Protein AF-0000000078080533 (afdb_homodimer)

Sequence (484 aa):
MEKITTISEMCEMDQYIIDLDPEKTILFFDIDNTLLRTKSDIGSVEWVRWQENLIKTFGGKHEHSVSDSFNEMYRLYQKWLNTSNCETELLEEYVDKLIHKYIDMGFKVVLITARDKCTAETTFNQLSRHYDISKFFSGDLYFKNNKILYKNGVYFATGTKKGECIENLLQIIKLIFDFDPENIVFIDDSTHECNNVASKFKEHGVKAKVFNYLHGLKYQEIFDMLDKHHLHQKWIHFNKVNMEKITTISEMCEMDQYIIDLDPEKTILFFDIDNTLLRTKSDIGSVEWVRWQENLIKTFGGKHEHSVSDSFNEMYRLYQKWLNTSNCETELLEEYVDKLIHKYIDMGFKVVLITARDKCTAETTFNQLSRHYDISKFFSGDLYFKNNKILYKNGVYFATGTKKGECIENLLQIIKLIFDFDPENIVFIDDSTHECNNVASKFKEHGVKAKVFNYLHGLKYQEIFDMLDKHHLHQKWIHFNKVN

Nearest PDB structures (foldseek):
  3s3n-assembly1_A-2  TM=4.703E-01  e=6.501E-01  Human spumaretrovirus
  4fw2-assembly1_B  TM=4.573E-01  e=8.235E-01  Rous sarcoma virus - Prague C
  3n2b-assembly2_D  TM=2.301E-01  e=9.813E-02  Vibrio cholerae O1 biovar El Tor str. N16961
  2x78-assembly1_B  TM=4.760E-01  e=3.021E+00  Human spumaretrovirus
  3bed-assembly1_A  TM=4.146E-01  e=7.777E+00  Enterococcus faecalis V583

InterPro domains:
  IPR022565 Protein of unknown function DUF2608 [PF11019] (9-224)
  IPR023214 HAD superfamily [G3DSA:3.40.50.1000] (23-210)
  IPR036412 HAD-like superfamily [SSF56784] (21-192)

Secondary structure (DSSP, 8-state):
---EEEESSGGGGHHHHHTS-GGGEEEEEESBTTTEEESSSTTSHHHHHHHHHHHHHHTT-STT-S-SSHHHHHHHHHHHHHHS---EEESSTTHHHHHHHHHHTT-EEEEEESS-GGGHHHHHHHHHTTS-GGGSS-TTEEEE-SSEEEETTEEEETTS-HHHHHHHHHHHHHHHH----SEEEEEES-HHHHHHHHHHTTTSSSEEEEEEE-TTHHHHHHHHHS-HHHHHHHHHHHHHH-/---EEEESSGGGGHHHHHTS-GGGEEEEE-SBTTTEEESSSTTSHHHHHHHHHHHHHHTT-STT-S-SSHHHHHHHHHHHHHHS---EEESSTTHHHHHHHHHHTT-EEEEEESS-GGGHHHHHHHHHTTS-GGGSS-TTEEEE-SSEEEETTEEEETTS-HHHHHHHHHHHHHHHH----SEEEEEES-HHHHHHHHHHTTTSSSEEEEEEE-TTHHHHHHHHHS-HHHHHHHHHHHHHH-

Radius of gyration: 27.7 Å; Cα contacts (8 Å, |Δi|>4): 844; chains: 2; bounding box: 48×80×62 Å

Organism: NCBI:txid2126985

pLDDT: mean 94.08, std 6.26, range [39.41, 98.75]

Structure (mmCIF, N/CA/C/O backbone):
data_AF-0000000078080533-model_v1
#
loop_
_entity.id
_entity.type
_entity.pdbx_description
1 polymer 'Uncharacterized protein'
#
loop_
_atom_site.group_PDB
_atom_site.id
_atom_site.type_symbol
_atom_site.label_atom_id
_atom_site.label_alt_id
_atom_site.label_comp_id
_atom_site.label_asym_id
_atom_site.label_entity_id
_atom_site.label_seq_id
_atom_site.pdbx_PDB_ins_code
_atom_site.Cartn_x
_atom_site.Cartn_y
_atom_site.Cartn_z
_atom_site.occupancy
_atom_site.B_iso_or_equiv
_atom_site.auth_seq_id
_atom_site.auth_comp_id
_atom_site.auth_asym_id
_atom_site.auth_atom_id
_atom_site.pdbx_PDB_model_num
ATOM 1 N N . MET A 1 1 ? -3.285 -30.219 12.883 1 39.41 1 MET A N 1
ATOM 2 C CA . MET A 1 1 ? -2.475 -30.344 11.68 1 39.41 1 MET A CA 1
ATOM 3 C C . MET A 1 1 ? -3.131 -29.625 10.5 1 39.41 1 MET A C 1
ATOM 5 O O . MET A 1 1 ? -4.234 -30 10.086 1 39.41 1 MET A O 1
ATOM 9 N N . GLU A 1 2 ? -3.164 -28.312 10.328 1 52.59 2 GLU A N 1
ATOM 10 C CA . GLU A 1 2 ? -3.912 -27.484 9.375 1 52.59 2 GLU A CA 1
ATOM 11 C C . GLU A 1 2 ? -3.717 -27.984 7.945 1 52.59 2 GLU A C 1
ATOM 13 O O . GLU A 1 2 ? -2.613 -28.391 7.57 1 52.59 2 GLU A O 1
ATOM 18 N N . LYS A 1 3 ? -4.863 -28.656 7.184 1 71.94 3 LYS A N 1
ATOM 19 C CA . LYS A 1 3 ? -5.227 -29.797 6.34 1 71.94 3 LYS A CA 1
ATOM 20 C C . LYS A 1 3 ? -5.199 -29.422 4.863 1 71.94 3 LYS A C 1
ATOM 22 O O . LYS A 1 3 ? -5.801 -28.422 4.461 1 71.94 3 LYS A O 1
ATOM 27 N N . ILE A 1 4 ? -4.094 -29.719 4.219 1 94.69 4 ILE A N 1
ATOM 28 C CA . ILE A 1 4 ? -4.082 -29.672 2.76 1 94.69 4 ILE A CA 1
ATOM 29 C C . ILE A 1 4 ? -5.062 -30.703 2.203 1 94.69 4 ILE A C 1
ATOM 31 O O . ILE A 1 4 ? -5.066 -31.859 2.631 1 94.69 4 ILE A O 1
ATOM 35 N N . THR A 1 5 ? -6.008 -30.297 1.465 1 97.69 5 THR A N 1
ATOM 36 C CA . THR A 1 5 ? -6.934 -31.172 0.756 1 97.69 5 THR A CA 1
ATOM 37 C C . THR A 1 5 ? -6.625 -31.188 -0.739 1 97.69 5 THR A C 1
ATOM 39 O O . THR A 1 5 ? -6.551 -30.141 -1.373 1 97.69 5 THR A O 1
ATOM 42 N N . THR A 1 6 ? -6.418 -32.344 -1.243 1 97.62 6 THR A N 1
ATOM 43 C CA . THR A 1 6 ? -6.18 -32.469 -2.678 1 97.62 6 THR A CA 1
ATOM 44 C C . THR A 1 6 ? -7.5 -32.531 -3.441 1 97.62 6 THR A C 1
ATOM 46 O O . THR A 1 6 ? -8.414 -33.25 -3.041 1 97.62 6 THR A O 1
ATOM 49 N N . ILE A 1 7 ? -7.559 -31.766 -4.531 1 97.5 7 ILE A N 1
ATOM 50 C CA . ILE A 1 7 ? -8.773 -31.781 -5.344 1 97.5 7 ILE A CA 1
ATOM 51 C C . ILE A 1 7 ? -8.406 -31.922 -6.82 1 97.5 7 ILE A C 1
ATOM 53 O O . ILE A 1 7 ? -7.332 -31.469 -7.242 1 97.5 7 ILE A O 1
ATOM 57 N N . SER A 1 8 ? -9.312 -32.531 -7.656 1 96.38 8 SER A N 1
ATOM 58 C CA . SER A 1 8 ? -9.102 -32.688 -9.094 1 96.38 8 SER A CA 1
ATOM 59 C C . SER A 1 8 ? -9.984 -31.734 -9.891 1 96.38 8 SER A C 1
ATOM 61 O O . SER A 1 8 ? -9.664 -31.391 -11.031 1 96.38 8 SER A O 1
ATOM 63 N N . GLU A 1 9 ? -11.07 -31.359 -9.281 1 96.88 9 GLU A N 1
ATOM 64 C CA . GLU A 1 9 ? -11.977 -30.375 -9.844 1 96.88 9 GLU A CA 1
ATOM 65 C C . GLU A 1 9 ? -12.188 -29.203 -8.883 1 96.88 9 GLU A C 1
ATOM 67 O O . GLU A 1 9 ? -12.32 -29.406 -7.676 1 96.88 9 GLU A O 1
ATOM 72 N N . MET A 1 10 ? -12.227 -28.016 -9.43 1 96.38 10 MET A N 1
ATOM 73 C CA . MET A 1 10 ? -12.273 -26.828 -8.586 1 96.38 10 MET A CA 1
ATOM 74 C C . MET A 1 10 ? -13.555 -26.797 -7.766 1 96.38 10 MET A C 1
ATOM 76 O O . MET A 1 10 ? -13.562 -26.312 -6.633 1 96.38 10 MET A O 1
ATOM 80 N N . CYS A 1 11 ? -14.609 -27.266 -8.32 1 95.06 11 CYS A N 1
ATOM 81 C CA . CYS A 1 11 ? -15.914 -27.188 -7.676 1 95.06 11 CYS A CA 1
ATOM 82 C C . CYS A 1 11 ? -15.945 -28 -6.391 1 95.06 11 CYS A C 1
ATOM 84 O O . CYS A 1 11 ? -16.859 -27.844 -5.57 1 95.06 11 CYS A O 1
ATOM 86 N N . GLU A 1 12 ? -14.953 -28.875 -6.211 1 96.69 12 GLU A N 1
ATOM 87 C CA . GLU A 1 12 ? -14.883 -29.703 -5.012 1 96.69 12 GLU A CA 1
ATOM 88 C C . GLU A 1 12 ? -14.695 -28.844 -3.762 1 96.69 12 GLU A C 1
ATOM 90 O O . GLU A 1 12 ? -14.977 -29.297 -2.648 1 96.69 12 GLU A O 1
ATOM 95 N N . MET A 1 13 ? -14.203 -27.672 -3.928 1 96.38 13 MET A N 1
ATOM 96 C CA . MET A 1 13 ? -13.992 -26.797 -2.775 1 96.38 13 MET A CA 1
ATOM 97 C C . MET A 1 13 ? -15.219 -25.922 -2.527 1 96.38 13 MET A C 1
ATOM 99 O O . MET A 1 13 ? -15.289 -25.219 -1.517 1 96.38 13 MET A O 1
ATOM 103 N N . ASP A 1 14 ? -16.156 -25.969 -3.428 1 96.69 14 ASP A N 1
ATOM 104 C CA . ASP A 1 14 ? -17.266 -25 -3.469 1 96.69 14 ASP A CA 1
ATOM 105 C C . ASP A 1 14 ? -18.047 -25 -2.156 1 96.69 14 ASP A C 1
ATOM 107 O O . ASP A 1 14 ? -18.234 -23.953 -1.544 1 96.69 14 ASP A O 1
ATOM 111 N N . GLN A 1 15 ? -18.453 -26.172 -1.748 1 95.38 15 GLN A N 1
ATOM 112 C CA . GLN A 1 15 ? -19.266 -26.266 -0.539 1 95.38 15 GLN A CA 1
ATOM 113 C C . GLN A 1 15 ? -18.516 -25.703 0.668 1 95.38 15 GLN A C 1
ATOM 115 O O . GLN A 1 15 ? -19.109 -25 1.496 1 95.38 15 GLN A O 1
ATOM 120 N N . TYR A 1 16 ? -17.25 -26.016 0.794 1 97.12 16 TYR A N 1
ATOM 121 C CA . TYR A 1 16 ? -16.453 -25.516 1.903 1 97.12 16 TYR A CA 1
ATOM 122 C C . TYR A 1 16 ? -16.453 -24 1.921 1 97.12 16 TYR A C 1
ATOM 124 O O . TYR A 1 16 ? -16.641 -23.375 2.973 1 97.12 16 TYR A O 1
ATOM 132 N N . ILE A 1 17 ? -16.234 -23.359 0.789 1 97.69 17 ILE A N 1
ATOM 133 C CA . ILE A 1 17 ? -16.094 -21.906 0.682 1 97.69 17 ILE A CA 1
ATOM 134 C C . ILE A 1 17 ? -17.453 -21.25 0.957 1 97.69 17 ILE A C 1
ATOM 136 O O . ILE A 1 17 ? -17.516 -20.266 1.697 1 97.69 17 ILE A O 1
ATOM 140 N N . ILE A 1 18 ? -18.484 -21.828 0.407 1 96.69 18 ILE A N 1
ATOM 141 C CA . ILE A 1 18 ? -19.812 -21.219 0.533 1 96.69 18 ILE A CA 1
ATOM 142 C C . ILE A 1 18 ? -20.234 -21.219 1.999 1 96.69 18 ILE A C 1
ATOM 144 O O . ILE A 1 18 ? -20.969 -20.328 2.43 1 96.69 18 ILE A O 1
ATOM 148 N N . ASP A 1 19 ? -19.719 -22.109 2.752 1 97.38 19 ASP A N 1
ATOM 149 C CA . ASP A 1 19 ? -20.078 -22.219 4.16 1 97.38 19 ASP A CA 1
ATOM 150 C C . ASP A 1 19 ? -19.328 -21.203 5.012 1 97.38 19 ASP A C 1
ATOM 152 O O . ASP A 1 19 ? -19.656 -21 6.18 1 97.38 19 ASP A O 1
ATOM 156 N N . LEU A 1 20 ? -18.344 -20.594 4.477 1 98 20 LEU A N 1
ATOM 157 C CA . LEU A 1 20 ? -17.547 -19.625 5.219 1 98 20 LEU A CA 1
ATOM 158 C C . LEU A 1 20 ? -18.219 -18.25 5.199 1 98 20 LEU A C 1
ATOM 160 O O . LEU A 1 20 ? -19.016 -17.953 4.301 1 98 20 LEU A O 1
ATOM 164 N N . ASP A 1 21 ? -17.922 -17.469 6.133 1 98.06 21 ASP A N 1
ATOM 165 C CA . ASP A 1 21 ? -18.359 -16.078 6.18 1 98.06 21 ASP A CA 1
ATOM 166 C C . ASP A 1 21 ? -17.484 -15.203 5.281 1 98.06 21 ASP A C 1
ATOM 168 O O . ASP A 1 21 ? -16.297 -15.023 5.539 1 98.06 21 ASP A O 1
ATOM 172 N N . PRO A 1 22 ? -18.094 -14.609 4.25 1 97.69 22 PRO A N 1
ATOM 173 C CA . PRO A 1 22 ? -17.297 -13.789 3.33 1 97.69 22 PRO A CA 1
ATOM 174 C C . PRO A 1 22 ? -16.609 -12.609 4.023 1 97.69 22 PRO A C 1
ATOM 176 O O . PRO A 1 22 ? -15.531 -12.188 3.609 1 97.69 22 PRO A O 1
ATOM 179 N N . GLU A 1 23 ? -17.125 -12.078 5.086 1 96.75 23 GLU A N 1
ATOM 180 C CA . GLU A 1 23 ? -16.594 -10.906 5.777 1 96.75 23 GLU A CA 1
ATOM 181 C C . GLU A 1 23 ? -15.383 -11.273 6.637 1 96.75 23 GLU A C 1
ATOM 183 O O . GLU A 1 23 ? -14.648 -10.391 7.09 1 96.75 23 GLU A O 1
ATOM 188 N N . LYS A 1 24 ? -15.211 -12.555 6.742 1 97.81 24 LYS A N 1
ATOM 189 C CA . LYS A 1 24 ? -14.125 -13.016 7.605 1 97.81 24 LYS A CA 1
ATOM 190 C C . LYS A 1 24 ? -13.172 -13.938 6.848 1 97.81 24 LYS A C 1
ATOM 192 O O . LYS A 1 24 ? -12.398 -14.68 7.457 1 97.81 24 LYS A O 1
ATOM 197 N N . THR A 1 25 ? -13.328 -13.93 5.5 1 98.31 25 THR A N 1
ATOM 198 C CA . THR A 1 25 ? -12.562 -14.883 4.715 1 98.31 25 THR A CA 1
ATOM 199 C C . THR A 1 25 ? -11.914 -14.203 3.51 1 98.31 25 THR A C 1
ATOM 201 O O . THR A 1 25 ? -12.531 -13.344 2.871 1 98.31 25 THR A O 1
ATOM 204 N N . ILE A 1 26 ? -10.711 -14.539 3.26 1 98.38 26 ILE A N 1
ATOM 205 C CA . ILE A 1 26 ? -10.039 -14.102 2.041 1 98.38 26 ILE A CA 1
ATOM 206 C C . ILE A 1 26 ? -9.547 -15.32 1.259 1 98.38 26 ILE A C 1
ATOM 208 O O . ILE A 1 26 ? -9.047 -16.281 1.845 1 98.38 26 ILE A O 1
ATOM 212 N N . LEU A 1 27 ? -9.812 -15.336 -0.041 1 98.75 27 LEU A N 1
ATOM 213 C CA . LEU A 1 27 ? -9.445 -16.438 -0.925 1 98.75 27 LEU A CA 1
ATOM 214 C C . LEU A 1 27 ? -8.227 -16.078 -1.768 1 98.75 27 LEU A C 1
ATOM 216 O O . LEU A 1 27 ? -8.18 -14.992 -2.355 1 98.75 27 LEU A O 1
ATOM 220 N N . PHE A 1 28 ? -7.258 -16.969 -1.836 1 98.75 28 PHE A N 1
ATOM 221 C CA . PHE A 1 28 ? -6.074 -16.812 -2.672 1 98.75 28 PHE A CA 1
ATOM 222 C C . PHE A 1 28 ? -6.02 -17.891 -3.746 1 98.75 28 PHE A C 1
ATOM 224 O O . PHE A 1 28 ? -6.074 -19.094 -3.439 1 98.75 28 PHE A O 1
ATOM 231 N N . PHE A 1 29 ? -5.934 -17.453 -4.984 1 98.69 29 PHE A N 1
ATOM 232 C CA . PHE A 1 29 ? -5.809 -18.391 -6.098 1 98.69 29 PHE A CA 1
ATOM 233 C C . PHE A 1 29 ? -4.512 -18.156 -6.855 1 98.69 29 PHE A C 1
ATOM 235 O O . PHE A 1 29 ? -4.176 -17.016 -7.184 1 98.69 29 PHE A O 1
ATOM 242 N N . ASP A 1 30 ? -3.828 -19.219 -7.105 1 98.06 30 ASP A N 1
ATOM 243 C CA . ASP A 1 30 ? -2.746 -19.156 -8.086 1 98.06 30 ASP A CA 1
ATOM 244 C C . ASP A 1 30 ? -3.293 -18.938 -9.492 1 98.06 30 ASP A C 1
ATOM 246 O O . ASP A 1 30 ? -4.492 -19.109 -9.734 1 98.06 30 ASP A O 1
ATOM 250 N N . ILE A 1 31 ? -2.41 -18.531 -10.414 1 97.5 31 ILE A N 1
ATOM 251 C CA . ILE A 1 31 ? -2.869 -18.25 -11.766 1 97.5 31 ILE A CA 1
ATOM 252 C C . ILE A 1 31 ? -2.512 -19.422 -12.688 1 97.5 31 ILE A C 1
ATOM 254 O O . ILE A 1 31 ? -3.393 -20.156 -13.133 1 97.5 31 ILE A O 1
ATOM 258 N N . ASP A 1 32 ? -1.198 -19.734 -12.742 1 96.06 32 ASP A N 1
ATOM 259 C CA . ASP A 1 32 ? -0.736 -20.719 -13.719 1 96.06 32 ASP A CA 1
ATOM 260 C C . ASP A 1 32 ? -1.052 -22.141 -13.258 1 96.06 32 ASP A C 1
ATOM 262 O O . ASP A 1 32 ? -0.651 -22.547 -12.164 1 96.06 32 ASP A O 1
ATOM 266 N N . ASN A 1 33 ? -1.788 -22.828 -14.172 1 96.5 33 ASN A N 1
ATOM 267 C CA . ASN A 1 33 ? -2.188 -24.219 -13.93 1 96.5 33 ASN A CA 1
ATOM 268 C C . ASN A 1 33 ? -3.117 -24.328 -12.727 1 96.5 33 ASN A C 1
ATOM 270 O O . ASN A 1 33 ? -3.098 -25.328 -12.016 1 96.5 33 ASN A O 1
ATOM 274 N N . THR A 1 34 ? -3.742 -23.234 -12.461 1 97.5 34 THR A N 1
ATOM 275 C CA . THR A 1 34 ? -4.82 -23.172 -11.484 1 97.5 34 THR A CA 1
ATOM 276 C C . THR A 1 34 ? -6.047 -22.484 -12.07 1 97.5 34 THR A C 1
ATOM 278 O O . THR A 1 34 ? -7.07 -23.125 -12.32 1 97.5 34 THR A O 1
ATOM 281 N N . LEU A 1 35 ? -5.883 -21.25 -12.484 1 98.06 35 LEU A N 1
ATOM 282 C CA . LEU A 1 35 ? -6.973 -20.562 -13.164 1 98.06 35 LEU A CA 1
ATOM 283 C C . LEU A 1 35 ? -6.801 -20.625 -14.68 1 98.06 35 LEU A C 1
ATOM 285 O O . LEU A 1 35 ? -7.762 -20.875 -15.406 1 98.06 35 LEU A O 1
ATOM 289 N N . LEU A 1 36 ? -5.547 -20.406 -15.062 1 97.56 36 LEU A N 1
ATOM 290 C CA . LEU A 1 36 ? -5.223 -20.344 -16.484 1 97.56 36 LEU A CA 1
ATOM 291 C C . LEU A 1 36 ? -4.152 -21.359 -16.844 1 97.56 36 LEU A C 1
ATOM 293 O O . LEU A 1 36 ? -3.387 -21.797 -15.977 1 97.56 36 LEU A O 1
ATOM 297 N N . ARG A 1 37 ? -4.125 -21.719 -18.078 1 95.88 37 ARG A N 1
ATOM 298 C CA . ARG A 1 37 ? -3.021 -22.484 -18.641 1 95.88 37 ARG A CA 1
ATOM 299 C C . ARG A 1 37 ? -2.625 -21.938 -20.016 1 95.88 37 ARG A C 1
ATOM 301 O O . ARG A 1 37 ? -3.473 -21.453 -20.75 1 95.88 37 ARG A O 1
ATOM 308 N N . THR A 1 38 ? -1.39 -22.031 -20.25 1 93.25 38 THR A N 1
ATOM 309 C CA . THR A 1 38 ? -0.87 -21.656 -21.562 1 93.25 38 THR A CA 1
ATOM 310 C C . THR A 1 38 ? -1.222 -22.734 -22.594 1 93.25 38 THR A C 1
ATOM 312 O O . THR A 1 38 ? -1.068 -23.922 -22.344 1 93.25 38 THR A O 1
ATOM 315 N N . LYS A 1 39 ? -1.632 -22.297 -23.75 1 93.06 39 LYS A N 1
ATOM 316 C CA . LYS A 1 39 ? -2.014 -23.234 -24.812 1 93.06 39 LYS A CA 1
ATOM 317 C C . LYS A 1 39 ? -0.784 -23.859 -25.469 1 93.06 39 LYS A C 1
ATOM 319 O O . LYS A 1 39 ? -0.832 -24.984 -25.938 1 93.06 39 LYS A O 1
ATOM 324 N N . SER A 1 40 ? 0.23 -23.125 -25.469 1 92.5 40 SER A N 1
ATOM 325 C CA . SER A 1 40 ? 1.479 -23.609 -26.062 1 92.5 40 SER A CA 1
ATOM 326 C C . SER A 1 40 ? 2.174 -24.609 -25.125 1 92.5 40 SER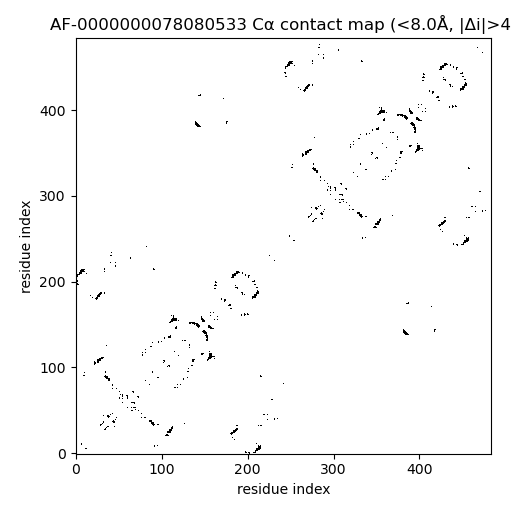 A C 1
ATOM 328 O O . SER A 1 40 ? 2.094 -24.484 -23.906 1 92.5 40 SER A O 1
ATOM 330 N N . ASP A 1 41 ? 2.846 -25.531 -25.781 1 93.19 41 ASP A N 1
ATOM 331 C CA . ASP A 1 41 ? 3.648 -26.438 -24.984 1 93.19 41 ASP A CA 1
ATOM 332 C C . ASP A 1 41 ? 4.852 -25.734 -24.359 1 93.19 41 ASP A C 1
ATOM 334 O O . ASP A 1 41 ? 5.188 -25.969 -23.203 1 93.19 41 ASP A O 1
ATOM 338 N N . ILE A 1 42 ? 5.379 -24.906 -25.219 1 93.19 42 ILE A N 1
ATOM 339 C CA . ILE A 1 42 ? 6.477 -24.094 -24.703 1 93.19 42 ILE A CA 1
ATOM 340 C C . ILE A 1 42 ? 5.934 -23.031 -23.734 1 93.19 42 ILE A C 1
ATOM 342 O O . ILE A 1 42 ? 4.922 -22.391 -24.016 1 93.19 42 ILE A O 1
ATOM 346 N N . GLY A 1 43 ? 6.574 -23 -22.625 1 92.5 43 GLY A N 1
ATOM 347 C CA . GLY A 1 43 ? 6.168 -21.984 -21.656 1 92.5 43 GLY A CA 1
ATOM 348 C C . GLY A 1 43 ? 5.074 -22.453 -20.719 1 92.5 43 GLY A C 1
ATOM 349 O O . GLY A 1 43 ? 4.703 -21.734 -19.781 1 92.5 43 GLY A O 1
ATOM 350 N N . SER A 1 44 ? 4.504 -23.625 -21.016 1 94.06 44 SER A N 1
ATOM 351 C CA . SER A 1 44 ? 3.551 -24.203 -20.078 1 94.06 44 SER A CA 1
ATOM 352 C C . SER A 1 44 ? 4.223 -24.547 -18.75 1 94.06 44 SER A C 1
ATOM 354 O O . SER A 1 44 ? 5.453 -24.547 -18.656 1 94.06 44 SER A O 1
ATOM 356 N N . VAL A 1 45 ? 3.43 -24.75 -17.781 1 93.38 45 VAL A N 1
ATOM 357 C CA . VAL A 1 45 ? 3.955 -25.156 -16.469 1 93.38 45 VAL A CA 1
ATOM 358 C C . VAL A 1 45 ? 4.727 -26.469 -16.609 1 93.38 45 VAL A C 1
ATOM 360 O O . VAL A 1 45 ? 5.766 -26.641 -15.969 1 93.38 45 VAL A O 1
ATOM 363 N N . GLU A 1 46 ? 4.262 -27.359 -17.453 1 95 46 GLU A N 1
ATOM 364 C CA . GLU A 1 46 ? 4.93 -28.641 -17.703 1 95 46 GLU A CA 1
ATOM 365 C C . GLU A 1 46 ? 6.316 -28.422 -18.297 1 95 46 GLU A C 1
ATOM 367 O O . GLU A 1 46 ? 7.27 -29.109 -17.938 1 95 46 GLU A O 1
ATOM 372 N N . TRP A 1 47 ? 6.344 -27.531 -19.172 1 96.25 47 TRP A N 1
ATOM 373 C CA . TRP A 1 47 ? 7.621 -27.203 -19.797 1 96.25 47 TRP A CA 1
ATOM 374 C C . TRP A 1 47 ? 8.602 -26.656 -18.766 1 96.25 47 TRP A C 1
ATOM 376 O O . TRP A 1 47 ? 9.773 -27.047 -18.75 1 96.25 47 TRP A O 1
ATOM 386 N N . VAL A 1 48 ? 8.102 -25.734 -17.938 1 94.69 48 VAL A N 1
ATOM 387 C CA . VAL A 1 48 ? 8.945 -25.156 -16.906 1 94.69 48 VAL A CA 1
ATOM 388 C C . VAL A 1 48 ? 9.461 -26.234 -15.961 1 94.69 48 VAL A C 1
ATOM 390 O O . VAL A 1 48 ? 10.656 -26.297 -15.656 1 94.69 48 VAL A O 1
ATOM 393 N N . ARG A 1 49 ? 8.586 -27.094 -15.594 1 93.88 49 ARG A N 1
ATOM 394 C CA . ARG A 1 49 ? 8.961 -28.203 -14.719 1 93.88 49 ARG A CA 1
ATOM 395 C C . ARG A 1 49 ? 10.008 -29.094 -15.375 1 93.88 49 ARG A C 1
ATOM 397 O O . ARG A 1 49 ? 10.945 -29.547 -14.719 1 93.88 49 ARG A O 1
ATOM 404 N N . TRP A 1 50 ? 9.82 -29.344 -16.625 1 96.44 50 TRP A N 1
ATOM 405 C CA . TRP A 1 50 ? 10.773 -30.125 -17.406 1 96.44 50 TRP A CA 1
ATOM 406 C C . TRP A 1 50 ? 12.148 -29.469 -17.406 1 96.44 50 TRP A C 1
ATOM 408 O O . TRP A 1 50 ? 13.156 -30.125 -17.125 1 96.44 50 TRP A O 1
ATOM 418 N N . GLN A 1 51 ? 12.188 -28.203 -17.578 1 96.62 51 GLN A N 1
ATOM 419 C CA . GLN A 1 51 ? 13.445 -27.469 -17.609 1 96.62 51 GLN A CA 1
ATOM 420 C C . GLN A 1 51 ? 14.094 -27.422 -16.234 1 96.62 51 GLN A C 1
ATOM 422 O O . GLN A 1 51 ? 15.312 -27.547 -16.109 1 96.62 51 GLN A O 1
ATOM 427 N N . GLU A 1 52 ? 13.258 -27.281 -15.227 1 94.94 52 GLU A N 1
ATOM 428 C CA . GLU A 1 52 ? 13.781 -27.328 -13.859 1 94.94 52 GLU A CA 1
ATOM 429 C C . GLU A 1 52 ? 14.43 -28.688 -13.57 1 94.94 52 GLU A C 1
ATOM 431 O O . GLU A 1 52 ? 15.5 -28.75 -12.961 1 94.94 52 GLU A O 1
ATOM 436 N N . ASN A 1 53 ? 13.766 -29.703 -13.992 1 95.31 53 ASN A N 1
ATOM 437 C CA . ASN A 1 53 ? 14.266 -31.047 -13.758 1 95.31 53 ASN A CA 1
ATOM 438 C C . ASN A 1 53 ? 15.594 -31.297 -14.469 1 95.31 53 ASN A C 1
ATOM 440 O O . ASN A 1 53 ? 16.469 -31.984 -13.953 1 95.31 53 ASN A O 1
ATOM 444 N N . LEU A 1 54 ? 15.727 -30.719 -15.625 1 96.81 54 LEU A N 1
ATOM 445 C CA . LEU A 1 54 ? 16.969 -30.859 -16.375 1 96.81 54 LEU A CA 1
ATOM 446 C C . LEU A 1 54 ? 18.125 -30.172 -15.648 1 96.81 54 LEU A C 1
ATOM 448 O O . LEU A 1 54 ? 19.25 -30.688 -15.641 1 96.81 54 LEU A O 1
ATOM 452 N N . ILE A 1 55 ? 17.812 -29.062 -15.047 1 96.31 55 ILE A N 1
ATOM 453 C CA . ILE A 1 55 ? 18.844 -28.344 -14.281 1 96.31 55 ILE A CA 1
ATOM 454 C C . ILE A 1 55 ? 19.188 -29.156 -13.031 1 96.31 55 ILE A C 1
ATOM 456 O O . ILE A 1 55 ? 20.359 -29.344 -12.719 1 96.31 55 ILE A O 1
ATOM 460 N N . LYS A 1 56 ? 18.25 -29.688 -12.375 1 95.62 56 LYS A N 1
ATOM 461 C CA . LYS A 1 56 ? 18.469 -30.438 -11.133 1 95.62 56 LYS A CA 1
ATOM 462 C C . LYS A 1 56 ? 19.234 -31.719 -11.391 1 95.62 56 LYS A C 1
ATOM 464 O O . LYS A 1 56 ? 20.109 -32.094 -10.602 1 95.62 56 LYS A O 1
ATOM 469 N N . THR A 1 57 ? 18.938 -32.344 -12.469 1 96.25 57 THR A N 1
ATOM 470 C CA . THR A 1 57 ? 19.453 -33.688 -12.727 1 96.25 57 THR A CA 1
ATOM 471 C C . THR A 1 57 ? 20.797 -33.625 -13.453 1 96.25 57 THR A C 1
ATOM 473 O O . THR A 1 57 ? 21.688 -34.438 -13.188 1 96.25 57 THR A O 1
ATOM 476 N N . PHE A 1 58 ? 20.922 -32.625 -14.336 1 96.12 58 PHE A N 1
ATOM 477 C CA . PHE A 1 58 ? 22.094 -32.656 -15.219 1 96.12 58 PHE A CA 1
ATOM 478 C C . PHE A 1 58 ? 22.906 -31.375 -15.039 1 96.12 58 PHE A C 1
ATOM 480 O O . PHE A 1 58 ? 23.859 -31.125 -15.789 1 96.12 58 PHE A O 1
ATOM 487 N N . GLY A 1 59 ? 22.469 -30.516 -14.18 1 93.12 59 GLY A N 1
ATOM 488 C CA . GLY A 1 59 ? 23.156 -29.25 -13.984 1 93.12 59 GLY A CA 1
ATOM 489 C C . GLY A 1 59 ? 23.016 -28.297 -15.156 1 93.12 59 GLY A C 1
ATOM 490 O O . GLY A 1 59 ? 23.891 -27.469 -15.406 1 93.12 59 GLY A O 1
ATOM 491 N N . GLY A 1 60 ? 22.078 -28.609 -15.977 1 89.94 60 GLY A N 1
ATOM 492 C CA . GLY A 1 60 ? 21.812 -27.766 -17.125 1 89.94 60 GLY A CA 1
ATOM 493 C C . GLY A 1 60 ? 22.641 -28.141 -18.344 1 89.94 60 GLY A C 1
ATOM 494 O O . GLY A 1 60 ? 22.719 -27.391 -19.312 1 89.94 60 GLY A O 1
ATOM 495 N N . LYS A 1 61 ? 23.234 -29.281 -18.328 1 92.38 61 LYS A N 1
ATOM 496 C CA . LYS A 1 61 ? 24.125 -29.688 -19.406 1 92.38 61 LYS A CA 1
ATOM 497 C C . LYS A 1 61 ? 23.438 -30.641 -20.375 1 92.38 61 LYS A C 1
ATOM 499 O O . LYS A 1 61 ? 24.047 -31.094 -21.344 1 92.38 61 LYS A O 1
ATOM 504 N N . HIS A 1 62 ? 22.219 -30.906 -20.125 1 95.25 62 HIS A N 1
ATOM 505 C CA . HIS A 1 62 ? 21.453 -31.734 -21.047 1 95.25 62 HIS A CA 1
ATOM 506 C C . HIS A 1 62 ? 21.234 -31.016 -22.375 1 95.25 62 HIS A C 1
ATOM 508 O O . HIS A 1 62 ? 21.109 -29.781 -22.406 1 95.25 62 HIS A O 1
ATOM 514 N N . GLU A 1 63 ? 21.109 -31.719 -23.391 1 95.31 63 GLU A N 1
ATOM 515 C CA . GLU A 1 63 ? 21.016 -31.141 -24.734 1 95.31 63 GLU A CA 1
ATOM 516 C C . GLU A 1 63 ? 19.75 -30.312 -24.891 1 95.31 63 GLU A C 1
ATOM 518 O O . GLU A 1 63 ? 19.703 -29.391 -25.719 1 95.31 63 GLU A O 1
ATOM 523 N N . HIS A 1 64 ? 18.75 -30.547 -24.062 1 96.56 64 HIS A N 1
ATOM 524 C CA . HIS A 1 64 ? 17.484 -29.828 -24.203 1 96.56 64 HIS A CA 1
ATOM 525 C C . HIS A 1 64 ? 17.344 -28.734 -23.141 1 96.56 64 HIS A C 1
ATOM 527 O O . HIS A 1 64 ? 16.297 -28.109 -23.016 1 96.56 64 HIS A O 1
ATOM 533 N N . SER A 1 65 ? 18.391 -28.547 -22.359 1 96.44 65 SER A N 1
ATOM 534 C CA . SER A 1 65 ? 18.359 -27.484 -21.359 1 96.44 65 SER A CA 1
ATOM 535 C C . SER A 1 65 ? 18.484 -26.109 -22 1 96.44 65 SER A C 1
ATOM 537 O O . SER A 1 65 ? 19.312 -25.891 -22.891 1 96.44 65 SER A O 1
ATOM 539 N N . VAL A 1 66 ? 17.672 -25.219 -21.531 1 95.56 66 VAL A N 1
ATOM 540 C CA . VAL A 1 66 ? 17.703 -23.891 -22.109 1 95.56 66 VAL A CA 1
ATOM 541 C C . VAL A 1 66 ? 18.703 -23.016 -21.344 1 95.56 66 VAL A C 1
ATOM 543 O O . VAL A 1 66 ? 19.078 -21.938 -21.812 1 95.56 66 VAL A O 1
ATOM 546 N N . SER A 1 67 ? 19.078 -23.453 -20.172 1 94.19 67 SER A N 1
ATOM 547 C CA . SER A 1 67 ? 20.016 -22.75 -19.312 1 94.19 67 SER A CA 1
ATOM 548 C C . SER A 1 67 ? 20.688 -23.719 -18.344 1 94.19 67 SER A C 1
ATOM 550 O O . SER A 1 67 ? 20.25 -24.859 -18.188 1 94.19 67 SER A O 1
ATOM 552 N N . ASP A 1 68 ? 21.781 -23.172 -17.703 1 93.75 68 ASP A N 1
ATOM 553 C CA . ASP A 1 68 ? 22.469 -24 -16.734 1 93.75 68 ASP A CA 1
ATOM 554 C C . ASP A 1 68 ? 22.172 -23.547 -15.305 1 93.75 68 ASP A C 1
ATOM 556 O O . ASP A 1 68 ? 22.75 -24.062 -14.352 1 93.75 68 ASP A O 1
ATOM 560 N N . SER A 1 69 ? 21.297 -22.562 -15.227 1 94.44 69 SER A N 1
ATOM 561 C CA . SER A 1 69 ? 20.906 -22.078 -13.906 1 94.44 69 SER A CA 1
ATOM 562 C C . SER A 1 69 ? 19.422 -21.75 -13.852 1 94.44 69 SER A C 1
ATOM 564 O O . SER A 1 69 ? 18.828 -21.375 -14.867 1 94.44 69 SER A O 1
ATOM 566 N N . PHE A 1 70 ? 18.891 -21.891 -12.625 1 91.88 70 PHE A N 1
ATOM 567 C CA . PHE A 1 70 ? 17.484 -21.578 -12.414 1 91.88 70 PHE A CA 1
ATOM 568 C C . PHE A 1 70 ? 17.188 -20.109 -12.719 1 91.88 70 PHE A C 1
ATOM 570 O O . PHE A 1 70 ? 16.219 -19.797 -13.406 1 91.88 70 PHE A O 1
ATOM 577 N N . ASN A 1 71 ? 18.078 -19.25 -12.273 1 91.25 71 ASN A N 1
ATOM 578 C CA . ASN A 1 71 ? 17.891 -17.828 -12.461 1 91.25 71 ASN A CA 1
ATOM 579 C C . ASN A 1 71 ? 17.781 -17.469 -13.945 1 91.25 71 ASN A C 1
ATOM 581 O O . ASN A 1 71 ? 16.891 -16.719 -14.344 1 91.25 71 ASN A O 1
ATOM 585 N N . GLU A 1 72 ? 18.656 -18 -14.648 1 92.69 72 GLU A N 1
ATOM 586 C CA . GLU A 1 72 ? 18.656 -17.703 -16.078 1 92.69 72 GLU A CA 1
ATOM 587 C C . GLU A 1 72 ? 17.453 -18.344 -16.781 1 92.69 72 GLU A C 1
ATOM 589 O O . GLU A 1 72 ? 16.859 -17.75 -17.688 1 92.69 72 GLU A O 1
ATOM 594 N N . MET A 1 73 ? 17.125 -19.547 -16.422 1 93.94 73 MET A N 1
ATOM 595 C CA . MET A 1 73 ? 15.953 -20.219 -16.984 1 93.94 73 MET A CA 1
ATOM 596 C C . MET A 1 73 ? 14.695 -19.375 -16.781 1 93.94 73 MET A C 1
ATOM 598 O O . MET A 1 73 ? 13.93 -19.172 -17.719 1 93.94 73 MET A O 1
ATOM 602 N N . TYR A 1 74 ? 14.539 -18.859 -15.586 1 91.62 74 TYR A N 1
ATOM 603 C CA . TYR A 1 74 ? 13.352 -18.062 -15.281 1 91.62 74 TYR A CA 1
ATOM 604 C C . TYR A 1 74 ? 13.375 -16.734 -16.016 1 91.62 74 TYR A C 1
ATOM 606 O O . TYR A 1 74 ? 12.336 -16.219 -16.438 1 91.62 74 TYR A O 1
ATOM 614 N N . ARG A 1 75 ? 14.539 -16.188 -16.125 1 91.31 75 ARG A N 1
ATOM 615 C CA . ARG A 1 75 ? 14.672 -14.961 -16.922 1 91.31 75 ARG A CA 1
ATOM 616 C C . ARG A 1 75 ? 14.203 -15.188 -18.359 1 91.31 75 ARG A C 1
ATOM 618 O O . ARG A 1 75 ? 13.445 -14.383 -18.906 1 91.31 75 ARG A O 1
ATOM 625 N N . LEU A 1 76 ? 14.641 -16.281 -18.953 1 91.88 76 LEU A N 1
ATOM 626 C CA . LEU A 1 76 ? 14.25 -16.625 -20.312 1 91.88 76 LEU A CA 1
ATOM 627 C C . LEU A 1 76 ? 12.75 -16.906 -20.391 1 91.88 76 LEU A C 1
ATOM 629 O O . LEU A 1 76 ? 12.102 -16.5 -21.375 1 91.88 76 LEU A O 1
ATOM 633 N N . TYR A 1 77 ? 12.281 -17.531 -19.406 1 92.56 77 TYR A N 1
ATOM 634 C CA . TYR A 1 77 ? 10.859 -17.844 -19.359 1 92.56 77 TYR A CA 1
ATOM 635 C C . TYR A 1 77 ? 10.023 -16.562 -19.328 1 92.56 77 TYR A C 1
ATOM 637 O O . TYR A 1 77 ? 9.047 -16.438 -20.062 1 92.56 77 TYR A O 1
ATOM 645 N N . GLN A 1 78 ? 10.422 -15.641 -18.516 1 91.81 78 GLN A N 1
ATOM 646 C CA . GLN A 1 78 ? 9.703 -14.375 -18.422 1 91.81 78 GLN A CA 1
ATOM 647 C C . GLN A 1 78 ? 9.75 -13.609 -19.734 1 91.81 78 GLN A C 1
ATOM 649 O O . GLN A 1 78 ? 8.766 -13 -20.141 1 91.81 78 GLN A O 1
ATOM 654 N N . LYS A 1 79 ? 10.898 -13.617 -20.312 1 91.19 79 LYS A N 1
ATOM 655 C CA . LYS A 1 79 ? 11.031 -13 -21.625 1 91.19 79 LYS A CA 1
ATOM 656 C C . LYS A 1 79 ? 10.078 -13.641 -22.625 1 91.19 79 LYS A C 1
ATOM 658 O O . LYS A 1 79 ? 9.414 -12.945 -23.391 1 91.19 79 LYS A O 1
ATOM 663 N N . TRP A 1 80 ? 10.062 -14.93 -22.609 1 92.69 80 TRP A N 1
ATOM 664 C CA . TRP A 1 80 ? 9.172 -15.656 -23.5 1 92.69 80 TRP A CA 1
ATOM 665 C C . TRP A 1 80 ? 7.715 -15.281 -23.234 1 92.69 80 TRP A C 1
ATOM 667 O O . TRP A 1 80 ? 6.957 -15.023 -24.172 1 92.69 80 TRP A O 1
ATOM 677 N N . LEU A 1 81 ? 7.355 -15.219 -21.984 1 92 81 LEU A N 1
ATOM 678 C CA . LEU A 1 81 ? 5.992 -14.859 -21.609 1 92 81 LEU A CA 1
ATOM 679 C C . LEU A 1 81 ? 5.621 -13.492 -22.172 1 92 81 LEU A C 1
ATOM 681 O O . LEU A 1 81 ? 4.5 -13.297 -22.656 1 92 81 LEU A O 1
ATOM 685 N N . ASN A 1 82 ? 6.5 -12.609 -22.188 1 91.56 82 ASN A N 1
ATOM 686 C CA . ASN A 1 82 ? 6.242 -11.227 -22.594 1 91.56 82 ASN A CA 1
ATOM 687 C C . ASN A 1 82 ? 6.23 -11.078 -24.109 1 91.56 82 ASN A C 1
ATOM 689 O O . ASN A 1 82 ? 5.578 -10.172 -24.641 1 91.56 82 ASN A O 1
ATOM 693 N N . THR A 1 83 ? 6.938 -11.945 -24.75 1 91.12 83 THR A N 1
ATOM 694 C CA . THR A 1 83 ? 7.176 -11.656 -26.156 1 91.12 83 THR A CA 1
ATOM 695 C C . THR A 1 83 ? 6.438 -12.656 -27.047 1 91.12 83 THR A C 1
ATOM 697 O O . THR A 1 83 ? 6.234 -12.406 -28.234 1 91.12 83 THR A O 1
ATOM 700 N N . SER A 1 84 ? 6.043 -13.719 -26.516 1 87.56 84 SER A N 1
ATOM 701 C CA . SER A 1 84 ? 5.496 -14.797 -27.344 1 87.56 84 SER A CA 1
ATOM 702 C C . SER A 1 84 ? 4.039 -14.531 -27.703 1 87.56 84 SER A C 1
ATOM 704 O O . SER A 1 84 ? 3.494 -15.164 -28.609 1 87.56 84 SER A O 1
ATOM 706 N N . ASN A 1 85 ? 3.389 -13.547 -27.047 1 83.25 85 ASN A N 1
ATOM 707 C CA . ASN A 1 85 ? 1.953 -13.352 -27.203 1 83.25 85 ASN A CA 1
ATOM 708 C C . ASN A 1 85 ? 1.185 -14.656 -27.047 1 83.25 85 ASN A C 1
ATOM 710 O O . ASN A 1 85 ? 0.251 -14.938 -27.797 1 83.25 85 ASN A O 1
ATOM 714 N N . CYS A 1 86 ? 1.632 -15.422 -26.188 1 86.75 86 CYS A N 1
ATOM 715 C CA . CYS A 1 86 ? 1.041 -16.734 -25.984 1 86.75 86 CYS A CA 1
ATOM 716 C C . CYS A 1 86 ? -0.396 -16.625 -25.484 1 86.75 86 CYS A C 1
ATOM 718 O O . CYS A 1 86 ? -0.69 -15.805 -24.609 1 86.75 86 CYS A O 1
ATOM 720 N N . GLU A 1 87 ? -1.156 -17.469 -26.109 1 92.19 87 GLU A N 1
ATOM 721 C CA . GLU A 1 87 ? -2.559 -17.516 -25.703 1 92.19 87 GLU A CA 1
ATOM 722 C C . GLU A 1 87 ? -2.748 -18.375 -24.453 1 92.19 87 GLU A C 1
ATOM 724 O O . GLU A 1 87 ? -2.01 -19.328 -24.25 1 92.19 87 GLU A O 1
ATOM 729 N N . THR A 1 88 ? -3.693 -17.938 -23.656 1 95.56 88 THR A N 1
ATOM 730 C CA . THR A 1 88 ? -4.059 -18.719 -22.484 1 95.56 88 THR A CA 1
ATOM 731 C C . THR A 1 88 ? -5.531 -19.109 -22.531 1 95.56 88 THR A C 1
ATOM 733 O O . THR A 1 88 ? -6.305 -18.547 -23.297 1 95.56 88 THR A O 1
ATOM 736 N N . GLU A 1 89 ? -5.84 -20.156 -21.875 1 96.62 89 GLU A N 1
ATOM 737 C CA . GLU A 1 89 ? -7.219 -20.609 -21.688 1 96.62 89 GLU A CA 1
ATOM 738 C C . GLU A 1 89 ? -7.484 -20.969 -20.219 1 96.62 89 GLU A C 1
ATOM 740 O O . GLU A 1 89 ? -6.547 -21.078 -19.422 1 96.62 89 GLU A O 1
ATOM 745 N N . LEU A 1 90 ? -8.758 -21.047 -19.859 1 97.69 90 LEU A N 1
ATOM 746 C CA . LEU A 1 90 ? -9.109 -21.516 -18.531 1 97.69 90 LEU A CA 1
ATOM 747 C C . LEU A 1 90 ? -8.602 -22.938 -18.312 1 97.69 90 LEU A C 1
ATOM 749 O O . LEU A 1 90 ? -8.695 -23.781 -19.219 1 97.69 90 LEU A O 1
ATOM 753 N N . LEU A 1 91 ? -8.016 -23.203 -17.188 1 96.75 91 LEU A N 1
ATOM 754 C CA . LEU A 1 91 ? -7.547 -24.562 -16.906 1 96.75 91 LEU A CA 1
ATOM 755 C C . LEU A 1 91 ? -8.695 -25.547 -16.938 1 96.75 91 LEU A C 1
ATOM 757 O O . LEU A 1 91 ? -8.539 -26.672 -17.422 1 96.75 91 LEU A O 1
ATOM 761 N N . GLU A 1 92 ? -9.742 -25.188 -16.312 1 95.25 92 GLU A N 1
ATOM 762 C CA . GLU A 1 92 ? -10.977 -25.969 -16.234 1 95.25 92 GLU A CA 1
ATOM 763 C C . GLU A 1 92 ? -12.18 -25.125 -16.656 1 95.25 92 GLU A C 1
ATOM 765 O O . GLU A 1 92 ? -12.242 -23.938 -16.359 1 95.25 92 GLU A O 1
ATOM 770 N N . GLU A 1 93 ? -13.094 -25.875 -17.297 1 91.31 93 GLU A N 1
ATOM 771 C CA . GLU A 1 93 ? -14.281 -25.172 -17.781 1 91.31 93 GLU A CA 1
ATOM 772 C C . GLU A 1 93 ? -15.039 -24.531 -16.609 1 91.31 93 GLU A C 1
ATOM 774 O O . GLU A 1 93 ? -15.172 -25.141 -15.547 1 91.31 93 GLU A O 1
ATOM 779 N N . TYR A 1 94 ? -15.391 -23.297 -16.672 1 89.69 94 TYR A N 1
ATOM 780 C CA . TYR A 1 94 ? -16.312 -22.531 -15.828 1 89.69 94 TYR A CA 1
ATOM 781 C C . TYR A 1 94 ? -15.633 -22.125 -14.523 1 89.69 94 TYR A C 1
ATOM 783 O O . TYR A 1 94 ? -16.312 -21.766 -13.555 1 89.69 94 TYR A O 1
ATOM 791 N N . VAL A 1 95 ? -14.352 -22.25 -14.484 1 95.69 95 VAL A N 1
ATOM 792 C CA . VAL A 1 95 ? -13.648 -21.781 -13.297 1 95.69 95 VAL A CA 1
ATOM 793 C C . VAL A 1 95 ? -13.836 -20.281 -13.125 1 95.69 95 VAL A C 1
ATOM 795 O O . VAL A 1 95 ? -13.945 -19.781 -12.008 1 95.69 95 VAL A O 1
ATOM 798 N N . ASP A 1 96 ? -13.93 -19.594 -14.266 1 96.5 96 ASP A N 1
ATOM 799 C CA . ASP A 1 96 ? -14.148 -18.141 -14.211 1 96.5 96 ASP A CA 1
ATOM 800 C C . ASP A 1 96 ? -15.484 -17.812 -13.547 1 96.5 96 ASP A C 1
ATOM 802 O O . ASP A 1 96 ? -15.562 -16.922 -12.711 1 96.5 96 ASP A O 1
ATOM 806 N N . LYS A 1 97 ? -16.531 -18.594 -13.891 1 96.25 97 LYS A N 1
ATOM 807 C CA . LYS A 1 97 ? -17.844 -18.391 -13.289 1 96.25 97 LYS A CA 1
ATOM 808 C C . LYS A 1 97 ? -17.812 -18.656 -11.789 1 96.25 97 LYS A C 1
ATOM 810 O O . LYS A 1 97 ? -18.453 -17.953 -11.008 1 96.25 97 LYS A O 1
ATOM 815 N N . LEU A 1 98 ? -17.109 -19.641 -11.406 1 96.94 98 LEU A N 1
ATOM 816 C CA . LEU A 1 98 ? -16.984 -20.016 -10 1 96.94 98 LEU A CA 1
ATOM 817 C C . LEU A 1 98 ? -16.312 -18.906 -9.203 1 96.94 98 LEU A C 1
ATOM 819 O O . LEU A 1 98 ? -16.766 -18.547 -8.109 1 96.94 98 LEU A O 1
ATOM 823 N N . ILE A 1 99 ? -15.258 -18.344 -9.68 1 97.69 99 ILE A N 1
ATOM 824 C CA . ILE A 1 99 ? -14.531 -17.266 -9.016 1 97.69 99 ILE A CA 1
ATOM 825 C C . ILE A 1 99 ? -15.422 -16.031 -8.906 1 97.69 99 ILE A C 1
ATOM 827 O O . ILE A 1 99 ? -15.492 -15.406 -7.848 1 97.69 99 ILE A O 1
ATOM 831 N N . HIS A 1 100 ? -16.125 -15.703 -9.977 1 97.12 100 HIS A N 1
ATOM 832 C CA . HIS A 1 100 ? -17.031 -14.555 -9.961 1 97.12 100 HIS A CA 1
ATOM 833 C C . HIS A 1 100 ? -18.156 -14.758 -8.953 1 97.12 100 HIS A C 1
ATOM 835 O O . HIS A 1 100 ? -18.609 -13.805 -8.312 1 97.12 100 HIS A O 1
ATOM 841 N N . LYS A 1 101 ? -18.578 -16.016 -8.922 1 97.25 101 LYS A N 1
ATOM 842 C CA . LYS A 1 101 ? -19.594 -16.344 -7.922 1 97.25 101 LYS A CA 1
ATOM 843 C C . LYS A 1 101 ? -19.109 -16 -6.516 1 97.25 101 LYS A C 1
ATOM 845 O O . LYS A 1 101 ? -19.859 -15.383 -5.742 1 97.25 101 LYS A O 1
ATOM 850 N N . TYR A 1 102 ? -17.891 -16.359 -6.125 1 98 102 TYR A N 1
ATOM 851 C CA . TYR A 1 102 ? -17.344 -16.062 -4.805 1 98 102 TYR A CA 1
ATOM 852 C C . TYR A 1 102 ? -17.234 -14.562 -4.578 1 98 102 TYR A C 1
ATOM 854 O O . TYR A 1 102 ? -17.531 -14.07 -3.488 1 98 102 TYR A O 1
ATOM 862 N N . ILE A 1 103 ? -16.844 -13.82 -5.598 1 97.62 103 ILE A N 1
ATOM 863 C CA . ILE A 1 103 ? -16.734 -12.367 -5.508 1 97.62 103 ILE A CA 1
ATOM 864 C C . ILE A 1 103 ? -18.125 -11.766 -5.266 1 97.62 103 ILE A C 1
ATOM 866 O O . ILE A 1 103 ? -18.281 -10.914 -4.391 1 97.62 103 ILE A O 1
ATOM 870 N N . ASP A 1 104 ? -19.094 -12.25 -6.012 1 97.19 104 ASP A N 1
ATOM 871 C CA . ASP A 1 104 ? -20.453 -11.75 -5.898 1 97.19 104 ASP A CA 1
ATOM 872 C C . ASP A 1 104 ? -21.031 -12.039 -4.516 1 97.19 104 ASP A C 1
ATOM 874 O O . ASP A 1 104 ? -21.875 -11.297 -4.02 1 97.19 104 ASP A O 1
ATOM 878 N N . MET A 1 105 ? -20.594 -13.086 -3.941 1 97.88 105 MET A N 1
ATOM 879 C CA . MET A 1 105 ? -21.047 -13.461 -2.605 1 97.88 105 MET A CA 1
ATOM 880 C C . MET A 1 105 ? -20.406 -12.562 -1.546 1 97.88 105 MET A C 1
ATOM 882 O O . MET A 1 105 ? -20.797 -12.602 -0.379 1 97.88 105 MET A O 1
ATOM 886 N N . GLY A 1 106 ? -19.328 -11.836 -1.938 1 97.31 106 GLY A N 1
ATOM 887 C CA . GLY A 1 106 ? -18.75 -10.867 -1.026 1 97.31 106 GLY A CA 1
ATOM 888 C C . GLY A 1 106 ? -17.344 -11.25 -0.579 1 97.31 106 GLY A C 1
ATOM 889 O O . GLY A 1 106 ? -16.719 -10.523 0.191 1 97.31 106 GLY A O 1
ATOM 890 N N . PHE A 1 107 ? -16.844 -12.398 -1.084 1 98.19 107 PHE A N 1
ATOM 891 C CA . PHE A 1 107 ? -15.508 -12.82 -0.69 1 98.19 107 PHE A CA 1
ATOM 892 C C . PHE A 1 107 ? -14.453 -11.891 -1.289 1 98.19 107 PHE A C 1
ATOM 894 O O . PHE A 1 107 ? -14.578 -11.461 -2.436 1 98.19 107 PHE A O 1
ATOM 901 N N . LYS A 1 108 ? -13.461 -11.586 -0.546 1 97.81 108 LYS A N 1
ATOM 902 C CA . LYS A 1 108 ? -12.25 -10.992 -1.096 1 97.81 108 LYS A CA 1
ATOM 903 C C . LYS A 1 108 ? -11.383 -12.039 -1.785 1 97.81 108 LYS A C 1
ATOM 905 O O . LYS A 1 108 ? -11.008 -13.039 -1.173 1 97.81 108 LYS A O 1
ATOM 910 N N . VAL A 1 109 ? -11.164 -11.82 -3.039 1 98.5 109 VAL A N 1
ATOM 911 C CA . VAL A 1 109 ? -10.375 -12.766 -3.826 1 98.5 109 VAL A CA 1
ATOM 912 C C . VAL A 1 109 ? -9.094 -12.094 -4.309 1 98.5 109 VAL A C 1
ATOM 914 O O . VAL A 1 109 ? -9.133 -11.031 -4.926 1 98.5 109 VAL A O 1
ATOM 917 N N . VAL A 1 110 ? -7.965 -12.719 -4.008 1 98.62 110 VAL A N 1
ATOM 918 C CA . VAL A 1 110 ? -6.648 -12.266 -4.441 1 98.62 110 VAL A CA 1
ATOM 919 C C . VAL A 1 110 ? -5.984 -13.352 -5.289 1 98.62 110 VAL A C 1
ATOM 921 O O . VAL A 1 110 ? -6.047 -14.539 -4.957 1 98.62 110 VAL A O 1
ATOM 924 N N . LEU A 1 111 ? -5.434 -12.898 -6.371 1 98.56 111 LEU A N 1
ATOM 925 C CA . LEU A 1 111 ? -4.598 -13.797 -7.152 1 98.56 111 LEU A CA 1
ATOM 926 C C . LEU A 1 111 ? -3.129 -13.641 -6.773 1 98.56 111 LEU A C 1
ATOM 928 O O . LEU A 1 111 ? -2.664 -12.523 -6.531 1 98.56 111 LEU A O 1
ATOM 932 N N . ILE A 1 112 ? -2.428 -14.789 -6.684 1 98.38 112 ILE A N 1
ATOM 933 C CA . ILE A 1 112 ? -1.008 -14.758 -6.348 1 98.38 112 ILE A CA 1
ATOM 934 C C . ILE A 1 112 ? -0.234 -15.656 -7.309 1 98.38 112 ILE A C 1
ATOM 936 O O . ILE A 1 112 ? -0.642 -16.797 -7.574 1 98.38 112 ILE A O 1
ATOM 940 N N . THR A 1 113 ? 0.864 -15.148 -7.898 1 97.06 113 THR A N 1
ATOM 941 C CA . THR A 1 113 ? 1.603 -15.859 -8.938 1 97.06 113 THR A CA 1
ATOM 942 C C . THR A 1 113 ? 3.107 -15.75 -8.703 1 97.06 113 THR A C 1
ATOM 944 O O . THR A 1 113 ? 3.576 -14.781 -8.094 1 97.06 113 THR A O 1
ATOM 947 N N . ALA A 1 114 ? 3.787 -16.734 -9.18 1 92.94 114 ALA A N 1
ATOM 948 C CA . ALA A 1 114 ? 5.246 -16.703 -9.102 1 92.94 114 ALA A CA 1
ATOM 949 C C . ALA A 1 114 ? 5.844 -15.938 -10.281 1 92.94 114 ALA A C 1
ATOM 951 O O . ALA A 1 114 ? 7.059 -15.75 -10.352 1 92.94 114 ALA A O 1
ATOM 952 N N . ARG A 1 115 ? 5 -15.523 -11.211 1 93.12 115 ARG A N 1
ATOM 953 C CA . ARG A 1 115 ? 5.492 -14.719 -12.328 1 93.12 115 ARG A CA 1
ATOM 954 C C . ARG A 1 115 ? 6.188 -13.461 -11.828 1 93.12 115 ARG A C 1
ATOM 956 O O . ARG A 1 115 ? 5.832 -12.922 -10.781 1 93.12 115 ARG A O 1
ATOM 963 N N . ASP A 1 116 ? 7.105 -13.062 -12.578 1 94.19 116 ASP A N 1
ATOM 964 C CA . ASP A 1 116 ? 7.816 -11.828 -12.25 1 94.19 116 ASP A CA 1
ATOM 965 C C . ASP A 1 116 ? 6.945 -10.602 -12.531 1 94.19 116 ASP A C 1
ATOM 967 O O . ASP A 1 116 ? 6.141 -10.609 -13.461 1 94.19 116 ASP A O 1
ATOM 971 N N . LYS A 1 117 ? 7.148 -9.578 -11.734 1 95.25 117 LYS A N 1
ATOM 972 C CA . LYS A 1 117 ? 6.391 -8.336 -11.891 1 95.25 117 LYS A CA 1
ATOM 973 C C . LYS A 1 117 ? 6.602 -7.734 -13.281 1 95.25 117 LYS A C 1
ATOM 975 O O . LYS A 1 117 ? 5.742 -7.012 -13.781 1 95.25 117 LYS A O 1
ATOM 980 N N . CYS A 1 118 ? 7.719 -8.078 -13.977 1 94.25 118 CYS A N 1
ATOM 981 C CA . CYS A 1 118 ? 7.969 -7.555 -15.312 1 94.25 118 CYS A CA 1
ATOM 982 C C . CYS A 1 118 ? 6.969 -8.117 -16.312 1 94.25 118 CYS A C 1
ATOM 984 O O . CYS A 1 118 ? 6.84 -7.602 -17.422 1 94.25 118 CYS A O 1
ATOM 986 N N . THR A 1 119 ? 6.219 -9.156 -15.938 1 95.25 119 THR A N 1
ATOM 987 C CA . THR A 1 119 ? 5.234 -9.766 -16.828 1 95.25 119 THR A CA 1
ATOM 988 C C . THR A 1 119 ? 3.826 -9.297 -16.469 1 95.25 119 THR A C 1
ATOM 990 O O . THR A 1 119 ? 2.84 -9.891 -16.922 1 95.25 119 THR A O 1
ATOM 993 N N . ALA A 1 120 ? 3.734 -8.297 -15.633 1 96.19 120 ALA A N 1
ATOM 994 C CA . ALA A 1 120 ? 2.447 -7.871 -15.086 1 96.19 120 ALA A CA 1
ATOM 995 C C . ALA A 1 120 ? 1.47 -7.516 -16.203 1 96.19 120 ALA A C 1
ATOM 997 O O . ALA A 1 120 ? 0.321 -7.965 -16.188 1 96.19 120 ALA A O 1
ATOM 998 N N . GLU A 1 121 ? 1.906 -6.77 -17.172 1 95.75 121 GLU A N 1
ATOM 999 C CA . GLU A 1 121 ? 1.024 -6.355 -18.266 1 95.75 121 GLU A CA 1
ATOM 1000 C C . GLU A 1 121 ? 0.483 -7.562 -19.031 1 95.75 121 GLU A C 1
ATOM 1002 O O . GLU A 1 121 ? -0.721 -7.66 -19.266 1 95.75 121 GLU A O 1
ATOM 1007 N N . THR A 1 122 ? 1.374 -8.445 -19.375 1 95.94 122 THR A N 1
ATOM 1008 C CA . THR A 1 122 ? 0.985 -9.664 -20.062 1 95.94 122 THR A CA 1
ATOM 1009 C C . THR A 1 122 ? 0.008 -10.477 -19.219 1 95.94 122 THR A C 1
ATOM 1011 O O . THR A 1 122 ? -0.992 -10.984 -19.734 1 95.94 122 THR A O 1
ATOM 1014 N N . THR A 1 123 ? 0.263 -10.586 -17.953 1 96.56 123 THR A N 1
ATOM 1015 C CA . THR A 1 123 ? -0.577 -11.352 -17.031 1 96.56 123 THR A CA 1
ATOM 1016 C C . THR A 1 123 ? -1.978 -10.75 -16.953 1 96.56 123 THR A C 1
ATOM 1018 O O . THR A 1 123 ? -2.975 -11.469 -17.062 1 96.56 123 THR A O 1
ATOM 1021 N N . PHE A 1 124 ? -2.047 -9.422 -16.859 1 96.94 124 PHE A N 1
ATOM 1022 C CA . PHE A 1 124 ? -3.338 -8.75 -16.766 1 96.94 124 PHE A CA 1
ATOM 1023 C C . PHE A 1 124 ? -4.121 -8.922 -18.062 1 96.94 124 PHE A C 1
ATOM 1025 O O . PHE A 1 124 ? -5.336 -9.133 -18.031 1 96.94 124 PHE A O 1
ATOM 1032 N N . ASN A 1 125 ? -3.41 -8.852 -19.141 1 96.44 125 ASN A N 1
ATOM 1033 C CA . ASN A 1 125 ? -4.066 -9.062 -20.422 1 96.44 125 ASN A CA 1
ATOM 1034 C C . ASN A 1 125 ? -4.664 -10.469 -20.531 1 96.44 125 ASN A C 1
ATOM 1036 O O . ASN A 1 125 ? -5.797 -10.633 -20.984 1 96.44 125 ASN A O 1
ATOM 1040 N N . GLN A 1 126 ? -3.953 -11.422 -20.125 1 96.06 126 GLN A N 1
ATOM 1041 C CA . GLN A 1 126 ? -4.414 -12.812 -20.172 1 96.06 126 GLN A CA 1
ATOM 1042 C C . GLN A 1 126 ? -5.594 -13.023 -19.234 1 96.06 126 GLN A C 1
ATOM 1044 O O . GLN A 1 126 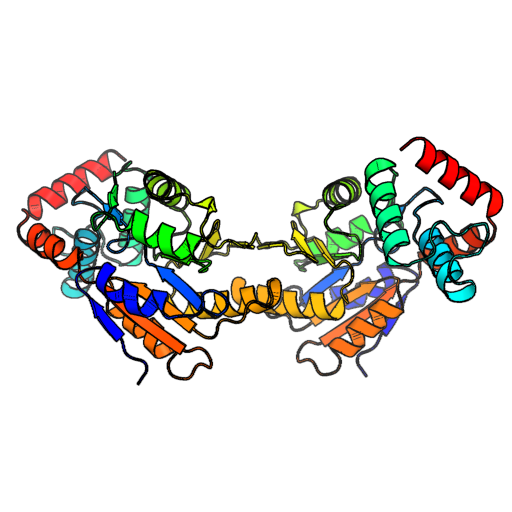? -6.57 -13.68 -19.594 1 96.06 126 GLN A O 1
ATOM 1049 N N . LEU A 1 127 ? -5.516 -12.445 -18.078 1 97.25 127 LEU A N 1
ATOM 1050 C CA . LEU A 1 127 ? -6.59 -12.562 -17.094 1 97.25 127 LEU A CA 1
ATOM 1051 C C . LEU A 1 127 ? -7.855 -11.875 -17.578 1 97.25 127 LEU A C 1
ATOM 1053 O O . LEU A 1 127 ? -8.961 -12.391 -17.406 1 97.25 127 LEU A O 1
ATOM 1057 N N . SER A 1 128 ? -7.703 -10.75 -18.234 1 96.5 128 SER A N 1
ATOM 1058 C CA . SER A 1 128 ? -8.828 -9.898 -18.625 1 96.5 128 SER A CA 1
ATOM 1059 C C . SER A 1 128 ? -9.688 -10.57 -19.688 1 96.5 128 SER A C 1
ATOM 1061 O O . SER A 1 128 ? -10.836 -10.18 -19.906 1 96.5 128 SER A O 1
ATOM 1063 N N . ARG A 1 129 ? -9.148 -11.555 -20.328 1 95.31 129 ARG A N 1
ATOM 1064 C CA . ARG A 1 129 ? -9.898 -12.289 -21.344 1 95.31 129 ARG A CA 1
ATOM 1065 C C . ARG A 1 129 ? -10.984 -13.148 -20.688 1 95.31 129 ARG A C 1
ATOM 1067 O O . ARG A 1 129 ? -11.93 -13.57 -21.344 1 95.31 129 ARG A O 1
ATOM 1074 N N . HIS A 1 130 ? -10.781 -13.406 -19.391 1 95.5 130 HIS A N 1
ATOM 1075 C CA . HIS A 1 130 ? -11.672 -14.359 -18.734 1 95.5 130 HIS A CA 1
ATOM 1076 C C . HIS A 1 130 ? -12.289 -13.773 -17.469 1 95.5 130 HIS A C 1
ATOM 1078 O O . HIS A 1 130 ? -13.344 -14.219 -17.031 1 95.5 130 HIS A O 1
ATOM 1084 N N . TYR A 1 131 ? -11.617 -12.82 -16.922 1 96.81 131 TYR A N 1
ATOM 1085 C CA . TYR A 1 131 ? -12.031 -12.281 -15.641 1 96.81 131 TYR A CA 1
ATOM 1086 C C . TYR A 1 131 ? -12.172 -10.766 -15.703 1 96.81 131 TYR A C 1
ATOM 1088 O O . TYR A 1 131 ? -11.484 -10.102 -16.484 1 96.81 131 TYR A O 1
ATOM 1096 N N . ASP A 1 132 ? -13.109 -10.281 -14.93 1 95.69 132 ASP A N 1
ATOM 1097 C CA . ASP A 1 132 ? -13.125 -8.859 -14.617 1 95.69 132 ASP A CA 1
ATOM 1098 C C . ASP A 1 132 ? -12.094 -8.523 -13.539 1 95.69 132 ASP A C 1
ATOM 1100 O O . ASP A 1 132 ? -12.375 -8.656 -12.352 1 95.69 132 ASP A O 1
ATOM 1104 N N . ILE A 1 133 ? -10.969 -8.008 -13.883 1 93.94 133 ILE A N 1
ATOM 1105 C CA . ILE A 1 133 ? -9.805 -7.82 -13.016 1 93.94 133 ILE A CA 1
ATOM 1106 C C . ILE A 1 133 ? -10.141 -6.812 -11.914 1 93.94 133 ILE A C 1
ATOM 1108 O O . ILE A 1 133 ? -9.586 -6.875 -10.82 1 93.94 133 ILE A O 1
ATOM 1112 N N . SER A 1 134 ? -11 -5.898 -12.234 1 93 134 SER A N 1
ATOM 1113 C CA . SER A 1 134 ? -11.336 -4.828 -11.297 1 93 134 SER A CA 1
ATOM 1114 C C . SER A 1 134 ? -12.094 -5.371 -10.086 1 93 134 SER A C 1
ATOM 1116 O O . SER A 1 134 ? -12.234 -4.676 -9.078 1 93 134 SER A O 1
ATOM 1118 N N . LYS A 1 135 ? -12.469 -6.605 -10.164 1 94.56 135 LYS A N 1
ATOM 1119 C CA . LYS A 1 135 ? -13.297 -7.176 -9.102 1 94.56 135 LYS A CA 1
ATOM 1120 C C . LYS A 1 135 ? -12.438 -7.883 -8.055 1 94.56 135 LYS A C 1
ATOM 1122 O O . LYS A 1 135 ? -12.922 -8.211 -6.969 1 94.56 135 LYS A O 1
ATOM 1127 N N . PHE A 1 136 ? -11.227 -8.18 -8.375 1 95.81 136 PHE A N 1
ATOM 1128 C CA . PHE A 1 136 ? -10.336 -8.766 -7.379 1 95.81 136 PHE A CA 1
ATOM 1129 C C . PHE A 1 136 ? -10.016 -7.766 -6.281 1 95.81 136 PHE A C 1
ATOM 1131 O O . PHE A 1 136 ? -10.156 -6.555 -6.477 1 95.81 136 PHE A O 1
ATOM 1138 N N . PHE A 1 137 ? -9.648 -8.297 -5.207 1 94.38 137 PHE A N 1
ATOM 1139 C CA . PHE A 1 137 ? -9.453 -7.445 -4.039 1 94.38 137 PHE A CA 1
ATOM 1140 C C . PHE A 1 137 ? -8.172 -6.637 -4.168 1 94.38 137 PHE A C 1
ATOM 1142 O O . PHE A 1 137 ? -7.074 -7.168 -3.98 1 94.38 137 PHE A O 1
ATOM 1149 N N . SER A 1 138 ? -8.352 -5.434 -4.559 1 83.19 138 SER A N 1
ATOM 1150 C CA . SER A 1 138 ? -7.234 -4.5 -4.605 1 83.19 138 SER A CA 1
ATOM 1151 C C . SER A 1 138 ? -7.328 -3.471 -3.482 1 83.19 138 SER A C 1
ATOM 1153 O O . SER A 1 138 ? -6.309 -3.082 -2.904 1 83.19 138 SER A O 1
ATOM 1155 N N . GLY A 1 139 ? -8.602 -3.137 -3.066 1 69 139 GLY A N 1
ATOM 1156 C CA . GLY A 1 139 ? -8.875 -2.205 -1.98 1 69 139 GLY A CA 1
ATOM 1157 C C . GLY A 1 139 ? -8.148 -0.883 -2.137 1 69 139 GLY A C 1
ATOM 1158 O O . GLY A 1 139 ? -7.852 -0.21 -1.146 1 69 139 GLY A O 1
ATOM 1159 N N . ASP A 1 140 ? -7.75 -0.503 -3.457 1 89 140 ASP A N 1
ATOM 1160 C CA . ASP A 1 140 ? -6.961 0.708 -3.664 1 89 140 ASP A CA 1
ATOM 1161 C C . ASP A 1 140 ? -5.59 0.592 -3 1 89 140 ASP A C 1
ATOM 1163 O O . ASP A 1 140 ? -5.172 1.49 -2.268 1 89 140 ASP A O 1
ATOM 1167 N N . LEU A 1 141 ? -5.094 -0.505 -3.104 1 94.5 141 LEU A N 1
ATOM 1168 C CA . LEU A 1 141 ? -3.76 -0.805 -2.598 1 94.5 141 LEU A CA 1
ATOM 1169 C C . LEU A 1 141 ? -2.818 -1.175 -3.738 1 94.5 141 LEU A C 1
ATOM 1171 O O . LEU A 1 141 ? -3.184 -1.948 -4.625 1 94.5 141 LEU A O 1
ATOM 1175 N N . TYR A 1 142 ? -1.704 -0.546 -3.713 1 95.56 142 TYR A N 1
ATOM 1176 C CA . TYR A 1 142 ? -0.612 -0.792 -4.648 1 95.56 142 TYR A CA 1
ATOM 1177 C C . TYR A 1 142 ? 0.737 -0.722 -3.943 1 95.56 142 TYR A C 1
ATOM 1179 O O . TYR A 1 142 ? 0.974 0.174 -3.131 1 95.56 142 TYR A O 1
ATOM 1187 N N . PHE A 1 143 ? 1.542 -1.757 -4.199 1 95.94 143 PHE A N 1
ATOM 1188 C CA . PHE A 1 143 ? 2.924 -1.631 -3.752 1 95.94 143 PHE A CA 1
ATOM 1189 C C . PHE A 1 143 ? 3.855 -2.455 -4.633 1 95.94 143 PHE A C 1
ATOM 1191 O O . PHE A 1 143 ? 3.438 -3.451 -5.227 1 95.94 143 PHE A O 1
ATOM 1198 N N . LYS A 1 144 ? 5.059 -1.96 -4.699 1 94.81 144 LYS A N 1
ATOM 1199 C CA . LYS A 1 144 ? 6.086 -2.609 -5.508 1 94.81 144 LYS A CA 1
ATOM 1200 C C . LYS A 1 144 ? 7.469 -2.422 -4.895 1 94.81 144 LYS A C 1
ATOM 1202 O O . LYS A 1 144 ? 7.789 -1.343 -4.391 1 94.81 144 LYS A O 1
ATOM 1207 N N . ASN A 1 145 ? 8.188 -3.447 -4.809 1 92.5 145 ASN A N 1
ATOM 1208 C CA . ASN A 1 145 ? 9.617 -3.365 -4.539 1 92.5 145 ASN A CA 1
ATOM 1209 C C . ASN A 1 145 ? 10.43 -4.172 -5.551 1 92.5 145 ASN A C 1
ATOM 1211 O O . ASN A 1 145 ? 9.961 -4.434 -6.66 1 92.5 145 ASN A O 1
ATOM 1215 N N . ASN A 1 146 ? 11.617 -4.473 -5.25 1 88.12 146 ASN A N 1
ATOM 1216 C CA . ASN A 1 146 ? 12.484 -5.137 -6.223 1 88.12 146 ASN A CA 1
ATOM 1217 C C . ASN A 1 146 ? 12 -6.555 -6.52 1 88.12 146 ASN A C 1
ATOM 1219 O O . ASN A 1 146 ? 12.258 -7.086 -7.605 1 88.12 146 ASN A O 1
ATOM 1223 N N . LYS A 1 147 ? 11.125 -7.094 -5.645 1 89.88 147 LYS A N 1
ATOM 1224 C CA . LYS A 1 147 ? 10.797 -8.516 -5.773 1 89.88 147 LYS A CA 1
ATOM 1225 C C . LYS A 1 147 ? 9.305 -8.703 -6.016 1 89.88 147 LYS A C 1
ATOM 1227 O O . LYS A 1 147 ? 8.898 -9.625 -6.734 1 89.88 147 LYS A O 1
ATOM 1232 N N . ILE A 1 148 ? 8.594 -7.801 -5.457 1 94.25 148 ILE A N 1
ATOM 1233 C CA . ILE A 1 148 ? 7.168 -8.102 -5.449 1 94.25 148 ILE A CA 1
ATOM 1234 C C . ILE A 1 148 ? 6.391 -6.922 -6.039 1 94.25 148 ILE A C 1
ATOM 1236 O O . ILE A 1 148 ? 6.922 -5.816 -6.148 1 94.25 148 ILE A O 1
ATOM 1240 N N . LEU A 1 149 ? 5.207 -7.199 -6.441 1 96.69 149 LEU A N 1
ATOM 1241 C CA . LEU A 1 149 ? 4.227 -6.23 -6.914 1 96.69 149 LEU A CA 1
ATOM 1242 C C . LEU A 1 149 ? 2.812 -6.652 -6.531 1 96.69 149 LEU A C 1
ATOM 1244 O O . LEU A 1 149 ? 2.436 -7.812 -6.711 1 96.69 149 LEU A O 1
ATOM 1248 N N . TYR A 1 150 ? 2.084 -5.828 -5.879 1 97.69 150 TYR A N 1
ATOM 1249 C CA . TYR A 1 150 ? 0.645 -5.988 -5.703 1 97.69 150 TYR A CA 1
ATOM 1250 C C . TYR A 1 150 ? -0.12 -4.906 -6.453 1 97.69 150 TYR A C 1
ATOM 1252 O O . TYR A 1 150 ? 0.06 -3.715 -6.191 1 97.69 150 TYR A O 1
ATOM 1260 N N . LYS A 1 151 ? -0.885 -5.375 -7.391 1 96.5 151 LYS A N 1
ATOM 1261 C CA . LYS A 1 151 ? -1.639 -4.461 -8.242 1 96.5 151 LYS A CA 1
ATOM 1262 C C . LYS A 1 151 ? -2.959 -5.082 -8.688 1 96.5 151 LYS A C 1
ATOM 1264 O O . LYS A 1 151 ? -2.984 -6.223 -9.156 1 96.5 151 LYS A O 1
ATOM 1269 N N . ASN A 1 152 ? -4.031 -4.379 -8.484 1 95.88 152 ASN A N 1
ATOM 1270 C CA . ASN A 1 152 ? -5.344 -4.773 -8.984 1 95.88 152 ASN A CA 1
ATOM 1271 C C . ASN A 1 152 ? -5.723 -6.176 -8.508 1 95.88 152 ASN A C 1
ATOM 1273 O O . ASN A 1 152 ? -6.246 -6.977 -9.289 1 95.88 152 ASN A O 1
ATOM 1277 N N . GLY A 1 153 ? -5.332 -6.48 -7.305 1 97.5 153 GLY A N 1
ATOM 1278 C CA . GLY A 1 153 ? -5.758 -7.73 -6.699 1 97.5 153 GLY A CA 1
ATOM 1279 C C . GLY A 1 153 ? -4.879 -8.906 -7.082 1 97.5 153 GLY A C 1
ATOM 1280 O O . GLY A 1 153 ? -5.199 -10.055 -6.766 1 97.5 153 GLY A O 1
ATOM 1281 N N . VAL A 1 154 ? -3.775 -8.641 -7.789 1 98.19 154 VAL A N 1
ATOM 1282 C CA . VAL A 1 154 ? -2.828 -9.688 -8.164 1 98.19 154 VAL A CA 1
ATOM 1283 C C . VAL A 1 154 ? -1.489 -9.445 -7.469 1 98.19 154 VAL A C 1
ATOM 1285 O O . VAL A 1 154 ? -0.938 -8.344 -7.539 1 98.19 154 VAL A O 1
ATOM 1288 N N . TYR A 1 155 ? -1.021 -10.445 -6.824 1 98.19 155 TYR A N 1
ATOM 1289 C CA . TYR A 1 155 ? 0.252 -10.43 -6.113 1 98.19 155 TYR A CA 1
ATOM 1290 C C . TYR A 1 155 ? 1.324 -11.172 -6.898 1 98.19 155 TYR A C 1
ATOM 1292 O O . TYR A 1 155 ? 1.292 -12.406 -6.992 1 98.19 155 TYR A O 1
ATOM 1300 N N . PHE A 1 156 ? 2.248 -10.453 -7.453 1 97.38 156 PHE A N 1
ATOM 1301 C CA . PHE A 1 156 ? 3.41 -11.047 -8.102 1 97.38 156 PHE A CA 1
ATOM 1302 C C . PHE A 1 156 ? 4.504 -11.336 -7.082 1 97.38 156 PHE A C 1
ATOM 1304 O O . PHE A 1 156 ? 5.133 -10.422 -6.555 1 97.38 156 PHE A O 1
ATOM 1311 N N . ALA A 1 157 ? 4.699 -12.578 -6.832 1 93.75 157 ALA A N 1
ATOM 1312 C CA . ALA A 1 157 ? 5.566 -13.039 -5.758 1 93.75 157 ALA A CA 1
ATOM 1313 C C . ALA A 1 157 ? 6.809 -13.734 -6.316 1 93.75 157 ALA A C 1
ATOM 1315 O O . ALA A 1 157 ? 7.156 -14.836 -5.891 1 93.75 157 ALA A O 1
ATOM 1316 N N . THR A 1 158 ? 7.504 -13.07 -7.141 1 84.5 158 THR A N 1
ATOM 1317 C CA . THR A 1 158 ? 8.641 -13.719 -7.785 1 84.5 158 THR A CA 1
ATOM 1318 C C . THR A 1 158 ? 9.742 -14.008 -6.773 1 84.5 158 THR A C 1
ATOM 1320 O O . THR A 1 158 ? 10.203 -13.102 -6.074 1 84.5 158 THR A O 1
ATOM 1323 N N . GLY A 1 159 ? 10.164 -15.273 -6.727 1 80.88 159 GLY A N 1
ATOM 1324 C CA . GLY A 1 159 ? 11.297 -15.664 -5.91 1 80.88 159 GLY A CA 1
ATOM 1325 C C . GLY A 1 159 ? 10.992 -15.672 -4.422 1 80.88 159 GLY A C 1
ATOM 1326 O O . GLY A 1 159 ? 11.898 -15.781 -3.596 1 80.88 159 GLY A O 1
ATOM 1327 N N . THR A 1 160 ? 9.773 -15.414 -4.051 1 86.69 160 THR A N 1
ATOM 1328 C CA . THR A 1 160 ? 9.359 -15.422 -2.654 1 86.69 160 THR A CA 1
ATOM 1329 C C . THR A 1 160 ? 8.297 -16.5 -2.416 1 86.69 160 THR A C 1
ATOM 1331 O O . THR A 1 160 ? 7.523 -16.812 -3.32 1 86.69 160 THR A O 1
ATOM 1334 N N . LYS A 1 161 ? 8.344 -17.062 -1.267 1 93.06 161 LYS A N 1
ATOM 1335 C CA . LYS A 1 161 ? 7.332 -18.047 -0.907 1 93.06 161 LYS A CA 1
ATOM 1336 C C . LYS A 1 161 ? 5.957 -17.391 -0.765 1 93.06 161 LYS A C 1
ATOM 1338 O O . LYS A 1 161 ? 5.824 -16.344 -0.142 1 93.06 161 LYS A O 1
ATOM 1343 N N . LYS A 1 162 ? 4.98 -18.031 -1.307 1 95.75 162 LYS A N 1
ATOM 1344 C CA . LYS A 1 162 ? 3.635 -17.469 -1.304 1 95.75 162 LYS A CA 1
ATOM 1345 C C . LYS A 1 162 ? 3.104 -17.312 0.119 1 95.75 162 LYS A C 1
ATOM 1347 O O . LYS A 1 162 ? 2.385 -16.359 0.422 1 95.75 162 LYS A O 1
ATOM 1352 N N . GLY A 1 163 ? 3.523 -18.281 0.975 1 96.25 163 GLY A N 1
ATOM 1353 C CA . GLY A 1 163 ? 3.092 -18.172 2.359 1 96.25 163 GLY A CA 1
ATOM 1354 C C . GLY A 1 163 ? 3.533 -16.875 3.025 1 96.25 163 GLY A C 1
ATOM 1355 O O . GLY A 1 163 ? 2.758 -16.25 3.75 1 96.25 163 GLY A O 1
ATOM 1356 N N . GLU A 1 164 ? 4.758 -16.484 2.775 1 95.12 164 GLU A N 1
ATOM 1357 C CA . GLU A 1 164 ? 5.293 -15.242 3.326 1 95.12 164 GLU A CA 1
ATOM 1358 C C . GLU A 1 164 ? 4.582 -14.023 2.74 1 95.12 164 GLU A C 1
ATOM 1360 O O . GLU A 1 164 ? 4.254 -13.086 3.463 1 95.12 164 GLU A O 1
ATOM 1365 N N . CYS A 1 165 ? 4.359 -14.102 1.466 1 96.81 165 CYS A N 1
ATOM 1366 C CA . CYS A 1 165 ? 3.674 -13.008 0.785 1 96.81 165 CYS A CA 1
ATOM 1367 C C . CYS A 1 165 ? 2.262 -12.828 1.33 1 96.81 165 CYS A C 1
ATOM 1369 O O . CYS A 1 165 ? 1.823 -11.703 1.571 1 96.81 165 CYS A O 1
ATOM 1371 N N . ILE A 1 166 ? 1.589 -13.891 1.532 1 97.56 166 ILE A N 1
ATOM 1372 C CA . ILE A 1 166 ? 0.222 -13.867 2.041 1 97.56 166 ILE A CA 1
ATOM 1373 C C . ILE A 1 166 ? 0.208 -13.281 3.449 1 97.56 166 ILE A C 1
ATOM 1375 O O . ILE A 1 166 ? -0.611 -12.406 3.76 1 97.56 166 ILE A O 1
ATOM 1379 N N . GLU A 1 167 ? 1.114 -13.734 4.242 1 96.31 167 GLU A N 1
ATOM 1380 C CA . GLU A 1 167 ? 1.188 -13.211 5.605 1 96.31 167 GLU A CA 1
ATOM 1381 C C . GLU A 1 167 ? 1.401 -11.703 5.609 1 96.31 167 GLU A C 1
ATOM 1383 O O . GLU A 1 167 ? 0.73 -10.977 6.348 1 96.31 1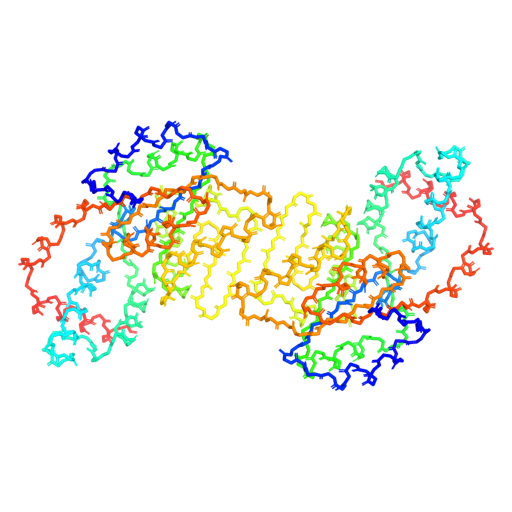67 GLU A O 1
ATOM 1388 N N . ASN A 1 168 ? 2.348 -11.25 4.836 1 95.75 168 ASN A N 1
ATOM 1389 C CA . ASN A 1 168 ? 2.623 -9.82 4.742 1 95.75 168 ASN A CA 1
ATOM 1390 C C . ASN A 1 168 ? 1.397 -9.047 4.27 1 95.75 168 ASN A C 1
ATOM 1392 O O . ASN A 1 168 ? 1.071 -7.996 4.828 1 95.75 168 ASN A O 1
ATOM 1396 N N . LEU A 1 169 ? 0.748 -9.547 3.273 1 96.94 169 LEU A N 1
ATOM 1397 C CA . LEU A 1 169 ? -0.434 -8.883 2.742 1 96.94 169 LEU A CA 1
ATOM 1398 C C . LEU A 1 169 ? -1.528 -8.789 3.801 1 96.94 169 LEU A C 1
ATOM 1400 O O . LEU A 1 169 ? -2.186 -7.754 3.932 1 96.94 169 LEU A O 1
ATOM 1404 N N . LEU A 1 170 ? -1.736 -9.852 4.543 1 97.12 170 LEU A N 1
ATOM 1405 C CA . LEU A 1 170 ? -2.756 -9.867 5.586 1 97.12 170 LEU A CA 1
ATOM 1406 C C . LEU A 1 170 ? -2.484 -8.781 6.625 1 97.12 170 LEU A C 1
ATOM 1408 O O . LEU A 1 170 ? -3.41 -8.109 7.082 1 97.12 170 LEU A O 1
ATOM 1412 N N . GLN A 1 171 ? -1.255 -8.617 6.938 1 96.38 171 GLN A N 1
ATOM 1413 C CA . GLN A 1 171 ? -0.896 -7.57 7.887 1 96.38 171 GLN A CA 1
ATOM 1414 C C . GLN A 1 171 ? -1.164 -6.184 7.309 1 96.38 171 GLN A C 1
ATOM 1416 O O . GLN A 1 171 ? -1.7 -5.312 7.996 1 96.38 171 GLN A O 1
ATOM 1421 N N . ILE A 1 172 ? -0.849 -6.027 6.145 1 96.56 172 ILE A N 1
ATOM 1422 C CA . ILE A 1 172 ? -0.996 -4.738 5.477 1 96.56 172 ILE A CA 1
ATOM 1423 C C . ILE A 1 172 ? -2.477 -4.379 5.375 1 96.56 172 ILE A C 1
ATOM 1425 O O . ILE A 1 172 ? -2.871 -3.256 5.699 1 96.56 172 ILE A O 1
ATOM 1429 N N . ILE A 1 173 ? -3.264 -5.332 4.961 1 96.19 173 ILE A N 1
ATOM 1430 C CA . ILE A 1 173 ? -4.676 -5.02 4.754 1 96.19 173 ILE A CA 1
ATOM 1431 C C . ILE A 1 173 ? -5.352 -4.789 6.102 1 96.19 173 ILE A C 1
ATOM 1433 O O . ILE A 1 173 ? -6.301 -4.008 6.199 1 96.19 173 ILE A O 1
ATOM 1437 N N . LYS A 1 174 ? -4.883 -5.434 7.109 1 95.06 174 LYS A N 1
ATOM 1438 C CA . LYS A 1 174 ? -5.383 -5.152 8.453 1 95.06 174 LYS A CA 1
ATOM 1439 C C . LYS A 1 174 ? -5.102 -3.705 8.852 1 95.06 174 LYS A C 1
ATOM 1441 O O . LYS A 1 174 ? -5.988 -3.01 9.344 1 95.06 174 LYS A O 1
ATOM 1446 N N . LEU A 1 175 ? -3.932 -3.275 8.562 1 94.44 175 LEU A N 1
ATOM 1447 C CA . LEU A 1 175 ? -3.482 -1.944 8.953 1 94.44 175 LEU A CA 1
ATOM 1448 C C . LEU A 1 175 ? -4.219 -0.868 8.164 1 94.44 175 LEU A C 1
ATOM 1450 O O . LEU A 1 175 ? -4.555 0.188 8.703 1 94.44 175 LEU A O 1
ATOM 1454 N N . ILE A 1 176 ? -4.504 -1.167 6.934 1 93.38 176 ILE A N 1
ATOM 1455 C CA . ILE A 1 176 ? -5.043 -0.143 6.047 1 93.38 176 ILE A CA 1
ATOM 1456 C C . ILE A 1 176 ? -6.57 -0.197 6.062 1 93.38 176 ILE A C 1
ATOM 1458 O O . ILE A 1 176 ? -7.234 0.841 6.117 1 93.38 176 ILE A O 1
ATOM 1462 N N . PHE A 1 177 ? -7.098 -1.423 6.07 1 93.75 177 PHE A N 1
ATOM 1463 C CA . PHE A 1 177 ? -8.531 -1.559 5.832 1 93.75 177 PHE A CA 1
ATOM 1464 C C . PHE A 1 177 ? -9.234 -2.1 7.07 1 93.75 177 PHE A C 1
ATOM 1466 O O . PHE A 1 177 ? -10.445 -2.342 7.047 1 93.75 177 PHE A O 1
ATOM 1473 N N . ASP A 1 178 ? -8.531 -2.285 8.078 1 92.38 178 ASP A N 1
ATOM 1474 C CA . ASP A 1 178 ? -9.086 -2.887 9.281 1 92.38 178 ASP A CA 1
ATOM 1475 C C . ASP A 1 178 ? -9.766 -4.215 8.969 1 92.38 178 ASP A C 1
ATOM 1477 O O . ASP A 1 178 ? -10.852 -4.496 9.477 1 92.38 178 ASP A O 1
ATOM 1481 N N . PHE A 1 179 ? -9.227 -4.941 7.992 1 94.12 179 PHE A N 1
ATOM 1482 C CA . PHE A 1 179 ? -9.695 -6.27 7.625 1 94.12 179 PHE A CA 1
ATOM 1483 C C . PHE A 1 179 ? -8.789 -7.348 8.211 1 94.12 179 PHE A C 1
ATOM 1485 O O . PHE A 1 179 ? -7.633 -7.477 7.812 1 94.12 179 PHE A O 1
ATOM 1492 N N . ASP A 1 180 ? -9.32 -8.07 9.141 1 94.56 180 ASP A N 1
ATOM 1493 C CA . ASP A 1 180 ? -8.609 -9.133 9.844 1 94.56 180 ASP A CA 1
ATOM 1494 C C . ASP A 1 180 ? -9.336 -10.469 9.688 1 94.56 180 ASP A C 1
ATOM 1496 O O . ASP A 1 180 ? -10.078 -10.891 10.57 1 94.56 180 ASP A O 1
ATOM 1500 N N . PRO A 1 181 ? -9.062 -11.117 8.594 1 96.31 181 PRO A N 1
ATOM 1501 C CA . PRO A 1 181 ? -9.828 -12.344 8.336 1 96.31 181 PRO A CA 1
ATOM 1502 C C . PRO A 1 181 ? -9.508 -13.461 9.328 1 96.31 181 PRO A C 1
ATOM 1504 O O . PRO A 1 181 ? -8.367 -13.586 9.773 1 96.31 181 PRO A O 1
ATOM 1507 N N . GLU A 1 182 ? -10.492 -14.234 9.586 1 96.75 182 GLU A N 1
ATOM 1508 C CA . GLU A 1 182 ? -10.352 -15.406 10.438 1 96.75 182 GLU A CA 1
ATOM 1509 C C . GLU A 1 182 ? -9.953 -16.641 9.625 1 96.75 182 GLU A C 1
ATOM 1511 O O . GLU A 1 182 ? -9.383 -17.578 10.164 1 96.75 182 GLU A O 1
ATOM 1516 N N . ASN A 1 183 ? -10.359 -16.562 8.336 1 97.06 183 ASN A N 1
ATOM 1517 C CA . ASN A 1 183 ? -10.125 -17.688 7.445 1 97.06 183 ASN A CA 1
ATOM 1518 C C . ASN A 1 183 ? -9.383 -17.266 6.18 1 97.06 183 ASN A C 1
ATOM 1520 O O . ASN A 1 183 ? -9.68 -16.219 5.609 1 97.06 183 ASN A O 1
ATOM 1524 N N . ILE A 1 184 ? -8.438 -18.078 5.82 1 97.62 184 ILE A N 1
ATOM 1525 C CA . ILE A 1 184 ? -7.863 -17.953 4.484 1 97.62 184 ILE A CA 1
ATOM 1526 C C . ILE A 1 184 ? -8 -19.266 3.736 1 97.62 184 ILE A C 1
ATOM 1528 O O . ILE A 1 184 ? -7.93 -20.344 4.34 1 97.62 184 ILE A O 1
ATOM 1532 N N . VAL A 1 185 ? -8.312 -19.203 2.498 1 98.31 185 VAL A N 1
ATOM 1533 C CA . VAL A 1 185 ? -8.328 -20.359 1.605 1 98.31 185 VAL A CA 1
ATOM 1534 C C . VAL A 1 185 ? -7.32 -20.156 0.476 1 98.31 185 VAL A C 1
ATOM 1536 O O . VAL A 1 185 ? -7.297 -19.094 -0.158 1 98.31 185 VAL A O 1
ATOM 1539 N N . PHE A 1 186 ? -6.496 -21.125 0.35 1 98.56 186 PHE A N 1
ATOM 1540 C CA . PHE A 1 186 ? -5.445 -21.062 -0.662 1 98.56 186 PHE A CA 1
ATOM 1541 C C . PHE A 1 186 ? -5.562 -22.219 -1.644 1 98.56 186 PHE A C 1
ATOM 1543 O O . PHE A 1 186 ? -5.672 -23.375 -1.234 1 98.56 186 PHE A O 1
ATOM 1550 N N . ILE A 1 187 ? -5.602 -21.859 -2.947 1 98.5 187 ILE A N 1
ATOM 1551 C CA . ILE A 1 187 ? -5.699 -22.875 -4 1 98.5 187 ILE A CA 1
ATOM 1552 C C . ILE A 1 187 ? -4.496 -22.766 -4.934 1 98.5 187 ILE A C 1
ATOM 1554 O O . ILE A 1 187 ? -4.23 -21.688 -5.488 1 98.5 187 ILE A O 1
ATOM 1558 N N . ASP A 1 188 ? -3.818 -23.828 -5.141 1 98 188 ASP A N 1
ATOM 1559 C CA . ASP A 1 188 ? -2.596 -23.859 -5.934 1 98 188 ASP A CA 1
ATOM 1560 C C . ASP A 1 188 ? -2.332 -25.266 -6.477 1 98 188 ASP A C 1
ATOM 1562 O O . ASP A 1 188 ? -2.662 -26.266 -5.828 1 98 188 ASP A O 1
ATOM 1566 N N . ASP A 1 189 ? -1.698 -25.359 -7.609 1 96.81 189 ASP A N 1
ATOM 1567 C CA . ASP A 1 189 ? -1.386 -26.672 -8.172 1 96.81 189 ASP A CA 1
ATOM 1568 C C . ASP A 1 189 ? -0.062 -27.203 -7.633 1 96.81 189 ASP A C 1
ATOM 1570 O O . ASP A 1 189 ? 0.2 -28.406 -7.688 1 96.81 189 ASP A O 1
ATOM 1574 N N . SER A 1 190 ? 0.809 -26.297 -7.191 1 94.5 190 SER A N 1
ATOM 1575 C CA . SER A 1 190 ? 2.119 -26.703 -6.684 1 94.5 190 SER A CA 1
ATOM 1576 C C . SER A 1 190 ? 2.018 -27.266 -5.27 1 94.5 190 SER A C 1
ATOM 1578 O O . SER A 1 190 ? 1.677 -26.547 -4.332 1 94.5 190 SER A O 1
ATOM 1580 N N . THR A 1 191 ? 2.371 -28.516 -5.148 1 94.69 191 THR A N 1
ATOM 1581 C CA . THR A 1 191 ? 2.383 -29.141 -3.83 1 94.69 191 THR A CA 1
ATOM 1582 C C . THR A 1 191 ? 3.35 -28.422 -2.896 1 94.69 191 THR A C 1
ATOM 1584 O O . THR A 1 191 ? 3.072 -28.266 -1.705 1 94.69 191 THR A O 1
ATOM 1587 N N . HIS A 1 192 ? 4.387 -28 -3.473 1 93 192 HIS A N 1
ATOM 1588 C CA . HIS A 1 192 ? 5.398 -27.297 -2.695 1 93 192 HIS A CA 1
ATOM 1589 C C . HIS A 1 192 ? 4.836 -26.016 -2.086 1 93 192 HIS A C 1
ATOM 1591 O O . HIS A 1 192 ? 5.02 -25.766 -0.893 1 93 192 HIS A O 1
ATOM 1597 N N . GLU A 1 193 ? 4.133 -25.266 -2.863 1 94.69 193 GLU A N 1
ATOM 1598 C CA . GLU A 1 193 ? 3.568 -24 -2.377 1 94.69 193 GLU A CA 1
ATOM 1599 C C . GLU A 1 193 ? 2.432 -24.25 -1.39 1 94.69 193 GLU A C 1
ATOM 1601 O O . GLU A 1 193 ? 2.26 -23.5 -0.427 1 94.69 193 GLU A O 1
ATOM 1606 N N . CYS A 1 194 ? 1.666 -25.281 -1.649 1 97.44 194 CYS A N 1
ATOM 1607 C CA . CYS A 1 194 ? 0.622 -25.656 -0.703 1 97.44 194 CYS A CA 1
ATOM 1608 C C . CYS A 1 194 ? 1.215 -25.984 0.663 1 97.44 194 CYS A C 1
ATOM 1610 O O . CYS A 1 194 ? 0.716 -25.516 1.688 1 97.44 194 CYS A O 1
ATOM 1612 N N . ASN A 1 195 ? 2.285 -26.719 0.638 1 96.19 195 ASN A N 1
ATOM 1613 C CA . ASN A 1 195 ? 2.967 -27.062 1.884 1 96.19 195 ASN A CA 1
ATOM 1614 C C . ASN A 1 195 ? 3.52 -25.812 2.568 1 96.19 195 ASN A C 1
ATOM 1616 O O . ASN A 1 195 ? 3.449 -25.688 3.793 1 96.19 195 ASN A O 1
ATOM 1620 N N . ASN A 1 196 ? 4.047 -24.969 1.807 1 95.06 196 ASN A N 1
ATOM 1621 C CA . ASN A 1 196 ? 4.598 -23.719 2.332 1 95.06 196 ASN A CA 1
ATOM 1622 C C . ASN A 1 196 ? 3.529 -22.891 3.045 1 95.06 196 ASN A C 1
ATOM 1624 O O . ASN A 1 196 ? 3.744 -22.422 4.164 1 95.06 196 ASN A O 1
ATOM 1628 N N . VAL A 1 197 ? 2.445 -22.75 2.422 1 96.88 197 VAL A N 1
ATOM 1629 C CA . VAL A 1 197 ? 1.363 -21.953 2.994 1 96.88 197 VAL A CA 1
ATOM 1630 C C . VAL A 1 197 ? 0.81 -22.656 4.234 1 96.88 197 VAL A C 1
ATOM 1632 O O . VAL A 1 197 ? 0.599 -22.016 5.27 1 96.88 197 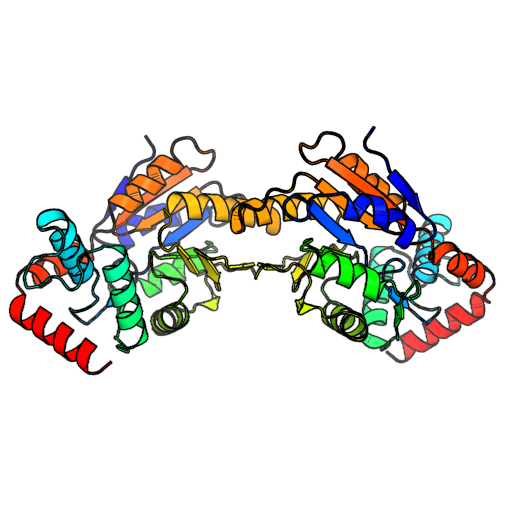VAL A O 1
ATOM 1635 N N . ALA A 1 198 ? 0.606 -23.938 4.121 1 96.25 198 ALA A N 1
ATOM 1636 C CA . ALA A 1 198 ? 0.095 -24.688 5.262 1 96.25 198 ALA A CA 1
ATOM 1637 C C . ALA A 1 198 ? 1.021 -24.562 6.465 1 96.25 198 ALA A C 1
ATOM 1639 O O . ALA A 1 198 ? 0.562 -24.344 7.59 1 96.25 198 ALA A O 1
ATOM 1640 N N . SER A 1 199 ? 2.27 -24.688 6.23 1 94.75 199 SER A N 1
ATOM 1641 C CA . SER A 1 199 ? 3.258 -24.609 7.301 1 94.75 199 SER A CA 1
ATOM 1642 C C . SER A 1 199 ? 3.307 -23.203 7.902 1 94.75 199 SER A C 1
ATOM 1644 O O . SER A 1 199 ? 3.418 -23.047 9.125 1 94.75 199 SER A O 1
ATOM 1646 N N . LYS A 1 200 ? 3.24 -22.234 7.051 1 94.31 200 LYS A N 1
ATOM 1647 C CA . LYS A 1 200 ? 3.305 -20.844 7.484 1 94.31 200 LYS A CA 1
ATOM 1648 C C . LYS A 1 200 ? 2.166 -20.5 8.445 1 94.31 200 LYS A C 1
ATOM 1650 O O . LYS A 1 200 ? 2.357 -19.75 9.406 1 94.31 200 LYS A O 1
ATOM 1655 N N . PHE A 1 201 ? 1.045 -21.156 8.242 1 95.5 201 PHE A N 1
ATOM 1656 C CA . PHE A 1 201 ? -0.132 -20.734 8.992 1 95.5 201 PHE A CA 1
ATOM 1657 C C . PHE A 1 201 ? -0.532 -21.797 10.016 1 95.5 201 PHE A C 1
ATOM 1659 O O . PHE A 1 201 ? -1.616 -21.719 10.594 1 95.5 201 PHE A O 1
ATOM 1666 N N . LYS A 1 202 ? 0.224 -22.766 10.25 1 89.88 202 LYS A N 1
ATOM 1667 C CA . LYS A 1 202 ? -0.055 -23.844 11.195 1 89.88 202 LYS A CA 1
ATOM 1668 C C . LYS A 1 202 ? -0.274 -23.297 12.602 1 89.88 202 LYS A C 1
ATOM 1670 O O . LYS A 1 202 ? -1.224 -23.672 13.289 1 89.88 202 LYS A O 1
ATOM 1675 N N . GLU A 1 203 ? 0.535 -22.375 13.039 1 83.75 203 GLU A N 1
ATOM 1676 C CA . GLU A 1 203 ? 0.403 -21.812 14.375 1 83.75 203 GLU A CA 1
ATOM 1677 C C . GLU A 1 203 ? 0.036 -20.328 14.32 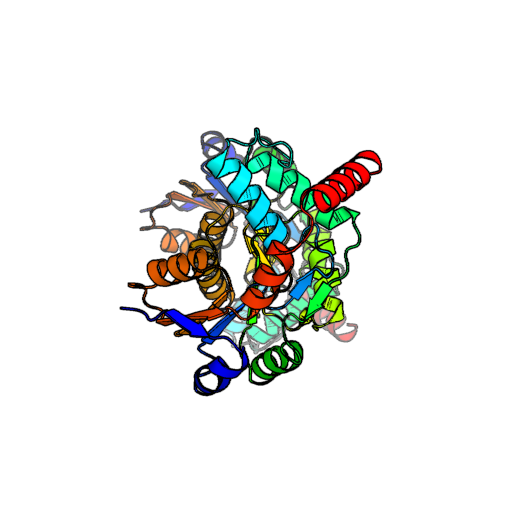1 83.75 203 GLU A C 1
ATOM 1679 O O . GLU A 1 203 ? 0.293 -19.594 15.273 1 83.75 203 GLU A O 1
ATOM 1684 N N . HIS A 1 204 ? -0.59 -20.109 13.305 1 80.25 204 HIS A N 1
ATOM 1685 C CA . HIS A 1 204 ? -0.996 -18.719 13.102 1 80.25 204 HIS A CA 1
ATOM 1686 C C . HIS A 1 204 ? -2.398 -18.469 13.648 1 80.25 204 HIS A C 1
ATOM 1688 O O . HIS A 1 204 ? -3.166 -19.406 13.852 1 80.25 204 HIS A O 1
ATOM 1694 N N . GLY A 1 205 ? -2.752 -17.422 14.062 1 82.75 205 GLY A N 1
ATOM 1695 C CA . GLY A 1 205 ? -4.07 -17.047 14.562 1 82.75 205 GLY A CA 1
ATOM 1696 C C . GLY A 1 205 ? -5.16 -17.172 13.508 1 82.75 205 GLY A C 1
ATOM 1697 O O . GLY A 1 205 ? -6.336 -17.344 13.844 1 82.75 205 GLY A O 1
ATOM 1698 N N . VAL A 1 206 ? -4.852 -17.172 12.273 1 92.88 206 VAL A N 1
ATOM 1699 C CA . VAL A 1 206 ? -5.801 -17.297 11.172 1 92.88 206 VAL A CA 1
ATOM 1700 C C . VAL A 1 206 ? -5.895 -18.75 10.727 1 92.88 206 VAL A C 1
ATOM 1702 O O . VAL A 1 206 ? -4.879 -19.453 10.625 1 92.88 206 VAL A O 1
ATOM 1705 N N . LYS A 1 207 ? -7.098 -19.281 10.477 1 94.5 207 LYS A N 1
ATOM 1706 C CA . LYS A 1 207 ? -7.316 -20.625 9.977 1 94.5 207 LYS A CA 1
ATOM 1707 C C . LYS A 1 207 ? -7.094 -20.703 8.469 1 94.5 207 LYS A C 1
ATOM 1709 O O . LYS A 1 207 ? -7.75 -19.984 7.703 1 94.5 207 LYS A O 1
ATOM 1714 N N . ALA A 1 208 ? -6.227 -21.594 8.148 1 96.5 208 ALA A N 1
ATOM 1715 C CA . ALA A 1 208 ? -5.914 -21.703 6.73 1 96.5 208 ALA A CA 1
ATOM 1716 C C . ALA A 1 208 ? -6.363 -23.062 6.176 1 96.5 208 ALA A C 1
ATOM 1718 O O . ALA A 1 208 ? -6.055 -24.109 6.754 1 96.5 208 ALA A O 1
ATOM 1719 N N . LYS A 1 209 ? -7.152 -23 5.16 1 97.75 209 LYS A N 1
ATOM 1720 C CA . LYS A 1 209 ? -7.445 -24.172 4.352 1 97.75 209 LYS A CA 1
ATOM 1721 C C . LYS A 1 209 ? -6.719 -24.125 3.014 1 97.75 209 LYS A C 1
ATOM 1723 O O . LYS A 1 209 ? -6.824 -23.125 2.285 1 97.75 209 LYS A O 1
ATOM 1728 N N . VAL A 1 210 ? -5.977 -25.172 2.748 1 98.25 210 VAL A N 1
ATOM 1729 C CA . VAL A 1 210 ? -5.184 -25.219 1.523 1 98.25 210 VAL A CA 1
ATOM 1730 C C . VAL A 1 210 ? -5.707 -26.328 0.607 1 98.25 210 VAL A C 1
ATOM 1732 O O . VAL A 1 210 ? -5.871 -27.469 1.036 1 98.25 210 VAL A O 1
ATOM 1735 N N . PHE A 1 211 ? -6.016 -25.984 -0.614 1 98.5 211 PHE A N 1
ATOM 1736 C CA . PHE A 1 211 ? -6.41 -26.953 -1.631 1 98.5 211 PHE A CA 1
ATOM 1737 C C . PHE A 1 211 ? -5.309 -27.125 -2.67 1 98.5 211 PHE A C 1
ATOM 1739 O O . PHE A 1 211 ? -4.918 -26.156 -3.334 1 98.5 211 PHE A O 1
ATOM 1746 N N . ASN A 1 212 ? -4.832 -28.297 -2.701 1 98.5 212 ASN A N 1
ATOM 1747 C CA . ASN A 1 212 ? -3.91 -28.672 -3.77 1 98.5 212 ASN A CA 1
ATOM 1748 C C . ASN A 1 212 ? -4.66 -29.141 -5.016 1 98.5 212 ASN A C 1
ATOM 1750 O O . ASN A 1 212 ? -5.211 -30.234 -5.039 1 98.5 212 ASN A O 1
ATOM 1754 N N . TYR A 1 213 ? -4.695 -28.266 -5.988 1 98.06 213 TYR A N 1
ATOM 1755 C CA . TYR A 1 213 ? -5.523 -28.453 -7.176 1 98.06 213 TYR A CA 1
ATOM 1756 C C . TYR A 1 213 ? -4.727 -29.109 -8.289 1 98.06 213 TYR A C 1
ATOM 1758 O O . TYR A 1 213 ? -3.979 -28.453 -9.008 1 98.06 213 TYR A O 1
ATOM 1766 N N . LEU A 1 214 ? -5.059 -30.359 -8.617 1 96.5 214 LEU A N 1
ATOM 1767 C CA . LEU A 1 214 ? -4.207 -31.156 -9.484 1 96.5 214 LEU A CA 1
ATOM 1768 C C . LEU A 1 214 ? -4.898 -31.453 -10.812 1 96.5 214 LEU A C 1
ATOM 1770 O O . LEU A 1 214 ? -4.582 -32.438 -11.484 1 96.5 214 LEU A O 1
ATOM 1774 N N . HIS A 1 215 ? -5.824 -30.609 -11.156 1 96.12 215 HIS A N 1
ATOM 1775 C CA . HIS A 1 215 ? -6.52 -30.766 -12.43 1 96.12 215 HIS A CA 1
ATOM 1776 C C . HIS A 1 215 ? -5.535 -30.781 -13.594 1 96.12 215 HIS A C 1
ATOM 1778 O O . HIS A 1 215 ? -5.766 -31.469 -14.594 1 96.12 215 HIS A O 1
ATOM 1784 N N . GLY A 1 216 ? -4.43 -30.062 -13.469 1 94.44 216 GLY A N 1
ATOM 1785 C CA . GLY A 1 216 ? -3.463 -29.906 -14.539 1 94.44 216 GLY A CA 1
ATOM 1786 C C . GLY A 1 216 ? -2.592 -31.125 -14.75 1 94.44 216 GLY A C 1
ATOM 1787 O O . GLY A 1 216 ? -1.82 -31.188 -15.711 1 94.44 216 GLY A O 1
ATOM 1788 N N . LEU A 1 217 ? -2.732 -32.125 -13.945 1 92.62 217 LEU A N 1
ATOM 1789 C CA . LEU A 1 217 ? -1.905 -33.344 -14.055 1 92.62 217 LEU A CA 1
ATOM 1790 C C . LEU A 1 217 ? -2.09 -34 -15.422 1 92.62 217 LEU A C 1
ATOM 1792 O O . LEU A 1 217 ? -1.15 -34.594 -15.961 1 92.62 217 LEU A O 1
ATOM 1796 N N . LYS A 1 218 ? -3.275 -33.938 -15.969 1 93.25 218 LYS A N 1
ATOM 1797 C CA . LYS A 1 218 ? -3.539 -34.531 -17.281 1 93.25 218 LYS A CA 1
ATOM 1798 C C . LYS A 1 218 ? -2.666 -33.906 -18.359 1 93.25 218 LYS A C 1
ATOM 1800 O O . LYS A 1 218 ? -2.23 -34.594 -19.281 1 93.25 218 LYS A O 1
ATOM 1805 N N . TYR A 1 219 ? -2.357 -32.719 -18.188 1 94 219 TYR A N 1
ATOM 1806 C CA . TYR A 1 219 ? -1.532 -32.031 -19.188 1 94 219 TYR A CA 1
ATOM 1807 C C . TYR A 1 219 ? -0.069 -32.438 -19.047 1 94 219 TYR A C 1
ATOM 1809 O O . TYR A 1 219 ? 0.681 -32.406 -20.031 1 94 219 TYR A O 1
ATOM 1817 N N . GLN A 1 220 ? 0.267 -32.781 -17.812 1 93.31 220 GLN A N 1
ATOM 1818 C CA . GLN A 1 220 ? 1.614 -33.281 -17.609 1 93.31 220 GLN A CA 1
ATOM 1819 C C . GLN A 1 220 ? 1.824 -34.594 -18.375 1 93.31 220 GLN A C 1
ATOM 1821 O O . GLN A 1 220 ? 2.877 -34.781 -18.984 1 93.31 220 GLN A O 1
ATOM 1826 N N . GLU A 1 221 ? 0.862 -35.344 -18.359 1 93.5 221 GLU A N 1
ATOM 1827 C CA . GLU A 1 221 ? 0.933 -36.625 -19.078 1 93.5 221 GLU A CA 1
ATOM 1828 C C . GLU A 1 221 ? 1.073 -36.406 -20.578 1 93.5 221 GLU A C 1
ATOM 1830 O O . GLU A 1 221 ? 1.866 -37.094 -21.234 1 93.5 221 GLU A O 1
ATOM 1835 N N . ILE A 1 222 ? 0.333 -35.531 -21.016 1 94.62 222 ILE A N 1
ATOM 1836 C CA . ILE A 1 222 ? 0.385 -35.219 -22.453 1 94.62 222 ILE A CA 1
ATOM 1837 C C . ILE A 1 222 ? 1.762 -34.656 -22.797 1 94.62 222 ILE A C 1
ATOM 1839 O O . ILE A 1 222 ? 2.361 -35.062 -23.797 1 94.62 222 ILE A O 1
ATOM 1843 N N . PHE A 1 223 ? 2.246 -33.812 -21.969 1 96.31 223 PHE A N 1
ATOM 1844 C CA . PHE A 1 223 ? 3.549 -33.188 -22.188 1 96.31 223 PHE A CA 1
ATOM 1845 C C . PHE A 1 223 ? 4.648 -34.25 -22.219 1 96.31 223 PHE A C 1
ATOM 1847 O O . PHE A 1 223 ? 5.582 -34.156 -23.016 1 96.31 223 PHE A O 1
ATOM 1854 N N . ASP A 1 224 ? 4.504 -35.25 -21.406 1 94.88 224 ASP A N 1
ATOM 1855 C CA . ASP A 1 224 ? 5.512 -36.312 -21.281 1 94.88 224 ASP A CA 1
ATOM 1856 C C . ASP A 1 224 ? 5.609 -37.125 -22.562 1 94.88 224 ASP A C 1
ATOM 1858 O O . ASP A 1 224 ? 6.652 -37.719 -22.859 1 94.88 224 ASP A O 1
ATOM 1862 N N . MET A 1 225 ? 4.555 -37.031 -23.297 1 95.94 225 MET A N 1
ATOM 1863 C CA . MET A 1 225 ? 4.5 -37.844 -24.516 1 95.94 225 MET A CA 1
ATOM 1864 C C . MET A 1 225 ? 5.012 -37.031 -25.719 1 95.94 225 MET A C 1
ATOM 1866 O O . MET A 1 225 ? 5.223 -37.594 -26.781 1 95.94 225 MET A O 1
ATOM 1870 N N . LEU A 1 226 ? 5.258 -35.812 -25.516 1 96.19 226 LEU A N 1
ATOM 1871 C CA . LEU A 1 226 ? 5.688 -35 -26.625 1 96.19 226 LEU A CA 1
ATOM 1872 C C . LEU A 1 226 ? 7.125 -35.312 -27.031 1 96.19 226 LEU A C 1
ATOM 1874 O O . LEU A 1 226 ? 7.902 -35.812 -26.219 1 96.19 226 LEU A O 1
ATOM 1878 N N . ASP A 1 227 ? 7.367 -35.031 -28.266 1 96.69 227 ASP A N 1
ATOM 1879 C CA . ASP A 1 227 ? 8.75 -35.094 -28.75 1 96.69 227 ASP A CA 1
ATOM 1880 C C . ASP A 1 227 ? 9.57 -33.938 -28.188 1 96.69 227 ASP A C 1
ATOM 1882 O O . ASP A 1 227 ? 9.508 -32.812 -28.688 1 96.69 227 ASP A O 1
ATOM 1886 N N . LYS A 1 228 ? 10.414 -34.25 -27.25 1 96.25 228 LYS A N 1
ATOM 1887 C CA . LYS A 1 228 ? 11.164 -33.219 -26.531 1 96.25 228 LYS A CA 1
ATOM 1888 C C . LYS A 1 228 ? 12.188 -32.562 -27.438 1 96.25 228 LYS A C 1
ATOM 1890 O O . LYS A 1 228 ? 12.484 -31.359 -27.281 1 96.25 228 LYS A O 1
ATOM 1895 N N . HIS A 1 229 ? 12.719 -33.312 -28.281 1 96.12 229 HIS A N 1
ATOM 1896 C CA . HIS A 1 229 ? 13.688 -32.75 -29.219 1 96.12 229 HIS A CA 1
ATOM 1897 C C . HIS A 1 229 ? 13.039 -31.719 -30.125 1 96.12 229 HIS A C 1
ATOM 1899 O O . HIS A 1 229 ? 13.586 -30.625 -30.297 1 96.12 229 HIS A O 1
ATOM 1905 N N . HIS A 1 230 ? 11.945 -32.062 -30.609 1 95.75 230 HIS A N 1
ATOM 1906 C CA . HIS A 1 230 ? 11.211 -31.125 -31.469 1 95.75 230 HIS A CA 1
ATOM 1907 C C . HIS A 1 230 ? 10.797 -29.875 -30.688 1 95.75 230 HIS A C 1
ATOM 1909 O O . HIS A 1 230 ? 10.891 -28.766 -31.203 1 95.75 230 HIS A O 1
ATOM 1915 N N . LEU A 1 231 ? 10.352 -30.078 -29.5 1 95.75 231 LEU A N 1
ATOM 1916 C CA . LEU A 1 231 ? 9.938 -28.969 -28.656 1 95.75 231 LEU A CA 1
ATOM 1917 C C . LEU A 1 231 ? 11.109 -28.031 -28.375 1 95.75 231 LEU A C 1
ATOM 1919 O O . LEU A 1 231 ? 10.945 -26.812 -28.422 1 95.75 231 LEU A O 1
ATOM 1923 N N . HIS A 1 232 ? 12.227 -28.609 -28.125 1 96.31 232 HIS A N 1
ATOM 1924 C CA . HIS A 1 232 ? 13.422 -27.812 -27.844 1 96.31 232 HIS A CA 1
ATOM 1925 C C . HIS A 1 232 ? 13.859 -27.031 -29.078 1 96.31 232 HIS A C 1
ATOM 1927 O O . HIS A 1 232 ? 14.305 -25.891 -28.969 1 96.31 232 HIS A O 1
ATOM 1933 N N . GLN A 1 233 ? 13.719 -27.656 -30.219 1 94.5 233 GLN A N 1
ATOM 1934 C CA . GLN A 1 233 ? 14.047 -26.969 -31.453 1 94.5 233 GLN A CA 1
ATOM 1935 C C . GLN A 1 233 ? 13.133 -25.75 -31.672 1 94.5 233 GLN A C 1
ATOM 1937 O O . GLN A 1 233 ? 13.586 -24.703 -32.156 1 94.5 233 GLN A O 1
ATOM 1942 N N . LYS A 1 234 ? 11.906 -25.938 -31.359 1 92.75 234 LYS A N 1
ATOM 1943 C CA . LYS A 1 234 ? 10.969 -24.828 -31.453 1 92.75 234 LYS A CA 1
ATOM 1944 C C . LYS A 1 234 ? 11.383 -23.672 -30.547 1 92.75 234 LYS A C 1
ATOM 1946 O O . LYS A 1 234 ? 11.266 -22.516 -30.922 1 92.75 234 LYS A O 1
ATOM 1951 N N . TRP A 1 235 ? 11.836 -23.984 -29.359 1 94.25 235 TRP A N 1
ATOM 1952 C CA . TRP A 1 235 ? 12.312 -22.969 -28.422 1 94.25 235 TRP A CA 1
ATOM 1953 C C . TRP A 1 235 ? 13.508 -22.219 -28.984 1 94.25 235 TRP A C 1
ATOM 1955 O O . TRP A 1 235 ? 13.57 -20.984 -28.891 1 94.25 235 TRP A O 1
ATOM 1965 N N . ILE A 1 236 ? 14.453 -23 -29.547 1 92.38 236 ILE A N 1
ATOM 1966 C CA . ILE A 1 236 ? 15.648 -22.391 -30.125 1 92.38 236 ILE A CA 1
ATOM 1967 C C . ILE A 1 236 ? 15.258 -21.438 -31.25 1 92.38 236 ILE A C 1
ATOM 1969 O O . ILE A 1 236 ? 15.789 -20.328 -31.328 1 92.38 236 ILE A O 1
ATOM 1973 N N . HIS A 1 237 ? 14.344 -21.922 -31.984 1 90.88 237 HIS A N 1
ATOM 1974 C CA . HIS A 1 237 ? 13.891 -21.094 -33.094 1 90.88 237 HIS A CA 1
ATOM 1975 C C . HIS A 1 237 ? 13.25 -19.797 -32.594 1 90.88 237 HIS A C 1
ATOM 1977 O O . HIS A 1 237 ? 13.523 -18.719 -33.125 1 90.88 237 HIS A O 1
ATOM 1983 N N . PHE A 1 238 ? 12.453 -19.875 -31.547 1 88.56 238 PHE A N 1
ATOM 1984 C CA . PHE A 1 238 ? 11.797 -18.703 -30.953 1 88.56 238 PHE A CA 1
ATOM 1985 C C . PHE A 1 238 ? 12.828 -17.719 -30.438 1 88.56 238 PHE A C 1
ATOM 1987 O O . PHE A 1 238 ? 12.703 -16.5 -30.641 1 88.56 238 PHE A O 1
ATOM 1994 N N . ASN A 1 239 ? 13.836 -18.203 -29.75 1 84.56 239 ASN A N 1
ATOM 1995 C CA . ASN A 1 239 ? 14.828 -17.328 -29.125 1 84.56 239 ASN A CA 1
ATOM 1996 C C . ASN A 1 239 ? 15.734 -16.672 -30.156 1 84.56 239 ASN A C 1
ATOM 1998 O O . ASN A 1 239 ? 16.375 -15.656 -29.875 1 84.56 239 ASN A O 1
ATOM 2002 N N . LYS A 1 240 ? 15.953 -17.328 -31.297 1 76.81 240 LYS A N 1
ATOM 2003 C CA . LYS A 1 240 ? 16.75 -16.75 -32.375 1 76.81 240 LYS A CA 1
ATOM 2004 C C . LYS A 1 240 ? 16.047 -15.555 -33 1 76.81 240 LYS A C 1
ATOM 2006 O O . LYS A 1 240 ? 16.703 -14.594 -33.438 1 76.81 240 LYS A O 1
ATOM 2011 N N . VAL A 1 241 ? 14.758 -15.562 -32.938 1 74.31 241 VAL A N 1
ATOM 2012 C CA . VAL A 1 241 ? 13.992 -14.547 -33.656 1 74.31 241 VAL A CA 1
ATOM 2013 C C . VAL A 1 241 ? 13.57 -13.438 -32.688 1 74.31 241 VAL A C 1
ATOM 2015 O O . VAL A 1 241 ? 13.188 -12.352 -33.125 1 74.31 241 VAL A O 1
ATOM 2018 N N . ASN A 1 242 ? 13.539 -13.688 -31.406 1 72.38 242 ASN A N 1
ATOM 2019 C CA . ASN A 1 242 ? 13.094 -12.719 -30.406 1 72.38 242 ASN A CA 1
ATOM 2020 C C . ASN A 1 242 ? 14.219 -12.359 -29.438 1 72.38 242 ASN A C 1
ATOM 2022 O O . ASN A 1 242 ? 14.25 -11.25 -28.906 1 72.38 242 ASN A O 1
ATOM 2026 N N . MET B 1 1 ? 11.711 10.164 28.828 1 39.5 1 MET B N 1
ATOM 2027 C CA . MET B 1 1 ? 10.594 11.008 28.406 1 39.5 1 MET B CA 1
ATOM 2028 C C . MET B 1 1 ? 10.805 11.539 27 1 39.5 1 MET B C 1
ATOM 2030 O O . MET B 1 1 ? 11.758 12.289 26.75 1 39.5 1 MET B O 1
ATOM 2034 N N . GLU B 1 2 ? 10.672 10.844 25.875 1 52.81 2 GLU B N 1
ATOM 2035 C CA . GLU B 1 2 ? 11.062 11.195 24.5 1 52.81 2 GLU B CA 1
ATOM 2036 C C . GLU B 1 2 ? 10.477 12.539 24.094 1 52.81 2 GLU B C 1
ATOM 2038 O O . GLU B 1 2 ? 9.344 12.859 24.453 1 52.81 2 GLU B O 1
ATOM 2043 N N . LYS B 1 3 ? 11.375 13.734 23.828 1 71.75 3 LYS B N 1
ATOM 2044 C CA . LYS B 1 3 ? 11.586 15.164 24.078 1 71.75 3 LYS B CA 1
ATOM 2045 C C . LYS B 1 3 ? 11.055 16 22.922 1 71.75 3 LYS B C 1
ATOM 2047 O O . LYS B 1 3 ? 11.391 15.75 21.766 1 71.75 3 LYS B O 1
ATOM 2052 N N . ILE B 1 4 ? 9.852 16.469 23.062 1 94.88 4 ILE B N 1
ATOM 2053 C CA . ILE B 1 4 ? 9.375 17.516 22.156 1 94.88 4 ILE B CA 1
ATOM 2054 C C . ILE B 1 4 ? 10.266 18.75 22.297 1 94.88 4 ILE B C 1
ATOM 2056 O O . ILE B 1 4 ? 10.555 19.188 23.406 1 94.88 4 ILE B O 1
ATOM 2060 N N . THR B 1 5 ? 10.875 19.156 21.266 1 97.69 5 THR B N 1
ATOM 2061 C CA . THR B 1 5 ? 11.641 20.391 21.219 1 97.69 5 THR B CA 1
ATOM 2062 C C . THR B 1 5 ? 10.883 21.469 20.438 1 97.69 5 THR B C 1
ATOM 2064 O O . THR B 1 5 ? 10.469 21.25 19.297 1 97.69 5 THR B O 1
ATOM 2067 N N . THR B 1 6 ? 10.688 22.578 21.062 1 97.62 6 THR B N 1
ATOM 2068 C CA . THR B 1 6 ? 10.031 23.672 20.391 1 97.62 6 THR B CA 1
ATOM 2069 C C . THR B 1 6 ? 11.047 24.484 19.578 1 97.62 6 THR B C 1
ATOM 2071 O O . THR B 1 6 ? 12.125 24.812 20.078 1 97.62 6 THR B O 1
ATOM 2074 N N . ILE B 1 7 ? 10.648 24.797 18.344 1 97.5 7 ILE B N 1
ATOM 2075 C CA . ILE B 1 7 ? 11.531 25.594 17.5 1 97.5 7 ILE B CA 1
ATOM 2076 C C . ILE B 1 7 ? 10.742 26.719 16.844 1 97.5 7 ILE B C 1
ATOM 2078 O O . ILE B 1 7 ? 9.547 26.578 16.594 1 97.5 7 ILE B O 1
ATOM 2082 N N . SER B 1 8 ? 11.422 27.875 16.5 1 96.38 8 SER B N 1
ATOM 2083 C CA . SER B 1 8 ? 10.805 29.016 15.836 1 96.38 8 SER B CA 1
ATOM 2084 C C . SER B 1 8 ? 11.25 29.125 14.383 1 96.38 8 SER B C 1
ATOM 2086 O O . SER B 1 8 ? 10.539 29.688 13.555 1 96.38 8 SER B O 1
ATOM 2088 N N . GLU B 1 9 ? 12.398 28.594 14.148 1 96.88 9 GLU B N 1
ATOM 2089 C CA . GLU B 1 9 ? 12.938 28.5 12.797 1 96.88 9 GLU B CA 1
ATOM 2090 C C . GLU B 1 9 ? 13.273 27.062 12.43 1 96.88 9 GLU B C 1
ATOM 2092 O O . GLU B 1 9 ? 13.805 26.312 13.25 1 96.88 9 GLU B O 1
ATOM 2097 N N . MET B 1 10 ? 12.977 26.688 11.219 1 96.38 10 MET B N 1
ATOM 2098 C CA . MET B 1 10 ? 13.117 25.297 10.82 1 96.38 10 MET B CA 1
ATOM 2099 C C . MET B 1 10 ? 14.578 24.859 10.875 1 96.38 10 MET B C 1
ATOM 2101 O O . MET B 1 10 ? 14.875 23.703 11.18 1 96.38 10 MET B O 1
ATOM 2105 N N . CYS B 1 11 ? 15.461 25.734 10.578 1 95.06 11 CYS B N 1
ATOM 2106 C CA . CYS B 1 11 ? 16.875 25.406 10.5 1 95.06 11 CYS B CA 1
ATOM 2107 C C . CYS B 1 11 ? 17.422 24.984 11.859 1 95.06 11 CYS B C 1
ATOM 2109 O O . CYS B 1 11 ? 18.516 24.422 11.953 1 95.06 11 CYS B O 1
ATOM 2111 N N . GLU B 1 12 ? 16.656 25.266 12.922 1 96.69 12 GLU B N 1
ATOM 2112 C CA . GLU B 1 12 ? 17.094 24.906 14.266 1 96.69 12 GLU B CA 1
ATOM 2113 C C . GLU B 1 12 ? 17.172 23.391 14.43 1 96.69 12 GLU B C 1
ATOM 2115 O O . GLU B 1 12 ? 17.844 22.891 15.328 1 96.69 12 GLU B O 1
ATOM 2120 N N . MET B 1 13 ? 16.5 22.672 13.594 1 96.44 13 MET B N 1
ATOM 2121 C CA . MET B 1 13 ? 16.531 21.219 13.695 1 96.44 13 MET B CA 1
ATOM 2122 C C . MET B 1 13 ? 17.641 20.641 12.812 1 96.44 13 MET B C 1
ATOM 2124 O O . MET B 1 13 ? 17.922 19.453 12.867 1 96.44 13 MET B O 1
ATOM 2128 N N . ASP B 1 14 ? 18.25 21.484 12.016 1 96.75 14 ASP B N 1
ATOM 2129 C CA . ASP B 1 14 ? 19.141 21.047 10.938 1 96.75 14 ASP B CA 1
ATOM 2130 C C . ASP B 1 14 ? 20.281 20.188 11.477 1 96.75 14 ASP B C 1
ATOM 2132 O O . ASP B 1 14 ? 20.5 19.078 11 1 96.75 14 ASP B O 1
ATOM 2136 N N . GLN B 1 15 ? 20.953 20.703 12.461 1 95.38 15 GLN B N 1
ATOM 2137 C CA . GLN B 1 15 ? 22.109 19.984 12.992 1 95.38 15 GLN B CA 1
ATOM 2138 C C . GLN B 1 15 ? 21.703 18.609 13.523 1 95.38 15 GLN B C 1
ATOM 2140 O O . GLN B 1 15 ? 22.422 17.625 13.32 1 95.38 15 GLN B O 1
ATOM 2145 N N . TYR B 1 16 ? 20.609 18.547 14.234 1 97.19 16 TYR B N 1
ATOM 2146 C CA . TYR B 1 16 ? 20.125 17.266 14.758 1 97.19 16 TYR B CA 1
ATOM 2147 C C . TYR B 1 16 ? 19.922 16.266 13.641 1 97.19 16 TYR B C 1
ATOM 2149 O O . TYR B 1 16 ? 20.328 15.109 13.742 1 97.19 16 TYR B O 1
ATOM 2157 N N . ILE B 1 17 ? 19.281 16.672 12.555 1 97.69 17 ILE B N 1
ATOM 2158 C CA . ILE B 1 17 ? 18.906 15.781 11.453 1 97.69 17 ILE B CA 1
ATOM 2159 C C . ILE B 1 17 ? 20.172 15.344 10.711 1 97.69 17 ILE B C 1
ATOM 2161 O O . ILE B 1 17 ? 20.328 14.164 10.391 1 97.69 17 ILE B O 1
ATOM 2165 N N . ILE B 1 18 ? 21.062 16.281 10.5 1 96.75 18 ILE B N 1
ATOM 2166 C CA . ILE B 1 18 ? 22.25 15.984 9.719 1 96.75 18 ILE B CA 1
ATOM 2167 C C . ILE B 1 18 ? 23.109 14.953 10.453 1 96.75 18 ILE B C 1
ATOM 2169 O O . ILE B 1 18 ? 23.812 14.164 9.82 1 96.75 18 ILE B O 1
ATOM 2173 N N . ASP B 1 19 ? 22.984 14.906 11.719 1 97.44 19 ASP B N 1
ATOM 2174 C CA . ASP B 1 19 ? 23.797 14 12.531 1 97.44 19 ASP B CA 1
ATOM 2175 C C . ASP B 1 19 ? 23.203 12.586 12.508 1 97.44 19 ASP B C 1
ATOM 2177 O O . ASP B 1 19 ? 23.859 11.633 12.938 1 97.44 19 ASP B O 1
ATOM 2181 N N . LEU B 1 20 ? 22.031 12.43 12.039 1 98 20 LEU B N 1
ATOM 2182 C CA . LEU B 1 20 ? 21.375 11.125 11.992 1 98 20 LEU B CA 1
ATOM 2183 C C . LEU B 1 20 ? 21.812 10.352 10.75 1 98 20 LEU B C 1
ATOM 2185 O O . LEU B 1 20 ? 22.234 10.945 9.758 1 98 20 LEU B O 1
ATOM 2189 N N . ASP B 1 21 ? 21.703 9.102 10.812 1 98.06 21 ASP B N 1
ATOM 2190 C CA . ASP B 1 21 ? 21.938 8.227 9.672 1 98.06 21 ASP B CA 1
ATOM 2191 C C . ASP B 1 21 ? 20.719 8.195 8.75 1 98.06 21 ASP B C 1
ATOM 2193 O O . ASP B 1 21 ? 19.656 7.707 9.148 1 98.06 21 ASP B O 1
ATOM 2197 N N . PRO B 1 22 ? 20.875 8.648 7.531 1 97.75 22 PRO B N 1
ATOM 2198 C CA . PRO B 1 22 ? 19.719 8.688 6.621 1 97.75 22 PRO B CA 1
ATOM 2199 C C . PRO B 1 22 ? 19.125 7.301 6.371 1 97.75 22 PRO B C 1
ATOM 2201 O O . PRO B 1 22 ? 17.922 7.172 6.156 1 97.75 22 PRO B O 1
ATOM 2204 N N . GLU B 1 23 ? 19.859 6.23 6.438 1 96.75 23 GLU B N 1
ATOM 2205 C CA . GLU B 1 23 ? 19.406 4.871 6.141 1 96.75 23 GLU B CA 1
ATOM 2206 C C . GLU B 1 23 ? 18.594 4.297 7.293 1 96.75 23 GLU B C 1
ATOM 2208 O O . GLU B 1 23 ? 17.906 3.279 7.137 1 96.75 23 GLU B O 1
ATOM 2213 N N . LYS B 1 24 ? 18.656 5.031 8.367 1 97.81 24 LYS B N 1
ATOM 2214 C CA . LYS B 1 24 ? 17.969 4.531 9.555 1 97.81 24 LYS B CA 1
ATOM 2215 C C . LYS B 1 24 ? 16.969 5.555 10.078 1 97.81 24 LYS B C 1
ATOM 2217 O O . LYS B 1 24 ? 16.547 5.477 11.234 1 97.81 24 LYS B O 1
ATOM 2222 N N . THR B 1 25 ? 16.703 6.562 9.227 1 98.31 25 THR B N 1
ATOM 2223 C CA . THR B 1 25 ? 15.867 7.66 9.711 1 98.31 25 THR B CA 1
ATOM 2224 C C . THR B 1 25 ? 14.789 8.016 8.688 1 98.31 25 THR B C 1
ATOM 2226 O O . THR B 1 25 ? 15.047 8.023 7.484 1 98.31 25 THR B O 1
ATOM 2229 N N . ILE B 1 26 ? 13.617 8.242 9.156 1 98.38 26 ILE B N 1
ATOM 2230 C CA . ILE B 1 26 ? 12.539 8.766 8.312 1 98.38 26 ILE B CA 1
ATOM 2231 C C . ILE B 1 26 ? 12.008 10.07 8.906 1 98.38 26 ILE B C 1
ATOM 2233 O O . ILE B 1 26 ? 11.859 10.188 10.125 1 98.38 26 ILE B O 1
ATOM 2237 N N . LEU B 1 27 ? 11.875 11.078 8.062 1 98.75 27 LEU B N 1
ATOM 2238 C CA . LEU B 1 27 ? 11.406 12.398 8.469 1 98.75 27 LEU B CA 1
ATOM 2239 C C . LEU B 1 27 ? 9.953 12.609 8.078 1 98.75 27 LEU B C 1
ATOM 2241 O O . LEU B 1 27 ? 9.57 12.336 6.934 1 98.75 27 LEU B O 1
ATOM 2245 N N . PHE B 1 28 ? 9.141 13.094 9.016 1 98.75 28 PHE B N 1
ATOM 2246 C CA . PHE B 1 28 ? 7.742 13.438 8.766 1 98.75 28 PHE B CA 1
ATOM 2247 C C . PHE B 1 28 ? 7.508 14.93 8.945 1 98.75 28 PHE B C 1
ATOM 2249 O O . PHE B 1 28 ? 7.828 15.492 10 1 98.75 28 PHE B O 1
ATOM 2256 N N . PHE B 1 29 ? 6.98 15.562 7.922 1 98.69 29 PHE B N 1
ATOM 2257 C CA . PHE B 1 29 ? 6.645 16.969 7.996 1 98.69 29 PHE B CA 1
ATOM 2258 C C . PHE B 1 29 ? 5.152 17.188 7.77 1 98.69 29 PHE B C 1
ATOM 2260 O O . PHE B 1 29 ? 4.578 16.641 6.828 1 98.69 29 PHE B O 1
ATOM 2267 N N . ASP B 1 30 ? 4.586 17.984 8.625 1 98.12 30 ASP B N 1
ATOM 2268 C CA . ASP B 1 30 ? 3.254 18.5 8.328 1 98.12 30 ASP B CA 1
ATOM 2269 C C . ASP B 1 30 ? 3.299 19.5 7.168 1 98.12 30 ASP B C 1
ATOM 2271 O O . ASP B 1 30 ? 4.371 19.953 6.781 1 98.12 30 ASP B O 1
ATOM 2275 N N . ILE B 1 31 ? 2.127 19.766 6.598 1 97.56 31 ILE B N 1
ATOM 2276 C CA . ILE B 1 31 ? 2.098 20.656 5.441 1 97.56 31 ILE B CA 1
ATOM 2277 C C . ILE B 1 31 ? 1.636 22.047 5.871 1 97.56 31 ILE B C 1
ATOM 2279 O O . ILE B 1 31 ? 2.43 23 5.898 1 97.56 31 ILE B O 1
ATOM 2283 N N . ASP B 1 32 ? 0.423 22.109 6.473 1 96.12 32 ASP B N 1
ATOM 2284 C CA . ASP B 1 32 ? -0.175 23.406 6.766 1 96.12 32 ASP B CA 1
ATOM 2285 C C . ASP B 1 32 ? 0.462 24.031 8 1 96.12 32 ASP B C 1
ATOM 2287 O O . ASP B 1 32 ? 0.481 23.422 9.078 1 96.12 32 ASP B O 1
ATOM 2291 N N . ASN B 1 33 ? 0.975 25.266 7.754 1 96.56 33 ASN B N 1
ATOM 2292 C CA . ASN B 1 33 ? 1.617 26.047 8.805 1 96.56 33 ASN B CA 1
ATOM 2293 C C . ASN B 1 33 ? 2.885 25.375 9.312 1 96.56 33 ASN B C 1
ATOM 2295 O O . ASN B 1 33 ? 3.234 25.5 10.492 1 96.56 33 ASN B O 1
ATOM 2299 N N . THR B 1 34 ? 3.398 24.547 8.453 1 97.56 34 THR B N 1
ATOM 2300 C CA . THR B 1 34 ? 4.711 23.953 8.664 1 97.56 34 THR B CA 1
ATOM 2301 C C . THR B 1 34 ? 5.582 24.109 7.422 1 97.56 34 THR B C 1
ATOM 2303 O O . THR B 1 34 ? 6.559 24.859 7.438 1 97.56 34 THR B O 1
ATOM 2306 N N . LEU B 1 35 ? 5.125 23.594 6.316 1 98.06 35 LEU B N 1
ATOM 2307 C CA . LEU B 1 35 ? 5.844 23.812 5.062 1 98.06 35 LEU B CA 1
ATOM 2308 C C . LEU B 1 35 ? 5.215 24.953 4.266 1 98.06 35 LEU B C 1
ATOM 2310 O O . LEU B 1 35 ? 5.926 25.797 3.715 1 98.06 35 LEU B O 1
ATOM 2314 N N . LEU B 1 36 ? 3.891 24.922 4.262 1 97.62 36 LEU B N 1
ATOM 2315 C CA . LEU B 1 36 ? 3.135 25.891 3.471 1 97.62 36 LEU B CA 1
ATOM 2316 C C . LEU B 1 36 ? 2.162 26.656 4.352 1 97.62 36 LEU B C 1
ATOM 2318 O O . LEU B 1 36 ? 1.776 26.188 5.422 1 97.62 36 LEU B O 1
ATOM 2322 N N . ARG B 1 37 ? 1.799 27.797 3.887 1 95.94 37 ARG B N 1
ATOM 2323 C CA . ARG B 1 37 ? 0.691 28.562 4.457 1 95.94 37 ARG B CA 1
ATOM 2324 C C . ARG B 1 37 ? -0.187 29.156 3.361 1 95.94 37 ARG B C 1
ATOM 2326 O O . ARG B 1 37 ? 0.307 29.516 2.289 1 95.94 37 ARG B O 1
ATOM 2333 N N . THR B 1 38 ? -1.409 29.203 3.664 1 93.25 38 THR B N 1
ATOM 2334 C CA . THR B 1 38 ? -2.357 29.859 2.771 1 93.25 38 THR B CA 1
ATOM 2335 C C . THR B 1 38 ? -2.211 31.375 2.844 1 93.25 38 THR B C 1
ATOM 2337 O O . THR B 1 38 ? -2.117 31.938 3.934 1 93.25 38 THR B O 1
ATOM 2340 N N . LYS B 1 39 ? -2.254 32 1.709 1 92.88 39 LYS B N 1
ATOM 2341 C CA . LYS B 1 39 ? -2.094 33.469 1.671 1 92.88 39 LYS B CA 1
ATOM 2342 C C . LYS B 1 39 ? -3.371 34.156 2.119 1 92.88 39 LYS B C 1
ATOM 2344 O O . LYS B 1 39 ? -3.318 35.281 2.678 1 92.88 39 LYS B O 1
ATOM 2349 N N . SER B 1 40 ? -4.434 33.531 1.88 1 92.44 40 SER B N 1
ATOM 2350 C CA . SER B 1 40 ? -5.723 34.094 2.281 1 92.44 40 SER B CA 1
ATOM 2351 C C . SER B 1 40 ? -5.941 33.938 3.783 1 92.44 40 SER B C 1
ATOM 2353 O O . SER B 1 40 ? -5.504 32.969 4.387 1 92.44 40 SER B O 1
ATOM 2355 N N . ASP B 1 41 ? -6.652 34.938 4.301 1 93.25 41 ASP B N 1
ATOM 2356 C CA . ASP B 1 41 ? -7.02 34.812 5.707 1 93.25 41 ASP B CA 1
ATOM 2357 C C . ASP B 1 41 ? -8.055 33.719 5.91 1 93.25 41 ASP B C 1
ATOM 2359 O O . ASP B 1 41 ? -7.973 32.938 6.871 1 93.25 41 ASP B O 1
ATOM 2363 N N . ILE B 1 42 ? -8.938 33.719 4.969 1 93.25 42 ILE B N 1
ATOM 2364 C CA . ILE B 1 42 ? -9.93 32.656 4.996 1 93.25 42 ILE B CA 1
ATOM 2365 C C . ILE B 1 42 ? -9.266 31.328 4.617 1 93.25 42 ILE B C 1
ATOM 2367 O O . ILE B 1 42 ? -8.5 31.266 3.652 1 93.25 42 ILE B O 1
ATOM 2371 N N . GLY B 1 43 ? -9.508 30.375 5.457 1 92.62 43 GLY B N 1
ATOM 2372 C CA . GLY B 1 43 ? -8.969 29.062 5.145 1 92.62 43 GLY B CA 1
ATOM 2373 C C . GLY B 1 43 ? -7.582 28.844 5.715 1 92.62 43 GLY B C 1
ATOM 2374 O O . GLY B 1 43 ? -7.047 27.734 5.633 1 92.62 43 GLY B O 1
ATOM 2375 N N . SER B 1 44 ? -6.969 29.906 6.211 1 94 44 SER B N 1
ATOM 2376 C CA . SER B 1 44 ? -5.699 29.734 6.902 1 94 44 SER B CA 1
ATOM 2377 C C . SER B 1 44 ? -5.867 28.875 8.156 1 94 44 SER B C 1
ATOM 2379 O O . SER B 1 44 ? -6.988 28.641 8.609 1 94 44 SER B O 1
ATOM 2381 N N . VAL B 1 45 ? -4.793 28.406 8.648 1 93.44 45 VAL B N 1
ATOM 2382 C CA . VAL B 1 45 ? -4.824 27.625 9.883 1 93.44 45 VAL B CA 1
ATOM 2383 C C . VAL B 1 45 ? -5.402 28.469 11.016 1 93.44 45 VAL B C 1
ATOM 2385 O O . VAL B 1 45 ? -6.156 27.969 11.852 1 93.44 45 VAL B O 1
ATOM 2388 N N . GLU B 1 46 ? -5.105 29.75 11.031 1 95.12 46 GLU B N 1
ATOM 2389 C CA . GLU B 1 46 ? -5.633 30.672 12.039 1 95.12 46 GLU B CA 1
ATOM 2390 C C . GLU B 1 46 ? -7.156 30.766 11.953 1 95.12 46 GLU B C 1
ATOM 2392 O O . GLU B 1 46 ? -7.84 30.797 12.977 1 95.12 46 GLU B O 1
ATOM 2397 N N . TRP B 1 47 ? -7.586 30.812 10.789 1 96.31 47 TRP B N 1
ATOM 2398 C CA . TRP B 1 47 ? -9.031 30.875 10.57 1 96.31 47 TRP B CA 1
ATOM 2399 C C . TRP B 1 47 ? -9.703 29.609 11.07 1 96.31 47 TRP B C 1
ATOM 2401 O O . TRP B 1 47 ? -10.742 29.672 11.734 1 96.31 47 TRP B O 1
ATOM 2411 N N . VAL B 1 48 ? -9.109 28.469 10.734 1 94.81 48 VAL B N 1
ATOM 2412 C CA . VAL B 1 48 ? -9.656 27.188 11.164 1 94.81 48 VAL B CA 1
ATOM 2413 C C . VAL B 1 48 ? -9.688 27.125 12.695 1 94.81 48 VAL B C 1
ATOM 2415 O O . VAL B 1 48 ? -10.703 26.75 13.281 1 94.81 48 VAL B O 1
ATOM 2418 N N . ARG B 1 49 ? -8.625 27.547 13.273 1 94.12 49 ARG B N 1
ATOM 2419 C CA . ARG B 1 49 ? -8.555 27.562 14.734 1 94.12 49 ARG B CA 1
ATOM 2420 C C . ARG B 1 49 ? -9.625 28.484 15.328 1 94.12 49 ARG B C 1
ATOM 2422 O O . ARG B 1 49 ? -10.227 28.141 16.344 1 94.12 49 ARG B O 1
ATOM 2429 N N . TRP B 1 50 ? -9.812 29.594 14.719 1 96.56 50 TRP B N 1
ATOM 2430 C CA . TRP B 1 50 ? -10.836 30.547 15.141 1 96.56 50 TRP B CA 1
ATOM 2431 C C . TRP B 1 50 ? -12.219 29.906 15.078 1 96.56 50 TRP B C 1
ATOM 2433 O O . TRP B 1 50 ? -12.984 29.969 16.047 1 96.56 50 TRP B O 1
ATOM 2443 N N . GLN B 1 51 ? -12.5 29.188 14.039 1 96.69 51 GLN B N 1
ATOM 2444 C CA . GLN B 1 51 ? -13.789 28.547 13.859 1 96.69 51 GLN B CA 1
ATOM 2445 C C . GLN B 1 51 ? -13.977 27.406 14.852 1 96.69 51 GLN B C 1
ATOM 2447 O O . GLN B 1 51 ? -15.062 27.203 15.391 1 96.69 51 GLN B O 1
ATOM 2452 N N . GLU B 1 52 ? -12.891 26.672 15.07 1 95 52 GLU B N 1
ATOM 2453 C CA . GLU B 1 52 ? -12.945 25.625 16.078 1 95 52 GLU B CA 1
ATOM 2454 C C . GLU B 1 52 ? -13.273 26.188 17.453 1 95 52 GLU B C 1
ATOM 2456 O O . GLU B 1 52 ? -14.07 25.609 18.203 1 95 52 GLU B O 1
ATOM 2461 N N . ASN B 1 53 ? -12.641 27.266 17.766 1 95.44 53 ASN B N 1
ATOM 2462 C CA . ASN B 1 53 ? -12.852 27.906 19.062 1 95.44 53 ASN B CA 1
ATOM 2463 C C . ASN B 1 53 ? -14.281 28.391 19.234 1 95.44 53 ASN B C 1
ATOM 2465 O O . ASN B 1 53 ? -14.844 28.328 20.328 1 95.44 53 ASN B O 1
ATOM 2469 N N . LEU B 1 54 ? -14.859 28.844 18.156 1 96.88 54 LEU B N 1
ATOM 2470 C CA . LEU B 1 54 ? -16.25 29.312 18.203 1 96.88 54 LEU B CA 1
ATOM 2471 C C . LEU B 1 54 ? -17.188 28.141 18.469 1 96.88 54 LEU B C 1
ATOM 2473 O O . LEU B 1 54 ? -18.172 28.297 19.203 1 96.88 54 LEU B O 1
ATOM 2477 N N . ILE B 1 55 ? -16.875 27 17.891 1 96.38 55 ILE B N 1
ATOM 2478 C CA . ILE B 1 55 ? -17.688 25.828 18.141 1 96.38 55 ILE B CA 1
ATOM 2479 C C . ILE B 1 55 ? -17.516 25.359 19.578 1 96.38 55 ILE B C 1
ATOM 2481 O O . ILE B 1 55 ? -18.5 25.078 20.281 1 96.38 55 ILE B O 1
ATOM 2485 N N . LYS B 1 56 ? -16.344 25.375 20.094 1 95.62 56 LYS B N 1
ATOM 2486 C CA . LYS B 1 56 ? -16.047 24.922 21.453 1 95.62 56 LYS B CA 1
ATOM 2487 C C . LYS B 1 56 ? -16.672 25.828 22.5 1 95.62 56 LYS B C 1
ATOM 2489 O O . LYS B 1 56 ? -17.188 25.359 23.516 1 95.62 56 LYS B O 1
ATOM 2494 N N . THR B 1 57 ? -16.656 27.094 22.234 1 96.31 57 THR B N 1
ATOM 2495 C CA . THR B 1 57 ? -17.031 28.078 23.234 1 96.31 57 THR B CA 1
ATOM 2496 C C . THR B 1 57 ? -18.531 28.375 23.172 1 96.31 57 THR B C 1
ATOM 2498 O O . THR B 1 57 ? -19.172 28.562 24.203 1 96.31 57 THR B O 1
ATOM 2501 N N . PHE B 1 58 ? -19.062 28.359 21.953 1 96.19 58 PHE B N 1
ATOM 2502 C CA . PHE B 1 58 ? -20.438 28.844 21.797 1 96.19 58 PHE B CA 1
ATOM 2503 C C . PHE B 1 58 ? -21.328 27.75 21.203 1 96.19 58 PHE B C 1
ATOM 2505 O O . PHE B 1 58 ? -22.484 28.016 20.859 1 96.19 58 PHE B O 1
ATOM 2512 N N . GLY B 1 59 ? -20.75 26.594 20.953 1 93.31 59 GLY B N 1
ATOM 2513 C CA . GLY B 1 59 ? -21.516 25.531 20.344 1 93.31 59 GLY B CA 1
ATOM 2514 C C . GLY B 1 59 ? -21.875 25.797 18.891 1 93.31 59 GLY B C 1
ATOM 2515 O O . GLY B 1 59 ? -22.891 25.312 18.391 1 93.31 59 GLY B O 1
ATOM 2516 N N . GLY B 1 60 ? -21.219 26.766 18.344 1 89.88 60 GLY B N 1
ATOM 2517 C CA . GLY B 1 60 ? -21.453 27.109 16.953 1 89.88 60 GLY B CA 1
ATOM 2518 C C . GLY B 1 60 ? -22.547 28.141 16.766 1 89.88 60 GLY B C 1
ATOM 2519 O O . GLY B 1 60 ? -23.031 28.359 15.648 1 89.88 60 GLY B O 1
ATOM 2520 N N . LYS B 1 61 ? -22.922 28.781 17.766 1 93.12 61 LYS B N 1
ATOM 2521 C CA . LYS B 1 61 ? -24.062 29.703 17.703 1 93.12 61 LYS B CA 1
ATOM 2522 C C . LYS B 1 61 ? -23.578 31.156 17.641 1 93.12 61 LYS B C 1
ATOM 2524 O O . LYS B 1 61 ? -24.391 32.094 17.578 1 93.12 61 LYS B O 1
ATOM 2529 N N . HIS B 1 62 ? -22.312 31.328 17.625 1 95.19 62 HIS B N 1
ATOM 2530 C CA . HIS B 1 62 ? -21.781 32.688 17.453 1 95.19 62 HIS B CA 1
ATOM 2531 C C . HIS B 1 62 ? -22.109 33.219 16.062 1 95.19 62 HIS B C 1
ATOM 2533 O O . HIS B 1 62 ? -22.188 32.469 15.094 1 95.19 62 HIS B O 1
ATOM 2539 N N . GLU B 1 63 ? -22.219 34.469 15.938 1 95.38 63 GLU B N 1
ATOM 2540 C CA . GLU B 1 63 ? -22.641 35.094 14.695 1 95.38 63 GLU B CA 1
ATOM 2541 C C . GLU B 1 63 ? -21.625 34.875 13.586 1 95.38 63 GLU B C 1
ATOM 2543 O O . GLU B 1 63 ? -21.969 34.875 12.398 1 95.38 63 GLU B O 1
ATOM 2548 N N . HIS B 1 64 ? -20.391 34.562 13.93 1 96.56 64 HIS B N 1
ATOM 2549 C CA . HIS B 1 64 ? -19.344 34.375 12.93 1 96.56 64 HIS B CA 1
ATOM 2550 C C . HIS B 1 64 ? -19.031 32.906 12.711 1 96.56 64 HIS B C 1
ATOM 2552 O O . HIS B 1 64 ? -18.094 32.562 11.992 1 96.56 64 HIS B O 1
ATOM 2558 N N . SER B 1 65 ? -19.797 32.031 13.336 1 96.44 65 SER B N 1
ATOM 2559 C CA . SER B 1 65 ? -19.609 30.594 13.133 1 96.44 65 SER B CA 1
ATOM 2560 C C . SER B 1 65 ? -20.109 30.172 11.758 1 96.44 65 SER B C 1
ATOM 2562 O O . SER B 1 65 ? -21.203 30.562 11.336 1 96.44 65 SER B O 1
ATOM 2564 N N . VAL B 1 66 ? -19.328 29.359 11.133 1 95.62 66 VAL B N 1
ATOM 2565 C CA . VAL B 1 66 ? -19.734 28.922 9.805 1 95.62 66 VAL B CA 1
ATOM 2566 C C . VAL B 1 66 ? -20.531 27.625 9.914 1 95.62 66 VAL B C 1
ATOM 2568 O O . VAL B 1 66 ? -21.203 27.219 8.953 1 95.62 66 VAL B O 1
ATOM 2571 N N . SER B 1 67 ? -20.453 26.984 11.047 1 94.38 67 SER B N 1
ATOM 2572 C CA . SER B 1 67 ? -21.172 25.75 11.328 1 94.38 67 SER B CA 1
ATOM 2573 C C . SER B 1 67 ? -21.359 25.547 12.828 1 94.38 67 SER B C 1
ATOM 2575 O O . SER B 1 67 ? -20.734 26.234 13.633 1 94.38 67 SER B O 1
ATOM 2577 N N . ASP B 1 68 ? -22.266 24.562 13.148 1 93.88 68 ASP B N 1
ATOM 2578 C CA . ASP B 1 68 ? -22.5 24.281 14.562 1 93.88 68 ASP B CA 1
ATOM 2579 C C . ASP B 1 68 ? -21.828 22.969 14.969 1 93.88 68 ASP B C 1
ATOM 2581 O O . ASP B 1 68 ? -22 22.516 16.094 1 93.88 68 ASP B O 1
ATOM 2585 N N . SER B 1 69 ? -21.109 22.391 14.016 1 94.56 69 SER B N 1
ATOM 2586 C CA . SER B 1 69 ? -20.391 21.156 14.32 1 94.56 69 SER B CA 1
ATOM 2587 C C . SER B 1 69 ? -19.016 21.125 13.648 1 94.56 69 SER B C 1
ATOM 2589 O O . SER B 1 69 ? -18.828 21.734 12.594 1 94.56 69 SER B O 1
ATOM 2591 N N . PHE B 1 70 ? -18.109 20.391 14.312 1 92.12 70 PHE B N 1
ATOM 2592 C CA . PHE B 1 70 ? -16.766 20.25 13.773 1 92.12 70 PHE B CA 1
ATOM 2593 C C . PHE B 1 70 ? -16.797 19.562 12.406 1 92.12 70 PHE B C 1
ATOM 2595 O O . PHE B 1 70 ? -16.141 20.016 11.469 1 92.12 70 PHE B O 1
ATOM 2602 N N . ASN B 1 71 ? -17.625 18.547 12.312 1 91.44 71 ASN B N 1
ATOM 2603 C CA . ASN B 1 71 ? -17.719 17.781 11.07 1 91.44 71 ASN B CA 1
ATOM 2604 C C . ASN B 1 71 ? -18.125 18.672 9.898 1 91.44 71 ASN B C 1
ATOM 2606 O O . ASN B 1 71 ? -17.5 18.609 8.836 1 91.44 71 ASN B O 1
ATOM 2610 N N . GLU B 1 72 ? -19.078 19.406 10.156 1 92.94 72 GLU B N 1
ATOM 2611 C CA . GLU B 1 72 ? -19.562 20.281 9.094 1 92.94 72 GLU B CA 1
ATOM 2612 C C . GLU B 1 72 ? -18.562 21.391 8.789 1 92.94 72 GLU B C 1
ATOM 2614 O O . GLU B 1 72 ? -18.375 21.766 7.629 1 92.94 72 GLU B O 1
ATOM 2619 N N . MET B 1 73 ? -17.969 21.953 9.781 1 94.06 73 MET B N 1
ATOM 2620 C CA . MET B 1 73 ? -16.953 22.984 9.594 1 94.06 73 MET B CA 1
ATOM 2621 C C . MET B 1 73 ? -15.82 22.484 8.703 1 94.06 73 MET B C 1
ATOM 2623 O O . MET B 1 73 ? -15.422 23.156 7.754 1 94.06 73 MET B O 1
ATOM 2627 N N . TYR B 1 74 ? -15.375 21.281 8.977 1 91.81 74 TYR B N 1
ATOM 2628 C CA . TYR B 1 74 ? -14.273 20.719 8.195 1 91.81 74 TYR B CA 1
ATOM 2629 C C . TYR B 1 74 ? -14.719 20.391 6.773 1 91.81 74 TYR B C 1
ATOM 2631 O O . TYR B 1 74 ? -13.938 20.531 5.828 1 91.81 74 TYR B O 1
ATOM 2639 N N . ARG B 1 75 ? -15.922 19.953 6.656 1 91.62 75 ARG B N 1
ATOM 2640 C CA . ARG B 1 75 ? -16.469 19.719 5.32 1 91.62 75 ARG B CA 1
ATOM 2641 C C . ARG B 1 75 ? -16.438 21.016 4.496 1 91.62 75 ARG B C 1
ATOM 2643 O O . ARG B 1 75 ? -16.016 21 3.338 1 91.62 75 ARG B O 1
ATOM 2650 N N . LEU B 1 76 ? -16.891 22.078 5.094 1 91.88 76 LEU B N 1
ATOM 2651 C CA . LEU B 1 76 ? -16.891 23.375 4.43 1 91.88 76 LEU B CA 1
ATOM 2652 C C . LEU B 1 76 ? -15.477 23.844 4.121 1 91.88 76 LEU B C 1
ATOM 2654 O O . LEU B 1 76 ? -15.227 24.406 3.053 1 91.88 76 LEU B O 1
ATOM 2658 N N . TYR B 1 77 ? -14.625 23.609 5.039 1 92.69 77 TYR B N 1
ATOM 2659 C CA . TYR B 1 77 ? -13.227 23.984 4.855 1 92.69 77 TYR B CA 1
ATOM 2660 C C . TYR B 1 77 ? -12.617 23.25 3.666 1 92.69 77 TYR B C 1
ATOM 2662 O O . TYR B 1 77 ? -11.945 23.859 2.836 1 92.69 77 TYR B O 1
ATOM 2670 N N . GLN B 1 78 ? -12.875 21.969 3.574 1 91.81 78 GLN B N 1
ATOM 2671 C CA . GLN B 1 78 ? -12.352 21.172 2.465 1 91.81 78 GLN B CA 1
ATOM 2672 C C . GLN B 1 78 ? -12.914 21.656 1.131 1 91.81 78 GLN B C 1
ATOM 2674 O O . GLN B 1 78 ? -12.203 21.703 0.128 1 91.81 78 GLN B O 1
ATOM 2679 N N . LYS B 1 79 ? -14.172 21.922 1.16 1 91.31 79 LYS B N 1
ATOM 2680 C CA . LYS B 1 79 ? -14.797 22.469 -0.036 1 91.31 79 LYS B CA 1
ATOM 2681 C C . LYS B 1 79 ? -14.125 23.781 -0.449 1 91.31 79 LYS B C 1
ATOM 2683 O O . LYS B 1 79 ? -13.844 24 -1.63 1 91.31 79 LYS B O 1
ATOM 2688 N N . TRP B 1 80 ? -13.922 24.594 0.506 1 92.81 80 TRP B N 1
ATOM 2689 C CA . TRP B 1 80 ? -13.25 25.875 0.251 1 92.81 80 TRP B CA 1
ATOM 2690 C C . TRP B 1 80 ? -11.859 25.641 -0.328 1 92.81 80 TRP B C 1
ATOM 2692 O O . TRP B 1 80 ? -11.469 26.297 -1.303 1 92.81 80 TRP B O 1
ATOM 2702 N N . LEU B 1 81 ? -11.141 24.734 0.265 1 92 81 LEU B N 1
ATOM 2703 C CA . LEU B 1 81 ? -9.797 24.422 -0.204 1 92 81 LEU B CA 1
ATOM 2704 C C . LEU B 1 81 ? -9.812 24 -1.669 1 92 81 LEU B C 1
ATOM 2706 O O . LEU B 1 81 ? -8.938 24.391 -2.443 1 92 81 LEU B O 1
ATOM 2710 N N . ASN B 1 82 ? -10.773 23.312 -2.064 1 91.62 82 ASN B N 1
ATOM 2711 C CA . ASN B 1 82 ? -10.852 22.75 -3.408 1 91.62 82 ASN B CA 1
ATOM 2712 C C . ASN B 1 82 ? -11.336 23.781 -4.422 1 91.62 82 ASN B C 1
ATOM 2714 O O . ASN B 1 82 ? -11.016 23.688 -5.613 1 91.62 82 ASN B O 1
ATOM 2718 N N . THR B 1 83 ? -12.062 24.719 -3.947 1 91.06 83 THR B N 1
ATOM 2719 C CA . THR B 1 83 ? -12.766 25.547 -4.922 1 91.06 83 THR B CA 1
ATOM 2720 C C . THR B 1 83 ? -12.211 26.969 -4.93 1 91.06 83 THR B C 1
ATOM 2722 O O . THR B 1 83 ? -12.43 27.719 -5.883 1 91.06 83 THR B O 1
ATOM 2725 N N . SER B 1 84 ? -11.523 27.328 -3.936 1 87.44 84 SER B N 1
ATOM 2726 C CA . SER B 1 84 ? -11.109 28.719 -3.791 1 87.44 84 SER B CA 1
ATOM 2727 C C . SER B 1 84 ? -9.891 29.031 -4.656 1 87.44 84 SER B C 1
ATOM 2729 O O . SER B 1 84 ? -9.57 30.188 -4.891 1 87.44 84 SER B O 1
ATOM 2731 N N . ASN B 1 85 ? -9.211 28 -5.203 1 83.12 85 ASN B N 1
ATOM 2732 C CA . ASN B 1 85 ? -7.941 28.203 -5.887 1 83.12 85 ASN B CA 1
ATOM 2733 C C . ASN B 1 85 ? -6.984 29.047 -5.055 1 83.12 85 ASN B C 1
ATOM 2735 O O . ASN B 1 85 ? -6.32 29.953 -5.578 1 83.12 85 ASN B O 1
ATOM 2739 N N . CYS B 1 86 ? -7.027 28.844 -3.84 1 86.69 86 CYS B N 1
ATOM 2740 C CA . CYS B 1 86 ? -6.223 29.641 -2.918 1 86.69 86 CYS B CA 1
ATOM 2741 C C . CYS B 1 86 ? -4.734 29.422 -3.154 1 86.69 86 CYS B C 1
ATOM 2743 O O . CYS B 1 86 ? -4.297 28.281 -3.318 1 86.69 86 CYS B O 1
ATOM 2745 N N . GLU B 1 87 ? -4.109 30.516 -3.125 1 92.12 87 GLU B N 1
ATOM 2746 C CA . GLU B 1 87 ? -2.66 30.469 -3.285 1 92.12 87 GLU B CA 1
ATOM 2747 C C . GLU B 1 87 ? -1.97 30.141 -1.965 1 92.12 87 GLU B C 1
ATOM 2749 O O . GLU B 1 87 ? -2.459 30.5 -0.895 1 92.12 87 GLU B O 1
ATOM 2754 N N . THR B 1 88 ? -0.886 29.406 -2.111 1 95.5 88 THR B N 1
ATOM 2755 C CA . THR B 1 88 ? -0.066 29.094 -0.947 1 95.5 88 THR B CA 1
ATOM 2756 C C . THR B 1 88 ? 1.359 29.594 -1.136 1 95.5 88 THR B C 1
ATOM 2758 O O . THR B 1 88 ? 1.766 29.922 -2.254 1 95.5 88 THR B O 1
ATOM 2761 N N . GLU B 1 89 ? 2.01 29.844 -0.065 1 96.69 89 GLU B N 1
ATOM 2762 C CA . GLU B 1 89 ? 3.428 30.203 -0.045 1 96.69 89 GLU B CA 1
ATOM 2763 C C . GLU B 1 89 ? 4.18 29.391 1.013 1 96.69 89 GLU B C 1
ATOM 2765 O O . GLU B 1 89 ? 3.562 28.734 1.856 1 96.69 89 GLU B O 1
ATOM 2770 N N . LEU B 1 90 ? 5.484 29.359 0.887 1 97.69 90 LEU B N 1
ATOM 2771 C CA . LEU B 1 90 ? 6.293 28.734 1.929 1 97.69 90 LEU B CA 1
ATOM 2772 C C . LEU B 1 90 ? 6.086 29.438 3.27 1 97.69 90 LEU B C 1
ATOM 2774 O O . LEU B 1 90 ? 6 30.672 3.328 1 97.69 90 LEU B O 1
ATOM 2778 N N . LEU B 1 91 ? 5.938 28.688 4.32 1 96.81 91 LEU B N 1
ATOM 2779 C CA . LEU B 1 91 ? 5.77 29.297 5.637 1 96.81 91 LEU B CA 1
ATOM 2780 C C . LEU B 1 91 ? 6.984 30.141 6.008 1 96.81 91 LEU B C 1
ATOM 2782 O O . LEU B 1 91 ? 6.844 31.203 6.609 1 96.81 91 LEU B O 1
ATOM 2786 N N . GLU B 1 92 ? 8.109 29.578 5.785 1 95.19 92 GLU B N 1
ATOM 2787 C CA . GLU B 1 92 ? 9.406 30.219 6.023 1 95.19 92 GLU B CA 1
ATOM 2788 C C . GLU B 1 92 ? 10.281 30.156 4.777 1 95.19 92 GLU B C 1
ATOM 2790 O O . GLU B 1 92 ? 10.266 29.172 4.047 1 95.19 92 GLU B O 1
ATOM 2795 N N . GLU B 1 93 ? 11.047 31.266 4.684 1 91.06 93 GLU B N 1
ATOM 2796 C CA . GLU B 1 93 ? 11.914 31.312 3.512 1 91.06 93 GLU B CA 1
ATOM 2797 C C . GLU B 1 93 ? 12.906 30.156 3.504 1 91.06 93 GLU B C 1
ATOM 2799 O O . GLU B 1 93 ? 13.438 29.781 4.551 1 91.06 93 GLU B O 1
ATOM 2804 N N . TYR B 1 94 ? 13.055 29.438 2.449 1 89.69 94 TYR B N 1
ATOM 2805 C CA . TYR B 1 94 ? 14.078 28.453 2.117 1 89.69 94 TYR B CA 1
ATOM 2806 C C . TYR B 1 94 ? 13.773 27.109 2.777 1 89.69 94 TYR B C 1
ATOM 2808 O O . TYR B 1 94 ? 14.664 26.25 2.895 1 89.69 94 TYR B O 1
ATOM 2816 N N . VAL B 1 95 ? 12.594 26.984 3.264 1 95.69 95 VAL B N 1
ATOM 2817 C CA . VAL B 1 95 ? 12.234 25.688 3.842 1 95.69 95 VAL B CA 1
ATOM 2818 C C . VAL B 1 95 ? 12.25 24.609 2.756 1 95.69 95 VAL B C 1
ATOM 2820 O O . VAL B 1 95 ? 12.625 23.469 3.016 1 95.69 95 VAL B O 1
ATOM 2823 N N . ASP B 1 96 ? 11.891 25.016 1.548 1 96.5 96 ASP B N 1
ATOM 2824 C CA . ASP B 1 96 ? 11.906 24.078 0.435 1 96.5 96 ASP B CA 1
ATOM 2825 C C . ASP B 1 96 ? 13.32 23.562 0.17 1 96.5 96 ASP B C 1
ATOM 2827 O O . ASP B 1 96 ? 13.531 22.375 -0.033 1 96.5 96 ASP B O 1
ATOM 2831 N N . LYS B 1 97 ? 14.32 24.484 0.229 1 96.25 97 LYS B N 1
ATOM 2832 C CA . LYS B 1 97 ? 15.711 24.094 0.031 1 96.25 97 LYS B CA 1
ATOM 2833 C C . LYS B 1 97 ? 16.188 23.156 1.134 1 96.25 97 LYS B C 1
ATOM 2835 O O . LYS B 1 97 ? 16.938 22.203 0.872 1 96.25 97 LYS B O 1
ATOM 2840 N N . LEU B 1 98 ? 15.781 23.406 2.309 1 97 98 LEU B N 1
ATOM 2841 C CA . LEU B 1 98 ? 16.156 22.594 3.453 1 97 98 LEU B CA 1
ATOM 2842 C C . LEU B 1 98 ? 15.617 21.172 3.305 1 97 98 LEU B C 1
ATOM 2844 O O . LEU B 1 98 ? 16.344 20.203 3.547 1 97 98 LEU B O 1
ATOM 2848 N N . ILE B 1 99 ? 14.398 21 2.926 1 97.69 99 ILE B N 1
ATOM 2849 C CA . ILE B 1 99 ? 13.773 19.688 2.744 1 97.69 99 ILE B CA 1
ATOM 2850 C C . ILE B 1 99 ? 14.477 18.938 1.614 1 97.69 99 ILE B C 1
ATOM 2852 O O . ILE B 1 99 ? 14.781 17.75 1.749 1 97.69 99 ILE B O 1
ATOM 2856 N N . HIS B 1 100 ? 14.75 19.625 0.526 1 97.12 100 HIS B N 1
ATOM 2857 C CA . HIS B 1 100 ? 15.445 19 -0.595 1 97.12 100 HIS B CA 1
ATOM 2858 C C . HIS B 1 100 ? 16.844 18.562 -0.198 1 97.12 100 HIS B C 1
ATOM 2860 O O . HIS B 1 100 ? 17.328 17.531 -0.666 1 97.12 100 HIS B O 1
ATOM 2866 N N . LYS B 1 101 ? 17.438 19.406 0.614 1 97.31 101 LYS B N 1
ATOM 2867 C CA . LYS B 1 101 ? 18.75 19.047 1.144 1 97.31 101 LYS B CA 1
ATOM 2868 C C . LYS B 1 101 ? 18.688 17.688 1.862 1 97.31 101 LYS B C 1
ATOM 2870 O O . LYS B 1 101 ? 19.531 16.828 1.64 1 97.31 101 LYS B O 1
ATOM 2875 N N . TYR B 1 102 ? 17.688 17.469 2.736 1 98 102 TYR B N 1
ATOM 2876 C CA . TYR B 1 102 ? 17.547 16.219 3.473 1 98 102 TYR B CA 1
ATOM 2877 C C . TYR B 1 102 ? 17.297 15.047 2.523 1 98 102 TYR B C 1
ATOM 2879 O O . TYR B 1 102 ? 17.859 13.961 2.709 1 98 102 TYR B O 1
ATOM 2887 N N . ILE B 1 103 ? 16.516 15.266 1.493 1 97.62 103 ILE B N 1
ATOM 2888 C CA . ILE B 1 103 ? 16.25 14.234 0.493 1 97.62 103 ILE B CA 1
ATOM 2889 C C . ILE B 1 103 ? 17.531 13.867 -0.232 1 97.62 103 ILE B C 1
ATOM 2891 O O . ILE B 1 103 ? 17.844 12.688 -0.405 1 97.62 103 ILE B O 1
ATOM 2895 N N . ASP B 1 104 ? 18.281 14.883 -0.625 1 97.19 104 ASP B N 1
ATOM 2896 C CA . ASP B 1 104 ? 19.531 14.672 -1.353 1 97.19 104 ASP B CA 1
ATOM 2897 C C . ASP B 1 104 ? 20.547 13.922 -0.494 1 97.19 104 ASP B C 1
ATOM 2899 O O . ASP B 1 104 ? 21.391 13.188 -1.019 1 97.19 104 ASP B O 1
ATOM 2903 N N . MET B 1 105 ? 20.453 14.102 0.759 1 97.88 105 MET B N 1
ATOM 2904 C CA . MET B 1 105 ? 21.344 13.414 1.691 1 97.88 105 MET B CA 1
ATOM 2905 C C . MET B 1 105 ? 20.953 11.953 1.842 1 97.88 105 MET B C 1
ATOM 2907 O O . MET B 1 105 ? 21.703 11.164 2.439 1 97.88 105 MET B O 1
ATOM 2911 N N . GLY B 1 106 ? 19.719 11.609 1.401 1 97.38 106 GLY B N 1
ATOM 2912 C CA . GLY B 1 106 ? 19.297 10.219 1.403 1 97.38 106 GLY B CA 1
ATOM 2913 C C . GLY B 1 106 ? 18.188 9.922 2.383 1 97.38 106 GLY B C 1
ATOM 2914 O O . GLY B 1 106 ? 17.734 8.781 2.494 1 97.38 106 GLY B O 1
ATOM 2915 N N . PHE B 1 107 ? 17.734 10.984 3.094 1 98.19 107 PHE B N 1
ATOM 2916 C CA . PHE B 1 107 ? 16.656 10.766 4.051 1 98.19 107 PHE B CA 1
ATOM 2917 C C . PHE B 1 107 ? 15.344 10.453 3.336 1 98.19 107 PHE B C 1
ATOM 2919 O O . PHE B 1 107 ? 15.047 11.031 2.291 1 98.19 107 PHE B O 1
ATOM 2926 N N . LYS B 1 108 ? 14.594 9.562 3.867 1 97.88 108 LYS B N 1
ATOM 2927 C CA . LYS B 1 108 ? 13.195 9.398 3.467 1 97.88 108 LYS B CA 1
ATOM 2928 C C . LYS B 1 108 ? 12.312 10.461 4.105 1 97.88 108 LYS B C 1
ATOM 2930 O O . LYS B 1 108 ? 12.281 10.602 5.328 1 97.88 108 LYS B O 1
ATOM 2935 N N . VAL B 1 109 ? 11.695 11.211 3.266 1 98.56 109 VAL B N 1
ATOM 2936 C CA . VAL B 1 109 ? 10.844 12.297 3.744 1 98.56 109 VAL B CA 1
ATOM 2937 C C . VAL B 1 109 ? 9.391 12.023 3.359 1 98.56 109 VAL B C 1
ATOM 2939 O O . VAL B 1 109 ? 9.086 11.797 2.186 1 98.56 109 VAL B O 1
ATOM 2942 N N . VAL B 1 110 ? 8.523 12.047 4.344 1 98.62 110 VAL B N 1
ATOM 2943 C CA . VAL B 1 110 ? 7.086 11.875 4.156 1 98.62 110 VAL B CA 1
ATOM 2944 C C . VAL B 1 110 ? 6.348 13.117 4.668 1 98.62 110 VAL B C 1
ATOM 2946 O O . VAL B 1 110 ? 6.68 13.648 5.727 1 98.62 110 VAL B O 1
ATOM 2949 N N . LEU B 1 111 ? 5.441 13.539 3.855 1 98.56 111 LEU B N 1
ATOM 2950 C CA . LEU B 1 111 ? 4.539 14.586 4.328 1 98.56 111 LEU B CA 1
ATOM 2951 C C . LEU B 1 111 ? 3.254 13.984 4.887 1 98.56 111 LEU B C 1
ATOM 2953 O O . LEU B 1 111 ? 2.736 13.008 4.344 1 98.56 111 LEU B O 1
ATOM 2957 N N . ILE B 1 112 ? 2.787 14.555 6.02 1 98.44 112 ILE B N 1
ATOM 2958 C CA . ILE B 1 112 ? 1.552 14.078 6.629 1 98.44 112 ILE B CA 1
ATOM 2959 C C . ILE B 1 112 ? 0.652 15.266 6.973 1 98.44 112 ILE B C 1
ATOM 2961 O O . ILE B 1 112 ? 1.113 16.25 7.539 1 98.44 112 ILE B O 1
ATOM 2965 N N . THR B 1 113 ? -0.632 15.203 6.578 1 97.12 113 THR B N 1
ATOM 2966 C CA . THR B 1 113 ? -1.548 16.328 6.719 1 97.12 113 THR B CA 1
ATOM 2967 C C . THR B 1 113 ? -2.906 15.859 7.238 1 97.12 113 THR B C 1
ATOM 2969 O O . THR B 1 113 ? -3.291 14.711 7.027 1 97.12 113 THR B O 1
ATOM 2972 N N . ALA B 1 114 ? -3.547 16.766 7.902 1 93.25 114 ALA B N 1
ATOM 2973 C CA . ALA B 1 114 ? -4.898 16.484 8.383 1 93.25 114 ALA B CA 1
ATOM 2974 C C . ALA B 1 114 ? -5.934 16.766 7.297 1 93.25 114 ALA B C 1
ATOM 2976 O O . ALA B 1 114 ? -7.125 16.516 7.488 1 93.25 114 ALA B O 1
ATOM 2977 N N . ARG B 1 115 ? -5.504 17.297 6.168 1 93.38 115 ARG B N 1
ATOM 2978 C CA . ARG B 1 115 ? -6.426 17.531 5.062 1 93.38 115 ARG B CA 1
ATOM 2979 C C . ARG B 1 115 ? -7.102 16.234 4.633 1 93.38 115 ARG B C 1
ATOM 2981 O O . ARG B 1 115 ? -6.512 15.148 4.742 1 93.38 115 ARG B O 1
ATOM 2988 N N . ASP B 1 116 ? -8.258 16.391 4.188 1 94.38 116 ASP B N 1
ATOM 2989 C CA . ASP B 1 116 ? -8.992 15.234 3.682 1 94.38 116 ASP B CA 1
ATOM 2990 C C . ASP B 1 116 ? -8.438 14.781 2.334 1 94.38 116 ASP B C 1
ATOM 2992 O O . ASP B 1 116 ? -7.969 15.602 1.539 1 94.38 116 ASP B O 1
ATOM 2996 N N . LYS B 1 117 ? -8.523 13.477 2.092 1 95.38 117 LYS B N 1
ATOM 2997 C CA . LYS B 1 117 ? -8.031 12.906 0.843 1 95.38 117 LYS B CA 1
ATOM 2998 C C . LYS B 1 117 ? -8.75 13.508 -0.361 1 95.38 117 LYS B C 1
ATOM 3000 O O . LYS B 1 117 ? -8.203 13.539 -1.466 1 95.38 117 LYS B O 1
ATOM 3005 N N . CYS B 1 118 ? -9.953 14.102 -0.174 1 94.44 118 CYS B N 1
ATOM 3006 C CA . CYS B 1 118 ? -10.68 14.711 -1.282 1 94.44 118 CYS B CA 1
ATOM 3007 C C . CYS B 1 118 ? -9.977 15.969 -1.765 1 94.44 118 CYS B C 1
ATOM 3009 O O . CYS B 1 118 ? -10.273 16.484 -2.846 1 94.44 118 CYS B O 1
ATOM 3011 N N . THR B 1 119 ? -9.008 16.484 -0.998 1 95.31 119 THR B N 1
ATOM 3012 C CA . THR B 1 119 ? -8.281 17.672 -1.382 1 95.31 119 THR B CA 1
ATOM 3013 C C . THR B 1 119 ? -6.906 17.312 -1.945 1 95.31 119 THR B C 1
ATOM 3015 O O . THR B 1 119 ? -6.035 18.188 -2.072 1 95.31 119 THR B O 1
ATOM 3018 N N . ALA B 1 120 ? -6.703 16.062 -2.221 1 96.25 120 ALA B N 1
ATOM 3019 C CA . ALA B 1 120 ? -5.383 15.57 -2.609 1 96.25 120 ALA B CA 1
ATOM 3020 C C . ALA B 1 120 ? -4.863 16.312 -3.838 1 96.25 120 ALA B C 1
ATOM 3022 O O . ALA B 1 120 ? -3.721 16.781 -3.854 1 96.25 120 ALA B O 1
ATOM 3023 N N . GLU B 1 121 ? -5.684 16.469 -4.832 1 95.81 121 GLU B N 1
ATOM 3024 C CA . GLU B 1 121 ? -5.254 17.141 -6.055 1 95.81 121 GLU B CA 1
ATOM 3025 C C . GLU B 1 121 ? -4.82 18.578 -5.773 1 95.81 121 GLU B C 1
ATOM 3027 O O . GLU B 1 121 ? -3.754 19.016 -6.223 1 95.81 121 GLU B O 1
ATOM 3032 N N . THR B 1 122 ? -5.637 19.266 -5.055 1 96 122 THR B N 1
ATOM 3033 C CA . THR B 1 122 ? -5.316 20.625 -4.672 1 96 122 THR B CA 1
ATOM 3034 C C . THR B 1 122 ? -4.02 20.688 -3.873 1 96 122 THR B C 1
ATOM 3036 O O . THR B 1 122 ? -3.172 21.547 -4.109 1 96 122 THR B O 1
ATOM 3039 N N . THR B 1 123 ? -3.848 19.797 -2.967 1 96.56 123 THR B N 1
ATOM 3040 C CA . THR B 1 123 ? -2.664 19.734 -2.117 1 96.56 123 THR B CA 1
ATOM 3041 C C . THR B 1 123 ? -1.409 19.5 -2.951 1 96.56 123 THR B C 1
ATOM 3043 O O . THR B 1 123 ? -0.406 20.188 -2.791 1 96.56 123 THR B O 1
ATOM 3046 N N . PHE B 1 124 ? -1.497 18.547 -3.896 1 97 124 PHE B N 1
ATOM 3047 C CA . PHE B 1 124 ? -0.351 18.25 -4.746 1 97 124 PHE B CA 1
ATOM 3048 C C . PHE B 1 124 ? 0.003 19.438 -5.629 1 97 124 PHE B C 1
ATOM 3050 O O . PHE B 1 124 ? 1.181 19.734 -5.836 1 97 124 PHE B O 1
ATOM 3057 N N . ASN B 1 125 ? -1.014 20.078 -6.09 1 96.5 125 ASN B N 1
ATOM 3058 C CA . ASN B 1 125 ? -0.773 21.266 -6.898 1 96.5 125 ASN B CA 1
ATOM 3059 C C . ASN B 1 125 ? -0.049 22.359 -6.102 1 96.5 125 ASN B C 1
ATOM 3061 O O . ASN B 1 125 ? 0.895 22.969 -6.598 1 96.5 125 ASN B O 1
ATOM 3065 N N . GLN B 1 126 ? -0.446 22.578 -4.934 1 96.06 126 GLN B N 1
ATOM 3066 C CA . GLN B 1 126 ? 0.166 23.578 -4.07 1 96.06 126 GLN B CA 1
ATOM 3067 C C . GLN B 1 126 ? 1.603 23.203 -3.721 1 96.06 126 GLN B C 1
ATOM 3069 O O . GLN B 1 126 ? 2.5 24.047 -3.76 1 96.06 126 GLN B O 1
ATOM 3074 N N . LEU B 1 127 ? 1.811 21.938 -3.443 1 97.31 127 LEU B N 1
ATOM 3075 C CA . LEU B 1 127 ? 3.143 21.453 -3.104 1 97.31 127 LEU B CA 1
ATOM 3076 C C . LEU B 1 127 ? 4.078 21.547 -4.305 1 97.31 127 LEU B C 1
ATOM 3078 O O . LEU B 1 127 ? 5.25 21.922 -4.156 1 97.31 127 LEU B O 1
ATOM 3082 N N . SER B 1 128 ? 3.561 21.281 -5.473 1 96.56 128 SER B N 1
ATOM 3083 C CA . SER B 1 128 ? 4.375 21.172 -6.68 1 96.56 128 SER B CA 1
ATOM 3084 C C . SER B 1 128 ? 4.953 22.531 -7.074 1 96.56 128 SER B C 1
ATOM 3086 O O . SER B 1 128 ? 5.914 22.594 -7.844 1 96.56 128 SER B O 1
ATOM 3088 N N . ARG B 1 129 ? 4.391 23.562 -6.559 1 95.31 129 ARG B N 1
ATOM 3089 C CA . ARG B 1 129 ? 4.895 24.906 -6.84 1 95.31 129 ARG B CA 1
ATOM 3090 C C . ARG B 1 129 ? 6.23 25.141 -6.141 1 95.31 129 ARG B C 1
ATOM 3092 O O . ARG B 1 129 ? 6.98 26.047 -6.52 1 95.31 129 ARG B O 1
ATOM 3099 N N . HIS B 1 130 ? 6.48 24.328 -5.125 1 95.5 130 HIS B N 1
ATOM 3100 C CA . HIS B 1 130 ? 7.652 24.609 -4.305 1 95.5 130 HIS B CA 1
ATOM 3101 C C . HIS B 1 130 ? 8.539 23.375 -4.176 1 95.5 130 HIS B C 1
ATOM 3103 O O . HIS B 1 130 ? 9.734 23.484 -3.898 1 95.5 130 HIS B O 1
ATOM 3109 N N . TYR B 1 131 ? 7.953 22.25 -4.355 1 96.88 131 TYR B N 1
ATOM 3110 C CA . TYR B 1 131 ? 8.664 21 -4.121 1 96.88 131 TYR B CA 1
ATOM 3111 C C . TYR B 1 131 ? 8.57 20.078 -5.332 1 96.88 131 TYR B C 1
ATOM 3113 O O . TYR B 1 131 ? 7.582 20.109 -6.07 1 96.88 131 TYR B O 1
ATOM 3121 N N . ASP B 1 132 ? 9.617 19.328 -5.52 1 95.81 132 ASP B N 1
ATOM 3122 C CA . ASP B 1 132 ? 9.523 18.172 -6.398 1 95.81 132 ASP B CA 1
ATOM 3123 C C . ASP B 1 132 ? 8.852 17 -5.691 1 95.81 132 ASP B C 1
ATOM 3125 O O . ASP B 1 132 ? 9.508 16.234 -4.969 1 95.81 132 ASP B O 1
ATOM 3129 N N . ILE B 1 133 ? 7.621 16.734 -5.922 1 94.44 133 ILE B N 1
ATOM 3130 C CA . ILE B 1 133 ? 6.777 15.797 -5.191 1 94.44 133 ILE B CA 1
ATOM 3131 C C . ILE B 1 133 ? 7.297 14.375 -5.395 1 94.44 133 ILE B C 1
ATOM 3133 O O . ILE B 1 133 ? 7.133 13.516 -4.52 1 94.44 133 ILE B O 1
ATOM 3137 N N . SER B 1 134 ? 7.867 14.156 -6.527 1 93.25 134 SER B N 1
ATOM 3138 C CA . SER B 1 134 ? 8.328 12.812 -6.871 1 93.25 134 SER B CA 1
ATOM 3139 C C . SER B 1 134 ? 9.484 12.383 -5.98 1 93.25 134 SER B C 1
ATOM 3141 O O . SER B 1 134 ? 9.844 11.203 -5.945 1 93.25 134 SER B O 1
ATOM 3143 N N . LYS B 1 135 ? 10 13.305 -5.234 1 94.81 135 LYS B N 1
ATOM 3144 C CA . LYS B 1 135 ? 11.188 13.008 -4.434 1 94.81 135 LYS B CA 1
ATOM 3145 C C . LYS B 1 135 ? 10.805 12.562 -3.025 1 94.81 135 LYS B C 1
ATOM 3147 O O . LYS B 1 135 ? 11.641 12.039 -2.287 1 94.81 135 LYS B O 1
ATOM 3152 N N . PHE B 1 136 ? 9.602 12.812 -2.639 1 95.81 136 PHE B N 1
ATOM 3153 C CA . PHE B 1 136 ? 9.156 12.328 -1.338 1 95.81 136 PHE B CA 1
ATOM 3154 C C . PHE B 1 136 ? 9.055 10.805 -1.335 1 95.81 136 PHE B C 1
ATOM 3156 O O . PHE B 1 136 ? 8.969 10.188 -2.395 1 95.81 136 PHE B O 1
ATOM 3163 N N . PHE B 1 137 ? 9.117 10.297 -0.177 1 94.38 137 PHE B N 1
ATOM 3164 C CA . PHE B 1 137 ? 9.18 8.844 -0.061 1 94.38 137 PHE B CA 1
ATOM 3165 C C . PHE B 1 137 ? 7.82 8.219 -0.345 1 94.38 137 PHE B C 1
ATOM 3167 O O . PHE B 1 137 ? 6.93 8.25 0.508 1 94.38 137 PHE B O 1
ATOM 3174 N N . SER B 1 138 ? 7.707 7.75 -1.532 1 83.19 138 SER B N 1
ATOM 3175 C CA . SER B 1 138 ? 6.508 7.004 -1.906 1 83.19 138 SER B CA 1
ATOM 3176 C C . SER B 1 138 ? 6.789 5.508 -1.984 1 83.19 138 SER B C 1
ATOM 3178 O O . SER B 1 138 ? 5.961 4.691 -1.575 1 83.19 138 SER B O 1
ATOM 3180 N N . GLY B 1 139 ? 8.109 5.129 -2.416 1 70.69 139 GLY B N 1
ATOM 3181 C CA . GLY B 1 139 ? 8.539 3.744 -2.527 1 70.69 139 GLY B CA 1
ATOM 3182 C C . GLY B 1 139 ? 7.625 2.896 -3.387 1 70.69 139 GLY B C 1
ATOM 3183 O O . GLY B 1 139 ? 7.559 1.677 -3.217 1 70.69 139 GLY B O 1
ATOM 3184 N N . ASP B 1 140 ? 6.801 3.588 -4.32 1 89 140 ASP B N 1
ATOM 3185 C CA . ASP B 1 140 ? 5.812 2.855 -5.105 1 89 140 ASP B CA 1
ATOM 3186 C C . ASP B 1 140 ? 4.742 2.238 -4.203 1 89 140 ASP B C 1
ATOM 3188 O O . ASP B 1 140 ? 4.445 1.047 -4.312 1 89 140 ASP B O 1
ATOM 3192 N N . LEU B 1 141 ? 4.387 2.971 -3.326 1 94.5 141 LEU B N 1
ATOM 3193 C CA . LEU B 1 141 ? 3.332 2.594 -2.393 1 94.5 141 LEU B CA 1
ATOM 3194 C C . LEU B 1 141 ? 2.145 3.545 -2.502 1 94.5 141 LEU B C 1
ATOM 3196 O O . LEU B 1 141 ? 2.324 4.762 -2.562 1 94.5 141 LEU B O 1
ATOM 3200 N N . TYR B 1 142 ? 1.022 2.955 -2.611 1 95.62 142 TYR B N 1
ATOM 3201 C CA . TYR B 1 142 ? -0.258 3.652 -2.643 1 95.62 142 TYR B CA 1
ATOM 3202 C C . TYR B 1 142 ? -1.316 2.885 -1.859 1 95.62 142 TYR B C 1
ATOM 3204 O O . TYR B 1 142 ? -1.418 1.661 -1.978 1 95.62 142 TYR B O 1
ATOM 3212 N N . PHE B 1 143 ? -2.014 3.635 -0.989 1 95.88 143 PHE B N 1
ATOM 3213 C CA . PHE B 1 143 ? -3.191 3.016 -0.393 1 95.88 143 PHE B CA 1
ATOM 3214 C C . PHE B 1 143 ? -4.223 4.07 -0.013 1 95.88 143 PHE B C 1
ATOM 3216 O O . PHE B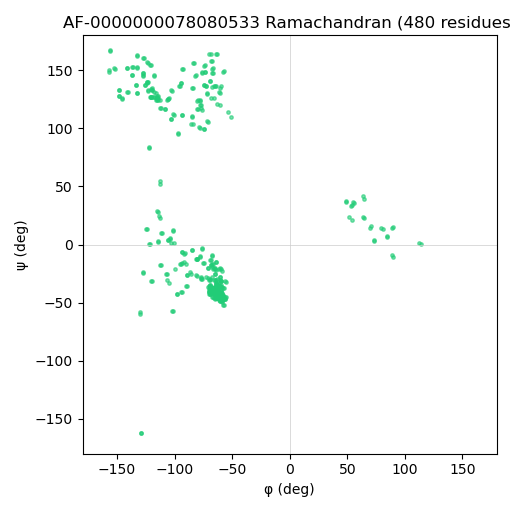 1 143 ? -3.877 5.223 0.242 1 95.88 143 PHE B O 1
ATOM 3223 N N . LYS B 1 144 ? -5.441 3.607 -0.037 1 94.75 144 LYS B N 1
ATOM 3224 C CA . LYS B 1 144 ? -6.566 4.48 0.287 1 94.75 144 LYS B CA 1
ATOM 3225 C C . LYS B 1 144 ? -7.699 3.697 0.938 1 94.75 144 LYS B C 1
ATOM 3227 O O . LYS B 1 144 ? -7.992 2.566 0.54 1 94.75 144 LYS B O 1
ATOM 3232 N N . ASN B 1 145 ? -8.195 4.215 1.982 1 92.56 145 ASN B N 1
ATOM 3233 C CA . ASN B 1 145 ? -9.469 3.744 2.521 1 92.56 145 ASN B CA 1
ATOM 3234 C C . ASN B 1 145 ? -10.43 4.902 2.773 1 92.56 145 ASN B C 1
ATOM 3236 O O . ASN B 1 145 ? -10.305 5.965 2.166 1 92.56 145 ASN B O 1
ATOM 3240 N N . ASN B 1 146 ? -11.406 4.699 3.531 1 88.19 146 ASN B N 1
ATOM 3241 C CA . ASN B 1 146 ? -12.43 5.727 3.719 1 88.19 146 ASN B CA 1
ATOM 3242 C C . ASN B 1 146 ? -11.867 6.945 4.441 1 88.19 146 ASN B C 1
ATOM 3244 O O . ASN B 1 146 ? -12.375 8.062 4.27 1 88.19 146 ASN B O 1
ATOM 3248 N N . LYS B 1 147 ? -10.688 6.781 5.098 1 90.12 147 LYS B N 1
ATOM 3249 C CA . LYS B 1 147 ? -10.219 7.855 5.969 1 90.12 147 LYS B CA 1
ATOM 3250 C C . LYS B 1 147 ? -8.867 8.383 5.5 1 90.12 147 LYS B C 1
ATOM 3252 O O . LYS B 1 147 ? -8.578 9.578 5.633 1 90.12 147 LYS B O 1
ATOM 3257 N N . ILE B 1 148 ? -8.148 7.473 4.945 1 94.12 148 ILE B N 1
ATOM 3258 C CA . ILE B 1 148 ? -6.758 7.867 4.73 1 94.12 148 ILE B CA 1
ATOM 3259 C C . ILE B 1 148 ? -6.383 7.652 3.264 1 94.12 148 ILE B C 1
ATOM 3261 O O . ILE B 1 148 ? -7.074 6.938 2.537 1 94.12 148 ILE B O 1
ATOM 3265 N N . LEU B 1 149 ? -5.371 8.305 2.875 1 96.69 149 LEU B N 1
ATOM 3266 C CA . LEU B 1 149 ? -4.734 8.172 1.569 1 96.69 149 LEU B CA 1
ATOM 3267 C C . LEU B 1 149 ? -3.225 8.367 1.677 1 96.69 149 LEU B C 1
ATOM 3269 O O . LEU B 1 149 ? -2.762 9.32 2.318 1 96.69 149 LEU B O 1
ATOM 3273 N N . TYR B 1 150 ? -2.457 7.453 1.214 1 97.75 150 TYR B N 1
ATOM 3274 C CA . TYR B 1 150 ? -1.027 7.637 0.991 1 97.75 150 TYR B CA 1
ATOM 3275 C C . TYR B 1 150 ? -0.698 7.598 -0.497 1 97.75 150 TYR B C 1
ATOM 3277 O O . TYR B 1 150 ? -0.958 6.602 -1.172 1 97.75 150 TYR B O 1
ATOM 3285 N N . LYS B 1 151 ? -0.199 8.727 -0.931 1 96.56 151 LYS B N 1
ATOM 3286 C CA . LYS B 1 151 ? 0.111 8.867 -2.35 1 96.56 151 LYS B CA 1
ATOM 3287 C C . LYS B 1 151 ? 1.3 9.805 -2.559 1 96.56 151 LYS B C 1
ATOM 3289 O O . LYS B 1 151 ? 1.341 10.898 -1.995 1 96.56 151 LYS B O 1
ATOM 3294 N N . ASN B 1 152 ? 2.285 9.344 -3.297 1 96.06 152 ASN B N 1
ATOM 3295 C CA . ASN B 1 152 ? 3.42 10.164 -3.701 1 96.06 152 ASN B CA 1
ATOM 3296 C C . ASN B 1 152 ? 4.113 10.789 -2.498 1 96.06 152 ASN B C 1
ATOM 3298 O O . ASN B 1 152 ? 4.469 11.969 -2.525 1 96.06 152 ASN B O 1
ATOM 3302 N N . GLY B 1 153 ? 4.164 10.031 -1.438 1 97.56 153 GLY B N 1
ATOM 3303 C CA . GLY B 1 153 ? 4.93 10.469 -0.28 1 97.56 153 GLY B CA 1
ATOM 3304 C C . GLY B 1 153 ? 4.148 11.391 0.637 1 97.56 153 GLY B C 1
ATOM 3305 O O . GLY B 1 153 ? 4.707 11.961 1.572 1 97.56 153 GLY B O 1
ATOM 3306 N N . VAL B 1 154 ? 2.846 11.57 0.366 1 98.25 154 VAL B N 1
ATOM 3307 C CA . VAL B 1 154 ? 1.983 12.391 1.21 1 98.25 154 VAL B CA 1
ATOM 3308 C C . VAL B 1 154 ? 0.908 11.516 1.854 1 98.25 154 VAL B C 1
ATOM 3310 O O . VAL B 1 154 ? 0.217 10.766 1.164 1 98.25 154 VAL B O 1
ATOM 3313 N N . TYR B 1 155 ? 0.804 11.617 3.133 1 98.19 155 TYR B N 1
ATOM 3314 C CA . TYR B 1 155 ? -0.176 10.891 3.932 1 98.19 155 TYR B CA 1
ATOM 3315 C C . TYR B 1 155 ? -1.323 11.805 4.352 1 98.19 155 TYR B C 1
ATOM 3317 O O . TYR B 1 155 ? -1.149 12.68 5.199 1 98.19 155 TYR B O 1
ATOM 3325 N N . PHE B 1 156 ? -2.459 11.602 3.764 1 97.5 156 PHE B N 1
ATOM 3326 C CA . PHE B 1 156 ? -3.67 12.297 4.184 1 97.5 156 PHE B CA 1
ATOM 3327 C C . PHE B 1 156 ? -4.336 11.57 5.344 1 97.5 156 PHE B C 1
ATOM 3329 O O . PHE B 1 156 ? -4.879 10.477 5.168 1 97.5 156 PHE B O 1
ATOM 3336 N N . ALA B 1 157 ? -4.281 12.18 6.48 1 94.06 157 ALA B N 1
ATOM 3337 C CA . ALA B 1 157 ? -4.695 11.555 7.734 1 94.06 157 ALA B CA 1
ATOM 3338 C C . ALA B 1 157 ? -5.945 12.227 8.297 1 94.06 157 ALA B C 1
ATOM 3340 O O . ALA B 1 157 ? -5.992 12.57 9.484 1 94.06 157 ALA B O 1
ATOM 3341 N N . THR B 1 158 ? -6.922 12.336 7.527 1 84.94 158 THR B N 1
ATOM 3342 C CA . THR B 1 158 ? -8.102 13.07 7.98 1 84.94 158 THR B CA 1
ATOM 3343 C C . THR B 1 158 ? -8.781 12.336 9.133 1 84.94 158 THR B C 1
ATOM 3345 O O . THR B 1 158 ? -9.117 11.156 9.008 1 84.94 158 THR B O 1
ATOM 3348 N N . GLY B 1 159 ? -8.977 13.062 10.234 1 81.75 159 GLY B N 1
ATOM 3349 C CA . GLY B 1 159 ? -9.734 12.539 11.359 1 81.75 159 GLY B CA 1
ATOM 3350 C C . GLY B 1 159 ? -8.977 11.484 12.148 1 81.75 159 GLY B C 1
ATOM 3351 O O . GLY B 1 159 ? -9.547 10.82 13.016 1 81.75 159 GLY B O 1
ATOM 3352 N N . THR B 1 160 ? -7.758 11.211 11.805 1 87.56 160 THR B N 1
ATOM 3353 C CA . THR B 1 160 ? -6.926 10.242 12.508 1 87.56 160 THR B CA 1
ATOM 3354 C C . THR B 1 160 ? -5.699 10.922 13.109 1 87.56 160 THR B C 1
ATOM 3356 O O . THR B 1 160 ? -5.188 11.891 12.555 1 87.56 160 THR B O 1
ATOM 3359 N N . LYS B 1 161 ? -5.312 10.453 14.227 1 93.62 161 LYS B N 1
ATOM 3360 C CA . LYS B 1 161 ? -4.109 10.984 14.859 1 93.62 161 LYS B CA 1
ATOM 3361 C C . LYS B 1 161 ? -2.865 10.664 14.039 1 93.62 161 LYS B C 1
ATOM 3363 O O . LYS B 1 161 ? -2.695 9.531 13.578 1 93.62 161 LYS B O 1
ATOM 3368 N N . LYS B 1 162 ? -2.025 11.594 13.883 1 95.94 162 LYS B N 1
ATOM 3369 C CA . LYS B 1 162 ? -0.841 11.422 13.047 1 95.94 162 LYS B CA 1
ATOM 3370 C C . LYS B 1 162 ? 0.078 10.344 13.617 1 95.94 162 LYS B C 1
ATOM 3372 O O . LYS B 1 162 ? 0.712 9.602 12.867 1 95.94 162 LYS B O 1
ATOM 3377 N N . GLY B 1 163 ? 0.085 10.266 14.961 1 96.31 163 GLY B N 1
ATOM 3378 C CA . GLY B 1 163 ? 0.906 9.234 15.57 1 96.31 163 GLY B CA 1
ATOM 3379 C C . GLY B 1 163 ? 0.514 7.832 15.133 1 96.31 163 GLY B C 1
ATOM 3380 O O . GLY B 1 163 ? 1.378 6.996 14.859 1 96.31 163 GLY B O 1
ATOM 3381 N N . GLU B 1 164 ? -0.764 7.586 15.086 1 95.31 164 GLU B N 1
ATOM 3382 C CA . GLU B 1 164 ? -1.275 6.289 14.648 1 95.31 164 GLU B CA 1
ATOM 3383 C C . GLU B 1 164 ? -0.965 6.035 13.18 1 95.31 164 GLU B C 1
ATOM 3385 O O . GLU B 1 164 ? -0.566 4.934 12.797 1 95.31 164 GLU B O 1
ATOM 3390 N N . CYS B 1 165 ? -1.146 7.062 12.406 1 96.94 165 CYS B N 1
ATOM 3391 C CA . CYS B 1 165 ? -0.863 6.957 10.977 1 96.94 165 CYS B CA 1
ATOM 3392 C C . CYS B 1 165 ? 0.606 6.641 10.734 1 96.94 165 CYS B C 1
ATOM 3394 O O . CYS B 1 165 ? 0.932 5.789 9.906 1 96.94 165 CYS B O 1
ATOM 3396 N N . ILE B 1 166 ? 1.451 7.281 11.438 1 97.56 166 ILE B N 1
ATOM 3397 C CA . ILE B 1 166 ? 2.891 7.082 11.297 1 97.56 166 ILE B CA 1
ATOM 3398 C C . ILE B 1 166 ? 3.256 5.652 11.688 1 97.56 166 ILE B C 1
ATOM 3400 O O . ILE B 1 166 ? 3.998 4.977 10.977 1 97.56 166 ILE B O 1
ATOM 3404 N N . GLU B 1 167 ? 2.707 5.227 12.773 1 96.31 167 GLU B N 1
ATOM 3405 C CA . GLU B 1 167 ? 2.984 3.863 13.219 1 96.31 167 GLU B CA 1
ATOM 3406 C C . GLU B 1 167 ? 2.574 2.842 12.164 1 96.31 167 GLU B C 1
ATOM 3408 O O . GLU B 1 167 ? 3.334 1.923 11.852 1 96.31 167 GLU B O 1
ATOM 3413 N N . ASN B 1 168 ? 1.381 2.992 11.68 1 95.81 168 ASN B N 1
ATOM 3414 C CA . ASN B 1 168 ? 0.891 2.088 10.641 1 95.81 168 ASN B CA 1
ATOM 3415 C C . ASN B 1 168 ? 1.785 2.111 9.406 1 95.81 168 ASN B C 1
ATOM 3417 O O . ASN B 1 168 ? 2.117 1.062 8.852 1 95.81 168 ASN B O 1
ATOM 3421 N N . LEU B 1 169 ? 2.156 3.285 8.984 1 97 169 LEU B N 1
ATOM 3422 C CA . LEU B 1 169 ? 3.006 3.416 7.809 1 97 169 LEU B CA 1
ATOM 3423 C C . LEU B 1 169 ? 4.352 2.73 8.023 1 97 169 LEU B C 1
ATOM 3425 O O . LEU B 1 169 ? 4.859 2.055 7.129 1 97 169 LEU B O 1
ATOM 3429 N N . LEU B 1 170 ? 4.93 2.906 9.188 1 97.12 170 LEU B N 1
ATOM 3430 C CA . LEU B 1 170 ? 6.211 2.289 9.5 1 97.12 170 LEU B CA 1
ATOM 3431 C C . LEU B 1 170 ? 6.125 0.77 9.398 1 97.12 170 LEU B C 1
ATOM 3433 O O . LEU B 1 170 ? 7.043 0.127 8.883 1 97.12 170 LEU B O 1
ATOM 3437 N N . GLN B 1 171 ? 5.043 0.248 9.844 1 96.25 171 GLN B N 1
ATOM 3438 C CA . GLN B 1 171 ? 4.855 -1.195 9.742 1 96.25 171 GLN B CA 1
ATOM 3439 C C . GLN B 1 171 ? 4.727 -1.63 8.281 1 96.25 171 GLN B C 1
ATOM 3441 O O . GLN B 1 171 ? 5.316 -2.631 7.875 1 96.25 171 GLN B O 1
ATOM 3446 N N . ILE B 1 172 ? 4.047 -0.915 7.582 1 96.5 172 ILE B N 1
ATOM 3447 C CA . ILE B 1 172 ? 3.793 -1.239 6.18 1 96.5 172 ILE B CA 1
ATOM 3448 C C . ILE B 1 172 ? 5.102 -1.185 5.395 1 96.5 172 ILE B C 1
ATOM 3450 O O . ILE B 1 172 ? 5.414 -2.105 4.633 1 96.5 172 ILE B O 1
ATOM 3454 N N . ILE B 1 173 ? 5.848 -0.129 5.609 1 96.19 173 ILE B N 1
ATOM 3455 C CA . ILE B 1 173 ? 7.062 0.023 4.82 1 96.19 173 ILE B CA 1
ATOM 3456 C C . ILE B 1 173 ? 8.086 -1.033 5.234 1 96.19 173 ILE B C 1
ATOM 3458 O O . ILE B 1 173 ? 8.898 -1.476 4.418 1 96.19 173 ILE B O 1
ATOM 3462 N N . LYS B 1 174 ? 8.055 -1.42 6.457 1 95.12 174 LYS B N 1
ATOM 3463 C CA . LYS B 1 174 ? 8.898 -2.529 6.891 1 95.12 174 LYS B CA 1
ATOM 3464 C C . LYS B 1 174 ? 8.547 -3.812 6.141 1 95.12 174 LYS B C 1
ATOM 3466 O O . LYS B 1 174 ? 9.438 -4.508 5.641 1 95.12 174 LYS B O 1
ATOM 3471 N N . LEU B 1 175 ? 7.297 -4.055 6.023 1 94.44 175 LEU B N 1
ATOM 3472 C CA . LEU B 1 175 ? 6.809 -5.281 5.406 1 94.44 175 LEU B CA 1
ATOM 3473 C C . LEU B 1 175 ? 7.098 -5.289 3.91 1 94.44 175 LEU B C 1
ATOM 3475 O O . LEU B 1 175 ? 7.43 -6.336 3.344 1 94.44 175 LEU B O 1
ATOM 3479 N N . ILE B 1 176 ? 7.039 -4.152 3.299 1 93.44 176 ILE B N 1
ATOM 3480 C CA . ILE B 1 176 ? 7.121 -4.09 1.843 1 93.44 176 ILE B CA 1
ATOM 3481 C C . ILE B 1 176 ? 8.562 -3.844 1.417 1 93.44 176 ILE B C 1
ATOM 3483 O O . ILE B 1 176 ? 9.055 -4.469 0.475 1 93.44 176 ILE B O 1
ATOM 3487 N N . PHE B 1 177 ? 9.234 -2.963 2.164 1 93.75 177 PHE B N 1
ATOM 3488 C CA . PHE B 1 177 ? 10.531 -2.486 1.677 1 93.75 177 PHE B CA 1
ATOM 3489 C C . PHE B 1 177 ? 11.656 -2.941 2.596 1 93.75 177 PHE B C 1
ATOM 3491 O O . PHE B 1 177 ? 12.812 -2.578 2.391 1 93.75 177 PHE B O 1
ATOM 3498 N N . ASP B 1 178 ? 11.328 -3.654 3.562 1 92.44 178 ASP B N 1
ATOM 3499 C CA . ASP B 1 178 ? 12.32 -4.07 4.555 1 92.44 178 ASP B CA 1
ATOM 3500 C C . ASP B 1 178 ? 13.055 -2.867 5.141 1 92.44 178 ASP B C 1
ATOM 3502 O O . ASP B 1 178 ? 14.273 -2.896 5.309 1 92.44 178 ASP B O 1
ATOM 3506 N N . PHE B 1 179 ? 12.336 -1.75 5.266 1 94.19 179 PHE B N 1
ATOM 3507 C CA . PHE B 1 179 ? 12.859 -0.54 5.891 1 94.19 179 PHE B CA 1
ATOM 3508 C C . PHE B 1 179 ? 12.344 -0.408 7.32 1 94.19 179 PHE B C 1
ATOM 3510 O O . PHE B 1 179 ? 11.148 -0.201 7.539 1 94.19 179 PHE B O 1
ATOM 3517 N N . ASP B 1 180 ? 13.242 -0.543 8.258 1 94.56 180 ASP B N 1
ATOM 3518 C CA . ASP B 1 180 ? 12.953 -0.485 9.688 1 94.56 180 ASP B CA 1
ATOM 3519 C C . ASP B 1 180 ? 13.766 0.611 10.367 1 94.56 180 ASP B C 1
ATOM 3521 O O . ASP B 1 180 ? 14.805 0.335 10.969 1 94.56 180 ASP B O 1
ATOM 3525 N N . PRO B 1 181 ? 13.25 1.808 10.281 1 96.25 181 PRO B N 1
ATOM 3526 C CA . PRO B 1 181 ? 14.055 2.912 10.805 1 96.25 181 PRO B CA 1
ATOM 3527 C C . PRO B 1 181 ? 14.227 2.85 12.32 1 96.25 181 PRO B C 1
ATOM 3529 O O . PRO B 1 181 ? 13.312 2.434 13.031 1 96.25 181 PRO B O 1
ATOM 3532 N N . GLU B 1 182 ? 15.352 3.316 12.742 1 96.69 182 GLU B N 1
ATOM 3533 C CA . GLU B 1 182 ? 15.648 3.436 14.164 1 96.69 182 GLU B CA 1
ATOM 3534 C C . GLU B 1 182 ? 15.195 4.785 14.711 1 96.69 182 GLU B C 1
ATOM 3536 O O . GLU B 1 182 ? 14.945 4.922 15.914 1 96.69 182 GLU B O 1
ATOM 3541 N N . ASN B 1 183 ? 15.164 5.746 13.758 1 97.06 183 ASN B N 1
ATOM 3542 C CA . ASN B 1 183 ? 14.82 7.109 14.148 1 97.06 183 ASN B CA 1
ATOM 3543 C C . ASN B 1 183 ? 13.672 7.66 13.32 1 97.06 183 ASN B C 1
ATOM 3545 O O . ASN B 1 183 ? 13.609 7.438 12.109 1 97.06 183 ASN B O 1
ATOM 3549 N N . ILE B 1 184 ? 12.789 8.32 14 1 97.62 184 ILE B N 1
ATOM 3550 C CA . ILE B 1 184 ? 11.805 9.133 13.289 1 97.62 184 ILE B CA 1
ATOM 3551 C C . ILE B 1 184 ? 11.883 10.578 13.789 1 97.62 184 ILE B C 1
ATOM 3553 O O . ILE B 1 184 ? 12.156 10.82 14.969 1 97.62 184 ILE B O 1
ATOM 3557 N N . VAL B 1 185 ? 11.789 11.492 12.914 1 98.31 185 VAL B N 1
ATOM 3558 C CA . VAL B 1 185 ? 11.688 12.914 13.234 1 98.31 185 VAL B CA 1
ATOM 3559 C C . VAL B 1 185 ? 10.359 13.469 12.727 1 98.31 185 VAL B C 1
ATOM 3561 O O . VAL B 1 185 ? 9.984 13.234 11.578 1 98.31 185 VAL B O 1
ATOM 3564 N N . PHE B 1 186 ? 9.68 14.078 13.641 1 98.56 186 PHE B N 1
ATOM 3565 C CA . PHE B 1 186 ? 8.375 14.625 13.312 1 98.56 186 PHE B CA 1
ATOM 3566 C C . PHE B 1 186 ? 8.336 16.125 13.562 1 98.56 186 PHE B C 1
ATOM 3568 O O . PHE B 1 186 ? 8.727 16.594 14.633 1 98.56 186 PHE B O 1
ATOM 3575 N N . ILE B 1 187 ? 7.918 16.859 12.5 1 98.56 187 ILE B N 1
ATOM 3576 C CA . ILE B 1 187 ? 7.824 18.312 12.602 1 98.56 187 ILE B CA 1
ATOM 3577 C C . ILE B 1 187 ? 6.387 18.766 12.336 1 98.56 187 ILE B C 1
ATOM 3579 O O . ILE B 1 187 ? 5.812 18.438 11.289 1 98.56 187 ILE B O 1
ATOM 3583 N N . ASP B 1 188 ? 5.824 19.516 13.211 1 98 188 ASP B N 1
ATOM 3584 C CA . ASP B 1 188 ? 4.43 19.938 13.148 1 98 188 ASP B CA 1
ATOM 3585 C C . ASP B 1 188 ? 4.207 21.219 13.953 1 98 188 ASP B C 1
ATOM 3587 O O . ASP B 1 188 ? 4.863 21.438 14.977 1 98 188 ASP B O 1
ATOM 3591 N N . ASP B 1 189 ? 3.291 22.031 13.539 1 96.81 189 ASP B N 1
ATOM 3592 C CA . ASP B 1 189 ? 3 23.266 14.273 1 96.81 189 ASP B CA 1
ATOM 3593 C C . ASP B 1 189 ? 2.002 23 15.398 1 96.81 189 ASP B C 1
ATOM 3595 O O . ASP B 1 189 ? 1.909 23.797 16.344 1 96.81 189 ASP B O 1
ATOM 3599 N N . SER B 1 190 ? 1.188 21.969 15.273 1 94.69 190 SER B N 1
ATOM 3600 C CA . SER B 1 190 ? 0.171 21.641 16.266 1 94.69 190 SER B CA 1
ATOM 3601 C C . SER B 1 190 ? 0.788 20.984 17.5 1 94.69 190 SER B C 1
ATOM 3603 O O . SER B 1 190 ? 1.299 19.859 17.406 1 94.69 190 SER B O 1
ATOM 3605 N N . THR B 1 191 ? 0.674 21.656 18.625 1 94.81 191 THR B N 1
ATOM 3606 C CA . THR B 1 191 ? 1.163 21.078 19.875 1 94.81 191 THR B CA 1
ATOM 3607 C C . THR B 1 191 ? 0.444 19.766 20.188 1 94.81 191 THR B C 1
ATOM 3609 O O . THR B 1 191 ? 1.054 18.828 20.688 1 94.81 191 THR B O 1
ATOM 3612 N N . HIS B 1 192 ? -0.765 19.766 19.844 1 93.31 192 HIS B N 1
ATOM 3613 C CA . HIS B 1 192 ? -1.572 18.578 20.094 1 93.31 192 HIS B CA 1
ATOM 3614 C C . HIS B 1 192 ? -1.027 17.375 19.328 1 93.31 192 HIS B C 1
ATOM 3616 O O . HIS B 1 192 ? -0.864 16.297 19.891 1 93.31 192 HIS B O 1
ATOM 3622 N N . GLU B 1 193 ? -0.719 17.562 18.078 1 94.81 193 GLU B N 1
ATOM 3623 C CA . GLU B 1 193 ? -0.209 16.469 17.25 1 94.81 193 GLU B CA 1
ATOM 3624 C C . GLU B 1 193 ? 1.202 16.062 17.688 1 94.81 193 GLU B C 1
ATOM 3626 O O . GLU B 1 193 ? 1.562 14.891 17.641 1 94.81 193 GLU B O 1
ATOM 3631 N N . CYS B 1 194 ? 1.973 17.047 18.062 1 97.5 194 CYS B N 1
ATOM 3632 C CA . CYS B 1 194 ? 3.303 16.75 18.578 1 97.5 194 CYS B CA 1
ATOM 3633 C C . CYS B 1 194 ? 3.219 15.859 19.812 1 97.5 194 CYS B C 1
ATOM 3635 O O . CYS B 1 194 ? 3.943 14.867 19.906 1 97.5 194 CYS B O 1
ATOM 3637 N N . ASN B 1 195 ? 2.32 16.203 20.672 1 96.25 195 ASN B N 1
ATOM 3638 C CA . ASN B 1 195 ? 2.117 15.391 21.875 1 96.25 195 ASN B CA 1
ATOM 3639 C C . ASN B 1 195 ? 1.638 13.984 21.516 1 96.25 195 ASN B C 1
ATOM 3641 O O . ASN B 1 195 ? 2.068 13.008 22.125 1 96.25 195 ASN B O 1
ATOM 3645 N N . ASN B 1 196 ? 0.777 13.914 20.609 1 95.19 196 ASN B N 1
ATOM 3646 C CA . ASN B 1 196 ? 0.252 12.633 20.156 1 95.19 196 ASN B CA 1
ATOM 3647 C C . ASN B 1 196 ? 1.361 11.727 19.625 1 95.19 196 ASN B C 1
ATOM 3649 O O . ASN B 1 196 ? 1.442 10.555 20.016 1 95.19 196 ASN B O 1
ATOM 3653 N N . VAL B 1 197 ? 2.166 12.258 18.812 1 96.94 197 VAL B N 1
ATOM 3654 C CA . VAL B 1 197 ? 3.25 11.477 18.219 1 96.94 197 VAL B CA 1
ATOM 3655 C C . VAL B 1 197 ? 4.254 11.086 19.312 1 96.94 197 VAL B C 1
ATOM 3657 O O . VAL B 1 197 ? 4.691 9.938 19.375 1 96.94 197 VAL B O 1
ATOM 3660 N N . ALA B 1 198 ? 4.59 12.039 20.125 1 96.31 198 ALA B N 1
ATOM 3661 C CA . ALA B 1 198 ? 5.535 11.766 21.203 1 96.31 198 ALA B CA 1
ATOM 3662 C C . ALA B 1 198 ? 5.023 10.641 22.109 1 96.31 198 ALA B C 1
ATOM 3664 O O . ALA B 1 198 ? 5.777 9.734 22.469 1 96.31 198 ALA B O 1
ATOM 3665 N N . SER B 1 199 ? 3.801 10.703 22.453 1 94.81 199 SER B N 1
ATOM 3666 C CA . SER B 1 199 ? 3.197 9.711 23.328 1 94.81 199 SER B CA 1
ATOM 3667 C C . SER B 1 199 ? 3.146 8.344 22.656 1 94.81 199 SER B C 1
ATOM 3669 O O . SER B 1 199 ? 3.4 7.316 23.297 1 94.81 199 SER B O 1
ATOM 3671 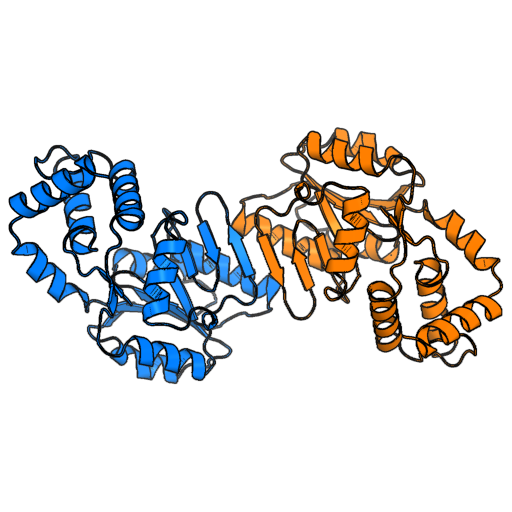N N . LYS B 1 200 ? 2.799 8.352 21.406 1 94.44 200 LYS B N 1
ATOM 3672 C CA . LYS B 1 200 ? 2.68 7.113 20.641 1 94.44 200 LYS B CA 1
ATOM 3673 C C . LYS B 1 200 ? 4 6.352 20.609 1 94.44 200 LYS B C 1
ATOM 3675 O O . LYS B 1 200 ? 4.016 5.121 20.672 1 94.44 200 LYS B O 1
ATOM 3680 N N . PHE B 1 201 ? 5.082 7.094 20.641 1 95.56 201 PHE B N 1
ATOM 3681 C CA . PHE B 1 201 ? 6.363 6.441 20.391 1 95.56 201 PHE B CA 1
ATOM 3682 C C . PHE B 1 201 ? 7.207 6.43 21.672 1 95.56 201 PHE B C 1
ATOM 3684 O O . PHE B 1 201 ? 8.398 6.1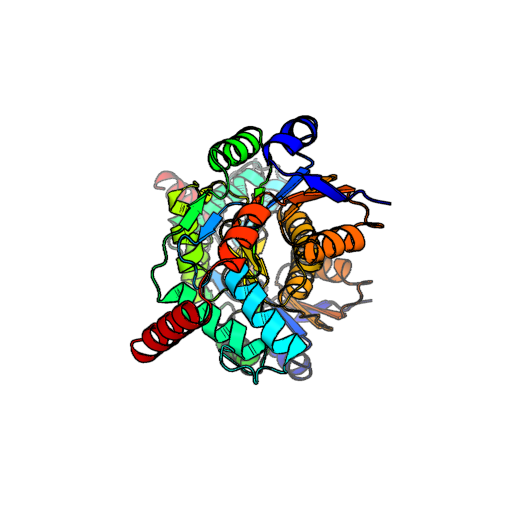25 21.625 1 95.56 201 PHE B O 1
ATOM 3691 N N . LYS B 1 202 ? 6.691 6.773 22.75 1 89.69 202 LYS B N 1
ATOM 3692 C CA . LYS B 1 202 ? 7.406 6.809 24.031 1 89.69 202 LYS B CA 1
ATOM 3693 C C . LYS B 1 202 ? 7.973 5.438 24.375 1 89.69 202 LYS B C 1
ATOM 3695 O O . LYS B 1 202 ? 9.133 5.324 24.781 1 89.69 202 LYS B O 1
ATOM 3700 N N . GLU B 1 203 ? 7.227 4.398 24.203 1 83.38 203 GLU B N 1
ATOM 3701 C CA . GLU B 1 203 ? 7.691 3.055 24.531 1 83.38 203 GLU B CA 1
ATOM 3702 C C . GLU B 1 203 ? 7.816 2.186 23.297 1 83.38 203 GLU B C 1
ATOM 3704 O O . GLU B 1 203 ? 7.789 0.956 23.375 1 83.38 203 GLU B O 1
ATOM 3709 N N . HIS B 1 204 ? 8.039 2.891 22.328 1 79.19 204 HIS B N 1
ATOM 3710 C CA . HIS B 1 204 ? 8.164 2.189 21.062 1 79.19 204 HIS B CA 1
ATOM 3711 C C . HIS B 1 204 ? 9.625 1.84 20.766 1 79.19 204 HIS B C 1
ATOM 3713 O O . HIS B 1 204 ? 10.539 2.43 21.344 1 79.19 204 HIS B O 1
ATOM 3719 N N . GLY B 1 205 ? 9.945 0.916 20.141 1 82.38 205 GLY B N 1
ATOM 3720 C CA . GLY B 1 205 ? 11.289 0.511 19.75 1 82.38 205 GLY B CA 1
ATOM 3721 C C . GLY B 1 205 ? 11.992 1.536 18.891 1 82.38 205 GLY B C 1
ATOM 3722 O O . GLY B 1 205 ? 13.227 1.553 18.812 1 82.38 205 GLY B O 1
ATOM 3723 N N . VAL B 1 206 ? 11.32 2.422 18.266 1 92.81 206 VAL B N 1
ATOM 3724 C CA . VAL B 1 206 ? 11.883 3.459 17.406 1 92.81 206 VAL B CA 1
ATOM 3725 C C . VAL B 1 206 ? 12.039 4.754 18.203 1 92.81 206 VAL B C 1
ATOM 3727 O O . VAL B 1 206 ? 11.156 5.125 18.984 1 92.81 206 VAL B O 1
ATOM 3730 N N . LYS B 1 207 ? 13.164 5.457 18.062 1 94.44 207 LYS B N 1
ATOM 3731 C CA . LYS B 1 207 ? 13.406 6.746 18.703 1 94.44 207 LYS B CA 1
ATOM 3732 C C . LYS B 1 207 ? 12.734 7.879 17.922 1 94.44 207 LYS B C 1
ATOM 3734 O O . LYS B 1 207 ? 13.023 8.094 16.75 1 94.44 207 LYS B O 1
ATOM 3739 N N . ALA B 1 208 ? 11.93 8.547 18.672 1 96.5 208 ALA B N 1
ATOM 3740 C CA . ALA B 1 208 ? 11.203 9.633 18.016 1 96.5 208 ALA B CA 1
ATOM 3741 C C . ALA B 1 208 ? 11.641 10.992 18.547 1 96.5 208 ALA B C 1
ATOM 3743 O O . ALA B 1 208 ? 11.68 11.195 19.766 1 96.5 208 ALA B O 1
ATOM 3744 N N . LYS B 1 209 ? 12.055 11.82 17.672 1 97.69 209 LYS B N 1
ATOM 3745 C CA . LYS B 1 209 ? 12.242 13.234 17.969 1 97.69 209 LYS B CA 1
ATOM 3746 C C . LYS B 1 209 ? 11.133 14.086 17.359 1 97.69 209 LYS B C 1
ATOM 3748 O O . LYS B 1 209 ? 10.867 14 16.172 1 97.69 209 LYS B O 1
ATOM 3753 N N . VAL B 1 210 ? 10.516 14.859 18.219 1 98.31 210 VAL B N 1
ATOM 3754 C CA . VAL B 1 210 ? 9.391 15.68 17.766 1 98.31 210 VAL B CA 1
ATOM 3755 C C . VAL B 1 210 ? 9.75 17.156 17.891 1 98.31 210 VAL B C 1
ATOM 3757 O O . VAL B 1 210 ? 10.195 17.609 18.953 1 98.31 210 VAL B O 1
ATOM 3760 N N . PHE B 1 211 ? 9.609 17.875 16.828 1 98.5 211 PHE B N 1
ATOM 3761 C CA . PHE B 1 211 ? 9.797 19.328 16.828 1 98.5 211 PHE B CA 1
ATOM 3762 C C . PHE B 1 211 ? 8.461 20.047 16.672 1 98.5 211 PHE B C 1
ATOM 3764 O O . PHE B 1 211 ? 7.758 19.859 15.688 1 98.5 211 PHE B O 1
ATOM 3771 N N . ASN B 1 212 ? 8.164 20.75 17.688 1 98.5 212 ASN B N 1
ATOM 3772 C CA . ASN B 1 212 ? 7.02 21.656 17.625 1 98.5 212 ASN B CA 1
ATOM 3773 C C . ASN B 1 212 ? 7.398 23 17 1 98.5 212 ASN B C 1
ATOM 3775 O O . ASN B 1 212 ? 8.055 23.828 17.641 1 98.5 212 ASN B O 1
ATOM 3779 N N . TYR B 1 213 ? 7.008 23.172 15.758 1 98.06 213 TYR B N 1
ATOM 3780 C CA . TYR B 1 213 ? 7.441 24.297 14.938 1 98.06 213 TYR B CA 1
ATOM 3781 C C . TYR B 1 213 ? 6.438 25.438 15.016 1 98.06 213 TYR B C 1
ATOM 3783 O O . TYR B 1 213 ? 5.418 25.422 14.32 1 98.06 213 TYR B O 1
ATOM 3791 N N . LEU B 1 214 ? 6.82 26.531 15.641 1 96.56 214 LEU B N 1
ATOM 3792 C CA . LEU B 1 214 ? 5.859 27.578 15.992 1 96.56 214 LEU B CA 1
ATOM 3793 C C . LEU B 1 214 ? 6.129 28.844 15.203 1 96.56 214 LEU B C 1
ATOM 3795 O O . LEU B 1 214 ? 5.75 29.938 15.625 1 96.56 214 LEU B O 1
ATOM 3799 N N . HIS B 1 215 ? 6.77 28.703 14.094 1 96.12 215 HIS B N 1
ATOM 3800 C CA . HIS B 1 215 ? 7.047 29.844 13.227 1 96.12 215 HIS B CA 1
ATOM 3801 C C . HIS B 1 215 ? 5.762 30.578 12.859 1 96.12 215 HIS B C 1
ATOM 3803 O O . HIS B 1 215 ? 5.762 31.812 12.711 1 96.12 215 HIS B O 1
ATOM 3809 N N . GLY B 1 216 ? 4.668 29.859 12.742 1 94.56 216 GLY B N 1
ATOM 3810 C CA . GLY B 1 216 ? 3.404 30.406 12.273 1 94.56 216 GLY B CA 1
ATOM 3811 C C . GLY B 1 216 ? 2.691 31.234 13.328 1 94.56 216 GLY B C 1
ATOM 3812 O O . GLY B 1 216 ? 1.68 31.875 13.039 1 94.56 216 GLY B O 1
ATOM 3813 N N . LEU B 1 217 ? 3.215 31.328 14.523 1 92.75 217 LEU B N 1
ATOM 3814 C CA . LEU B 1 217 ? 2.572 32.062 15.602 1 92.75 217 LEU B CA 1
ATOM 3815 C C . LEU B 1 217 ? 2.422 33.531 15.227 1 92.75 217 LEU B C 1
ATOM 3817 O O . LEU B 1 217 ? 1.457 34.188 15.641 1 92.75 217 LEU B O 1
ATOM 3821 N N . LYS B 1 218 ? 3.342 34.094 14.508 1 93.38 218 LYS B N 1
ATOM 3822 C CA . LYS B 1 218 ? 3.271 35.469 14.094 1 93.38 218 LYS B CA 1
ATOM 3823 C C . LYS B 1 218 ? 2.027 35.75 13.25 1 93.38 218 LYS B C 1
ATOM 3825 O O . LYS B 1 218 ? 1.424 36.812 13.336 1 93.38 218 LYS B O 1
ATOM 3830 N N . TYR B 1 219 ? 1.614 34.781 12.539 1 94.12 219 TYR B N 1
ATOM 3831 C CA . TYR B 1 219 ? 0.435 34.938 11.695 1 94.12 219 TYR B CA 1
ATOM 3832 C C . TYR B 1 219 ? -0.841 34.875 12.523 1 94.12 219 TYR B C 1
ATOM 3834 O O . TYR B 1 219 ? -1.851 35.5 12.172 1 94.12 219 TYR B O 1
ATOM 3842 N N . GLN B 1 220 ? -0.733 34.156 13.609 1 93.44 220 GLN B N 1
ATOM 3843 C CA . GLN B 1 220 ? -1.863 34.125 14.531 1 93.44 220 GLN B CA 1
ATOM 3844 C C . GLN B 1 220 ? -2.117 35.531 15.117 1 93.44 220 GLN B C 1
ATOM 3846 O O . GLN B 1 220 ? -3.268 35.938 15.227 1 93.44 220 GLN B O 1
ATOM 3851 N N . GLU B 1 221 ? -1.087 36.156 15.398 1 93.56 221 GLU B N 1
ATOM 3852 C CA . GLU B 1 221 ? -1.196 37.5 15.945 1 93.56 221 GLU B CA 1
ATOM 3853 C C . GLU B 1 221 ? -1.826 38.469 14.938 1 93.56 221 GLU B C 1
ATOM 3855 O O . GLU B 1 221 ? -2.682 39.281 15.297 1 93.56 221 GLU B O 1
ATOM 3860 N N . ILE B 1 222 ? -1.399 38.312 13.781 1 94.62 222 ILE B N 1
ATOM 3861 C CA . ILE B 1 222 ? -1.936 39.156 12.719 1 94.62 222 ILE B CA 1
ATOM 3862 C C . ILE B 1 222 ? -3.418 38.875 12.516 1 94.62 222 ILE B C 1
ATOM 3864 O O . ILE B 1 222 ? -4.234 39.781 12.406 1 94.62 222 ILE B O 1
ATOM 3868 N N . PHE B 1 223 ? -3.727 37.625 12.539 1 96.31 223 PHE B N 1
ATOM 3869 C CA . PHE B 1 223 ? -5.105 37.188 12.344 1 96.31 223 PHE B CA 1
ATOM 3870 C C . PHE B 1 223 ? -6.004 37.719 13.445 1 96.31 223 PHE B C 1
ATOM 3872 O O . PHE B 1 223 ? -7.141 38.125 13.195 1 96.31 223 PHE B O 1
ATOM 3879 N N . ASP B 1 224 ? -5.469 37.781 14.648 1 94.88 224 ASP B N 1
ATOM 3880 C CA . ASP B 1 224 ? -6.238 38.219 15.812 1 94.88 224 ASP B CA 1
ATOM 3881 C C . ASP B 1 224 ? -6.613 39.719 15.703 1 94.88 224 ASP B C 1
ATOM 3883 O O . ASP B 1 224 ? -7.602 40.156 16.281 1 94.88 224 ASP B O 1
ATOM 3887 N N . MET B 1 225 ? -5.867 40.344 14.859 1 95.94 225 MET B N 1
ATOM 3888 C CA . MET B 1 225 ? -6.082 41.781 14.727 1 95.94 225 MET B CA 1
ATOM 3889 C C . MET B 1 225 ? -7.055 42.094 13.586 1 95.94 225 MET B C 1
ATOM 3891 O O . MET B 1 225 ? -7.516 43.219 13.445 1 95.94 225 MET B O 1
ATOM 3895 N N . LEU B 1 226 ? -7.41 41.094 12.883 1 96.19 226 LEU B N 1
ATOM 3896 C CA . LEU B 1 226 ? -8.273 41.312 11.727 1 96.19 226 LEU B CA 1
ATOM 3897 C C . LEU B 1 226 ? -9.703 41.594 12.172 1 96.19 226 LEU B C 1
ATOM 3899 O O . LEU B 1 226 ? -10.117 41.219 13.266 1 96.19 226 LEU B O 1
ATOM 3903 N N . ASP B 1 227 ? -10.375 42.312 11.297 1 96.62 227 ASP B N 1
ATOM 3904 C CA . ASP B 1 227 ? -11.805 42.5 11.484 1 96.62 227 ASP B CA 1
ATOM 3905 C C . ASP B 1 227 ? -12.57 41.188 11.211 1 96.62 227 ASP B C 1
ATOM 3907 O O . ASP B 1 227 ? -12.844 40.875 10.055 1 96.62 227 ASP B O 1
ATOM 3911 N N . LYS B 1 228 ? -13.016 40.562 12.25 1 96.19 228 LYS B N 1
ATOM 3912 C CA . LYS B 1 228 ? -13.641 39.25 12.141 1 96.19 228 LYS B CA 1
ATOM 3913 C C . LYS B 1 228 ? -14.984 39.344 11.43 1 96.19 228 LYS B C 1
ATOM 3915 O O . LYS B 1 228 ? -15.383 38.406 10.719 1 96.19 228 LYS B O 1
ATOM 3920 N N . HIS B 1 229 ? -15.656 40.375 11.688 1 96.12 229 HIS B N 1
ATOM 3921 C CA . HIS B 1 229 ? -16.938 40.562 11.016 1 96.12 229 HIS B CA 1
ATOM 3922 C C . HIS B 1 229 ? -16.766 40.656 9.5 1 96.12 229 HIS B C 1
ATOM 3924 O O . HIS B 1 229 ? -17.484 40 8.75 1 96.12 229 HIS B O 1
ATOM 3930 N N . HIS B 1 230 ? -15.852 41.438 9.117 1 95.69 230 HIS B N 1
ATOM 3931 C CA . HIS B 1 230 ? -15.57 41.562 7.695 1 95.69 230 HIS B CA 1
ATOM 3932 C C . HIS B 1 230 ? -15.102 40.25 7.098 1 95.69 230 HIS B C 1
ATOM 3934 O O . HIS B 1 230 ? -15.508 39.875 5.988 1 95.69 230 HIS B O 1
ATOM 3940 N N . LEU B 1 231 ? -14.273 39.562 7.801 1 95.81 231 LEU B N 1
ATOM 3941 C CA . LEU B 1 231 ? -13.773 38.25 7.355 1 95.81 231 LEU B CA 1
ATOM 3942 C C . LEU B 1 231 ? -14.914 37.281 7.176 1 95.81 231 LEU B C 1
ATOM 3944 O O . LEU B 1 231 ? -14.938 36.531 6.191 1 95.81 231 LEU B O 1
ATOM 3948 N N . HIS B 1 232 ? -15.805 37.281 8.102 1 96.44 232 HIS B N 1
ATOM 3949 C CA . HIS B 1 232 ? -16.953 36.375 8.031 1 96.44 232 HIS B CA 1
ATOM 3950 C C . HIS B 1 232 ? -17.859 36.719 6.859 1 96.44 232 HIS B C 1
ATOM 3952 O O . HIS B 1 232 ? -18.406 35.812 6.211 1 96.44 232 HIS B O 1
ATOM 3958 N N . GLN B 1 233 ? -18 38 6.59 1 94.56 233 GLN B N 1
ATOM 3959 C CA . GLN B 1 233 ? -18.797 38.438 5.441 1 94.56 233 GLN B CA 1
ATOM 3960 C C . GLN B 1 233 ? -18.188 37.938 4.137 1 94.56 233 GLN B C 1
ATOM 3962 O O . GLN B 1 233 ? -18.891 37.531 3.217 1 94.56 233 GLN B O 1
ATOM 3967 N N . LYS B 1 234 ? -16.906 38.031 4.082 1 92.81 234 LYS B N 1
ATOM 3968 C CA . LYS B 1 234 ? -16.203 37.5 2.91 1 92.81 234 LYS B CA 1
ATOM 3969 C C . LYS B 1 234 ? -16.469 36 2.727 1 92.81 234 LYS B C 1
ATOM 3971 O O . LYS B 1 234 ? -16.625 35.531 1.601 1 92.81 234 LYS B O 1
ATOM 3976 N N . TRP B 1 235 ? -16.469 35.25 3.787 1 94.38 235 TRP B N 1
ATOM 3977 C CA . TRP B 1 235 ? -16.766 33.844 3.746 1 94.38 235 TRP B CA 1
ATOM 3978 C C . TRP B 1 235 ? -18.172 33.594 3.219 1 94.38 235 TRP B C 1
ATOM 3980 O O . TRP B 1 235 ? -18.375 32.719 2.377 1 94.38 235 TRP B O 1
ATOM 3990 N N . ILE B 1 236 ? -19.141 34.344 3.75 1 92.56 236 ILE B N 1
ATOM 3991 C CA . ILE B 1 236 ? -20.531 34.219 3.336 1 92.56 236 ILE B CA 1
ATOM 3992 C C . ILE B 1 236 ? -20.656 34.469 1.836 1 92.56 236 ILE B C 1
ATOM 3994 O O . ILE B 1 236 ? -21.344 33.75 1.124 1 92.56 236 ILE B O 1
ATOM 3998 N N . HIS B 1 237 ? -19.969 35.5 1.466 1 91.12 237 HIS B N 1
ATOM 3999 C CA . HIS B 1 237 ? -20.016 35.844 0.048 1 91.12 237 HIS B CA 1
ATOM 4000 C C . HIS B 1 237 ? -19.422 34.719 -0.803 1 91.12 237 HIS B C 1
ATOM 4002 O O . HIS B 1 237 ? -19.984 34.344 -1.842 1 91.12 237 HIS B O 1
ATOM 4008 N N . PHE B 1 238 ? -18.359 34.094 -0.38 1 88.81 238 PHE B N 1
ATOM 4009 C CA . PHE B 1 238 ? -17.719 33 -1.095 1 88.81 238 PHE B CA 1
ATOM 4010 C C . PHE B 1 238 ? -18.656 31.812 -1.205 1 88.81 238 PHE B C 1
ATOM 4012 O O . PHE B 1 238 ? -18.766 31.203 -2.268 1 88.81 238 PHE B O 1
ATOM 4019 N N . ASN B 1 239 ? -19.328 31.453 -0.172 1 86 239 ASN B N 1
ATOM 4020 C CA . ASN B 1 239 ? -20.172 30.266 -0.139 1 86 239 ASN B CA 1
ATOM 4021 C C . ASN B 1 239 ? -21.438 30.469 -0.96 1 86 239 ASN B C 1
ATOM 4023 O O . ASN B 1 239 ? -22.062 29.5 -1.408 1 86 239 ASN B O 1
ATOM 4027 N N . LYS B 1 240 ? -21.859 31.734 -1.054 1 81.81 240 LYS B N 1
ATOM 4028 C CA . LYS B 1 240 ? -23.031 32.031 -1.867 1 81.81 240 LYS B CA 1
ATOM 4029 C C . LYS B 1 240 ? -22.734 31.844 -3.352 1 81.81 240 LYS B C 1
ATOM 4031 O O . LYS B 1 240 ? -23.609 31.422 -4.113 1 81.81 240 LYS B O 1
ATOM 4036 N N . VAL B 1 241 ? -21.531 32.062 -3.691 1 76.44 241 VAL B N 1
ATOM 4037 C CA . VAL B 1 241 ? -21.172 32.031 -5.105 1 76.44 241 VAL B CA 1
ATOM 4038 C C . VAL B 1 241 ? -20.641 30.641 -5.477 1 76.44 241 VAL B C 1
ATOM 4040 O O . VAL B 1 241 ? -20.578 30.297 -6.66 1 76.44 241 VAL B O 1
ATOM 4043 N N . ASN B 1 242 ? -20.266 29.828 -4.531 1 73.12 242 ASN B N 1
ATOM 4044 C CA . ASN B 1 242 ? -19.656 28.531 -4.793 1 73.12 242 ASN B CA 1
ATOM 4045 C C . ASN B 1 242 ? -20.453 27.406 -4.133 1 73.12 242 ASN B C 1
ATOM 4047 O O . ASN B 1 242 ? -20.516 26.281 -4.652 1 73.12 242 ASN B O 1
#

Foldseek 3Di:
DQDAAEDQDPCVCVVVLVPDDQLQEAEEEEPALTFKFWPDLPLTPLNLVVLVVCCVPVQQPDPLHPDNDPVVSLVLSLVCLQPVLTAMDTNDPCVLVSVVVSLVVNHAYAYEYQHFVVCVVSSVVNCVVRHDLQSHPCVVDWDDDPAWTDDSRYIHGHPHQVLVVVVVVQVVCCVVVVRHHQEYEYEDQDPVSLVVNSVSCVPPNHRYYYYNHNNCVVVSVVSVPDDSVVVSVVVVVVVVVD/DQDAAEDQDPCVCVVVLVPDDQLQEAEEEEPALTFKFWPDLPLTPLNLVVLVVCCVPVCQPDPLHPDNDPVVSLVLSLVCLQPVLTAMDTNDPCVLVSVVVSLVSNHAYAYEYQHFVVCVVSSCVNCVVRHDLQSHDCVVDWDDDPAWTDDSRYIHGHPHQVLVVVVVVQVVCCVVVVRHHQEYEYEDQDPVSQVVNCVSCVPPNHRYYYYNHNNCVVVSVVSVPDDSVVVSVVVVVVVVVD

Solvent-accessible surface area (backbone atoms only — not comparable to full-atom values): 25618 Å² total; per-residue (Å²): 127,61,54,74,42,78,36,65,50,77,70,74,49,43,67,63,57,70,71,49,55,34,92,32,30,39,38,36,34,31,40,78,45,50,49,29,32,53,72,44,66,73,82,14,71,58,41,50,52,51,48,51,47,36,29,73,74,50,55,18,67,46,92,72,37,92,35,61,42,70,68,56,40,50,51,52,48,48,50,44,61,60,67,60,71,69,55,66,43,66,56,47,91,63,50,56,57,52,54,50,49,45,42,74,68,52,32,40,37,31,37,40,35,63,51,49,53,91,37,43,68,55,51,49,55,59,44,52,78,67,40,72,54,87,67,30,47,26,72,60,37,35,38,42,51,98,50,37,29,36,48,60,16,33,34,21,33,27,97,48,60,63,32,59,52,49,52,49,49,50,52,44,41,27,69,64,65,70,44,75,50,52,33,37,37,39,39,29,44,46,62,66,55,43,50,44,33,38,60,64,32,55,87,42,92,40,46,52,43,30,34,33,34,47,53,50,51,64,55,44,56,53,56,70,68,48,62,61,67,60,53,40,50,52,50,52,53,50,61,74,76,102,129,63,55,73,42,78,38,64,51,78,70,74,50,43,68,65,57,70,71,49,56,35,91,33,30,38,38,36,34,29,40,78,44,49,48,28,31,52,72,44,67,75,82,14,71,58,40,50,51,52,49,51,48,37,31,73,75,50,56,18,67,45,92,74,37,91,34,61,41,71,69,55,39,50,50,52,49,50,50,43,58,62,65,62,74,69,54,66,42,66,56,46,91,62,49,56,57,53,52,49,48,45,42,74,69,53,30,38,37,32,37,42,36,65,52,49,53,90,37,45,67,53,52,50,54,58,43,51,77,66,40,70,53,84,68,30,45,28,74,60,37,35,38,42,51,99,48,36,28,36,51,61,15,33,33,21,32,28,99,48,60,62,31,60,52,50,52,51,48,50,54,43,41,27,70,65,63,71,47,76,50,50,32,37,38,39,40,28,44,48,62,66,55,42,51,44,31,39,60,64,32,55,87,42,92,38,46,51,42,31,34,34,34,48,52,49,52,64,56,41,56,55,55,70,69,48,62,61,68,61,53,40,49,52,50,53,53,50,62,74,76,103